Protein 3FEW (pdb70)

Foldseek 3Di:
DPDCADPVLAWEWEADPNFIATQLQDPCDPPVRTDPRHHGQDPDCPDPSNVCQALVNDDQWDWDADPQWIKTFGADSLLATPDMDGDDAHDCDPVLPVVLVCCCPPVVDPPVSSCVVVCSCVCVVVRVVVVRVVSSVVVCSRQLNGQWYWYADVNWTWTWGADLQLFTPDIGTDGFHDQDDCLVVVVVCCCPVVVDDVVVSCVVVCRCVCVVVSSVSVSVSSSVSNLSHPVSLVVLLQQFQLLLLVLLQVLLVLLCVLFPCLLNVLSNVLSVCSNVVRQPAWDDLVQLVVLLVLQLVAPLDDDDLVLLLVLLVLLVPDDLVVLLVVLVVRHPLSPPPPHSVLLVQLSVLSNVCSNPVDNSSNSVSLVVSVVSRGGRRSSLRSLSSSLSVSLVVDDDSPVSNNVSSLNSLSNSCSRRDSVSSVSSNPGGSDGDD

Sequence (433 aa):
VPPYVDDNGQVRRITITNGLVKTPVYGVPGAGGNSDVQGGYIPEENPNDEVARKWDKNNLPREIDVSIDGFKYRVTLNDNGRAIGILRTGVRPYYVGSEKAKAGIMEKINHKTPEEIYEALGFNKDESQRQEKAKQQAEDAWDRRLPPNVRKKFDVDVEQFHYLVVLDDYGNVLSVTRTGVRPYVGSEKAKAGIMDKVDHKTPEEIYEALGFNNEEPQQRQNQAKKAAYDVFYSFSMNRDRIQSDVLNKAAEVISDIGNKVGDYLGDAYKSLAREIADDVKNFQGKTIRSYDDAMASLNKVLSNPGFKFNRADSDALANVWRSIDAQDMANKLGNISKAFKFADVVMKVEKVREKSIEGYETGNWGPLMLEVESWVLSGIASAVALGVFSATLGAYALSLGAPAIAVGIVGILLAAVVGALLDDKFADALNKEIIKPAH

Nearest PDB structures (foldseek):
  3few-assembly1_X  TM=1.002E+00  e=2.212E-65  Escherichia coli
  1col-assembly2_B  TM=9.697E-01  e=2.775E-18  Escherichia coli
  1rh1-assembly1_A  TM=8.869E-01  e=6.629E-15  Escherichia coli
  1a87-assembly1_A  TM=7.879E-01  e=3.057E-14  Escherichia coli K-12
  9k2h-assembly1_A  TM=7.092E-01  e=1.294E-04  Shigella flexneri 2b

Radius of gyration: 29.31 Å; Cα contacts (8 Å, |Δi|>4): 641; chains: 1; bounding box: 74×49×90 Å

Secondary structure (P-SEA, 3-state):
cccccccccbbbbbbcccbbbbccccccccccccccccccccccccccccccccccccccbbbbbcccbbbbbbbccccccccccccccccccccaaaaaaaacccccccaaaaaaaaccccaaaaaaaaaaaaaaaaaaaccccccccccccccbbbbbbbcccccccccccccccccccaaaaaaaaaaccccccaaaaaaaaccccaaaaaaaaaaaaaaaaaaccaaaaaaaaaccaaaaaaaaaaaaaaaaaaccaaaaaaaaaaaaaaaaccccccccaaaaaaaaaaaaacccccccaaaaaaaaaaaaaccaaaaaaaaaaacccccccccaaaaaaaaaaaaaaaacccaaaaaaaaaaaaaacccaaaaaaaaaaaaaaaaaacccccaaaaaaaaaaaaaaaaaccaaaaaaaacccccccc

B-factor: mean 49.97, std 13.33, range [14.1, 87.61]

Structure (mmCIF, N/CA/C/O backbone):
data_3FEW
#
_entry.id   3FEW
#
_cell.length_a   240.340
_cell.length_b   240.340
_cell.length_c   80.030
_cell.angle_alpha   90.00
_cell.angle_beta   90.00
_cell.angle_gamma   120.00
#
_symmetry.space_group_name_H-M   'H 3 2'
#
loop_
_entity.id
_entity.type
_entity.pdbx_description
1 polymer 'Colicin S4'
2 non-polymer 'SODIUM ION'
3 water water
#
loop_
_atom_site.group_PDB
_atom_site.id
_atom_site.type_symbol
_atom_site.label_atom_id
_atom_site.label_alt_id
_atom_site.label_comp_id
_atom_site.label_asym_id
_atom_site.label_entity_id
_atom_site.label_seq_id
_atom_site.pdbx_PDB_ins_code
_atom_site.Cartn_x
_atom_site.Cartn_y
_atom_site.Cartn_z
_atom_site.occupancy
_atom_site.B_iso_or_equiv
_atom_site.auth_seq_id
_atom_site.auth_comp_id
_atom_site.auth_asym_id
_atom_site.auth_atom_id
_atom_site.pdbx_PDB_model_num
ATOM 1 N N . VAL A 1 67 ? 87.496 97.582 -9.526 1.00 77.18 67 VAL X N 1
ATOM 2 C CA . VAL A 1 67 ? 87.791 98.986 -9.082 1.00 77.00 67 VAL X CA 1
ATOM 3 C C . VAL A 1 67 ? 89.011 99.132 -8.130 1.00 76.13 67 VAL X C 1
ATOM 4 O O . VAL A 1 67 ? 89.610 100.226 -8.083 1.00 77.00 67 VAL X O 1
ATOM 8 N N . PRO A 1 68 ? 89.384 98.066 -7.361 1.00 74.65 68 PRO X N 1
ATOM 9 C CA . PRO A 1 68 ? 88.759 96.745 -7.119 1.00 73.12 68 PRO X CA 1
ATOM 10 C C . PRO A 1 68 ? 87.413 96.856 -6.382 1.00 71.20 68 PRO X C 1
ATOM 11 O O . PRO A 1 68 ? 87.062 97.948 -5.928 1.00 71.47 68 PRO X O 1
ATOM 15 N N . PRO A 1 69 ? 86.655 95.742 -6.268 1.00 69.24 69 PRO X N 1
ATOM 16 C CA . PRO A 1 69 ? 85.382 95.871 -5.555 1.00 67.42 69 PRO X CA 1
ATOM 17 C C . PRO A 1 69 ? 85.592 95.754 -4.041 1.00 65.31 69 PRO X C 1
ATOM 18 O O . PRO A 1 69 ? 86.534 95.106 -3.597 1.00 65.35 69 PRO X O 1
ATOM 22 N N . TYR A 1 70 ? 84.725 96.396 -3.266 1.00 63.21 70 TYR X N 1
ATOM 23 C CA . TYR A 1 70 ? 84.828 96.404 -1.804 1.00 60.64 70 TYR X CA 1
ATOM 24 C C . TYR A 1 70 ? 84.827 95.017 -1.212 1.00 59.77 70 TYR X C 1
ATOM 25 O O . TYR A 1 70 ? 85.651 94.715 -0.372 1.00 59.01 70 TYR X O 1
ATOM 34 N N . VAL A 1 71 ? 83.869 94.198 -1.632 1.00 59.27 71 VAL X N 1
ATOM 35 C CA . VAL A 1 71 ? 83.842 92.795 -1.271 1.00 59.36 71 VAL X CA 1
ATOM 36 C C . VAL A 1 71 ? 83.718 91.969 -2.560 1.00 59.72 71 VAL X C 1
ATOM 37 O O . VAL A 1 71 ? 83.097 92.402 -3.531 1.00 59.61 71 VAL X O 1
ATOM 41 N N . ASP A 1 72 ? 84.356 90.801 -2.577 1.00 60.05 72 ASP X N 1
ATOM 42 C CA . ASP A 1 72 ? 84.388 89.953 -3.772 1.00 60.48 72 ASP X CA 1
ATOM 43 C C . ASP A 1 72 ? 83.035 89.296 -4.056 1.00 60.51 72 ASP X C 1
ATOM 44 O O . ASP A 1 72 ? 82.081 89.454 -3.280 1.00 60.64 72 ASP X O 1
ATOM 49 N N . ASP A 1 73 ? 82.967 88.580 -5.181 1.00 60.47 73 ASP X N 1
ATOM 50 C CA . ASP A 1 73 ? 81.778 87.821 -5.604 1.00 60.43 73 ASP X CA 1
ATOM 51 C C . ASP A 1 73 ? 81.283 86.884 -4.494 1.00 59.46 73 ASP X C 1
ATOM 52 O O . ASP A 1 73 ? 80.079 86.845 -4.173 1.00 59.51 73 ASP X O 1
ATOM 57 N N . ASN A 1 74 ? 82.235 86.157 -3.907 1.00 57.58 74 ASN X N 1
ATOM 58 C CA . ASN A 1 74 ? 81.974 85.172 -2.855 1.00 55.99 74 ASN X CA 1
ATOM 59 C C . ASN A 1 74 ? 81.625 85.765 -1.475 1.00 54.65 74 ASN X C 1
ATOM 60 O O . ASN A 1 74 ? 81.509 85.027 -0.490 1.00 55.02 74 ASN X O 1
ATOM 65 N N . GLY A 1 75 ? 81.443 87.083 -1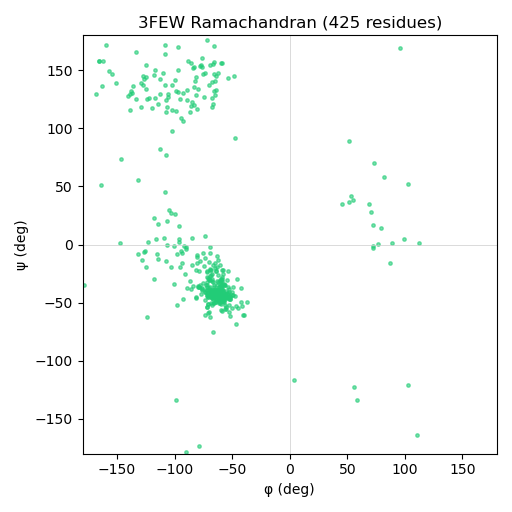.410 1.00 52.40 75 GLY X N 1
ATOM 66 C CA . GLY A 1 75 ? 81.143 87.758 -0.146 1.00 49.86 75 GLY X CA 1
ATOM 67 C C . GLY A 1 75 ? 82.305 87.872 0.842 1.00 47.94 75 GLY X C 1
ATOM 68 O O . GLY A 1 75 ? 82.087 88.149 2.016 1.00 47.90 75 GLY X O 1
ATOM 69 N N . GLN A 1 76 ? 83.535 87.672 0.366 1.00 45.70 76 GLN X N 1
ATOM 70 C CA . GLN A 1 76 ? 84.721 87.837 1.199 1.00 43.84 76 GLN X CA 1
ATOM 71 C C . GLN A 1 76 ? 85.346 89.207 1.004 1.00 42.45 76 GLN X C 1
ATOM 72 O O . GLN A 1 76 ? 85.200 89.817 -0.050 1.00 42.55 76 GLN X O 1
ATOM 78 N N . VAL A 1 77 ? 85.993 89.707 2.052 1.00 40.95 77 VAL X N 1
ATOM 79 C CA . VAL A 1 77 ? 86.761 90.939 1.992 1.00 39.32 77 VAL X CA 1
ATOM 80 C C . VAL A 1 77 ? 88.205 90.526 1.822 1.00 38.75 77 VAL X C 1
ATOM 81 O O . VAL A 1 77 ? 88.681 89.606 2.504 1.00 39.29 77 VAL X O 1
ATOM 85 N N . ARG A 1 78 ? 88.881 91.163 0.867 1.00 37.84 78 ARG X N 1
ATOM 86 C CA A ARG A 1 78 ? 90.281 90.919 0.556 0.50 37.10 78 ARG X CA 1
ATOM 87 C CA B ARG A 1 78 ? 90.275 90.850 0.632 0.50 36.96 78 ARG X CA 1
ATOM 88 C C . ARG A 1 78 ? 91.183 91.755 1.457 1.00 36.48 78 ARG X C 1
ATOM 89 O O . ARG A 1 78 ? 90.896 92.934 1.678 1.00 35.55 78 ARG X O 1
ATOM 104 N N . ILE A 1 79 ? 92.280 91.160 1.933 1.00 35.68 79 ILE X N 1
ATOM 105 C CA . ILE A 1 79 ? 93.306 91.877 2.672 1.00 34.88 79 ILE X CA 1
ATOM 106 C C . ILE A 1 79 ? 94.691 91.456 2.188 1.00 35.39 79 ILE X C 1
ATOM 107 O O . ILE A 1 79 ? 94.970 90.259 2.020 1.00 35.15 79 ILE X O 1
ATOM 112 N N . THR A 1 80 ? 95.582 92.423 2.010 1.00 35.71 80 THR X N 1
ATOM 113 C CA . THR A 1 80 ? 96.962 92.084 1.707 1.00 36.41 80 THR X CA 1
ATOM 114 C C . THR A 1 80 ? 97.897 92.735 2.695 1.00 37.40 80 THR X C 1
ATOM 115 O O . THR A 1 80 ? 97.757 93.916 2.974 1.00 38.86 80 THR X O 1
ATOM 119 N N . ILE A 1 81 ? 98.848 91.965 3.210 1.00 38.33 81 ILE X N 1
ATOM 120 C CA . ILE A 1 81 ? 99.850 92.479 4.123 1.00 39.26 81 ILE X CA 1
ATOM 121 C C . ILE A 1 81 ? 101.167 92.698 3.377 1.00 40.17 81 ILE X C 1
ATOM 122 O O . ILE A 1 81 ? 101.758 91.757 2.890 1.00 39.64 81 ILE X O 1
ATOM 127 N N . THR A 1 82 ? 101.600 93.952 3.278 1.00 41.58 82 THR X N 1
ATOM 128 C CA . THR A 1 82 ? 102.873 94.278 2.648 1.00 43.28 82 THR X CA 1
ATOM 129 C C . THR A 1 82 ? 103.689 95.070 3.664 1.00 43.83 82 THR X C 1
ATOM 130 O O . THR A 1 82 ? 103.227 96.068 4.211 1.00 44.17 82 THR X O 1
ATOM 134 N N . ASN A 1 83 ? 104.892 94.594 3.942 1.00 45.17 83 ASN X N 1
ATOM 135 C CA . ASN A 1 83 ? 105.763 95.219 4.930 1.00 46.06 83 ASN X CA 1
ATOM 136 C C . ASN A 1 83 ? 105.094 95.410 6.299 1.00 45.97 83 ASN X C 1
ATOM 137 O O . ASN A 1 83 ? 105.241 96.465 6.922 1.00 46.96 83 ASN X O 1
ATOM 142 N N . GLY A 1 84 ? 104.341 94.401 6.746 1.00 45.43 84 GLY X N 1
ATOM 143 C CA . GLY A 1 84 ? 103.630 94.460 8.023 1.00 45.03 84 GLY X CA 1
ATOM 144 C C . GLY A 1 84 ? 102.421 95.372 8.045 1.00 45.50 84 GLY X C 1
ATOM 145 O O . GLY A 1 84 ? 101.720 95.451 9.054 1.00 45.65 84 GLY X O 1
ATOM 146 N N . LEU A 1 85 ? 102.152 96.036 6.922 1.00 45.33 85 LEU X N 1
ATOM 147 C CA . LEU A 1 85 ? 101.037 96.957 6.800 1.00 45.29 85 LEU X CA 1
ATOM 148 C C . LEU A 1 85 ? 99.848 96.299 6.098 1.00 45.09 85 LEU X C 1
ATOM 149 O O . LEU A 1 85 ? 100.036 95.545 5.135 1.00 46.18 85 LEU X O 1
ATOM 154 N N . VAL A 1 86 ? 98.638 96.602 6.555 1.00 43.65 86 VAL X N 1
ATOM 155 C CA . VAL A 1 86 ? 97.436 95.983 6.029 1.00 43.15 86 VAL X CA 1
ATOM 156 C C . VAL A 1 86 ? 96.773 96.865 4.972 1.00 43.17 86 VAL X C 1
ATOM 157 O O . VAL A 1 86 ? 96.570 98.066 5.196 1.00 42.56 86 VAL X O 1
ATOM 161 N N . LYS A 1 87 ? 96.438 96.266 3.827 1.00 42.71 87 LYS X N 1
ATOM 162 C CA . LYS A 1 87 ? 95.672 96.963 2.773 1.00 42.21 87 LYS X CA 1
ATOM 163 C C . LYS A 1 87 ? 94.412 96.189 2.407 1.00 40.87 87 LYS X C 1
ATOM 164 O O . LYS A 1 87 ? 94.419 94.963 2.393 1.00 41.21 87 LYS X O 1
ATOM 170 N N . THR A 1 88 ? 93.343 96.900 2.103 1.00 39.86 88 THR X N 1
ATOM 171 C CA . THR A 1 88 ? 92.080 96.277 1.726 1.00 39.54 88 THR X CA 1
ATOM 172 C C . THR A 1 88 ? 91.293 97.207 0.782 1.00 40.15 88 THR X C 1
ATOM 173 O O . THR A 1 88 ? 91.298 98.426 0.963 1.00 39.45 88 THR X O 1
ATOM 177 N N . PRO A 1 89 ? 90.662 96.635 -0.264 1.00 40.82 89 PRO X N 1
ATOM 178 C CA . PRO A 1 89 ? 89.770 97.412 -1.148 1.00 41.17 89 PRO X CA 1
ATOM 179 C C . PRO A 1 89 ? 88.660 98.173 -0.422 1.00 42.01 89 PRO X C 1
ATOM 180 O O . PRO A 1 89 ? 88.154 99.172 -0.942 1.00 41.74 89 PRO X O 1
ATOM 184 N N . VAL A 1 90 ? 88.300 97.731 0.783 1.00 43.46 90 VAL X N 1
ATOM 185 C CA . VAL A 1 90 ? 87.326 98.469 1.610 1.00 44.10 90 VAL X CA 1
ATOM 186 C C . VAL A 1 90 ? 87.763 99.929 1.779 1.00 45.30 90 VAL X C 1
ATOM 187 O O . VAL A 1 90 ? 86.933 100.829 1.765 1.00 45.44 90 VAL X O 1
ATOM 191 N N . TYR A 1 91 ? 89.068 100.166 1.888 1.00 47.14 91 TYR X N 1
ATOM 192 C CA . TYR A 1 91 ? 89.579 101.515 2.158 1.00 49.07 91 TYR X CA 1
ATOM 193 C C . TYR A 1 91 ? 90.427 102.225 1.056 1.00 51.24 91 TYR X C 1
ATOM 194 O O . TYR A 1 91 ? 91.143 103.191 1.366 1.00 51.04 91 TYR X O 1
ATOM 203 N N . GLY A 1 92 ? 90.355 101.762 -0.202 1.00 53.63 92 GLY X N 1
ATOM 204 C CA . GLY A 1 92 ? 90.880 102.535 -1.357 1.00 57.23 92 GLY X CA 1
ATOM 205 C C . GLY A 1 92 ? 89.761 103.431 -1.857 1.00 59.98 92 GLY X C 1
ATOM 206 O O . GLY A 1 92 ? 88.661 102.921 -2.031 1.00 60.52 92 GLY X O 1
ATOM 207 N N . VAL A 1 93 ? 89.936 104.730 -2.136 1.00 62.97 93 VAL X N 1
ATOM 208 C CA . VAL A 1 93 ? 91.130 105.519 -2.548 1.00 65.74 93 VAL X CA 1
ATOM 209 C C . VAL A 1 93 ? 91.469 105.453 -4.055 1.00 67.63 93 VAL X C 1
ATOM 210 O O . VAL A 1 93 ? 92.554 105.023 -4.448 1.00 67.83 93 VAL X O 1
ATOM 214 N N . PRO A 1 94 ? 90.509 105.857 -4.907 1.00 69.53 94 PRO X N 1
ATOM 215 C CA . PRO A 1 94 ? 90.835 106.192 -6.281 1.00 71.02 94 PRO X CA 1
ATOM 216 C C . PRO A 1 94 ? 90.761 107.720 -6.500 1.00 72.26 94 PRO X C 1
ATOM 217 O O . PRO A 1 94 ? 89.768 108.200 -7.054 1.00 72.47 94 PRO X O 1
ATOM 221 N N . GLY A 1 95 ? 91.758 108.494 -6.062 1.00 73.43 95 GLY X N 1
ATOM 222 C CA . GLY A 1 95 ? 92.954 108.024 -5.363 1.00 74.48 95 GLY X CA 1
ATOM 223 C C . GLY A 1 95 ? 94.206 107.964 -6.220 1.00 75.33 95 GLY X C 1
ATOM 224 O O . GLY A 1 95 ? 94.867 106.926 -6.250 1.00 75.66 95 GLY X O 1
ATOM 225 N N . ALA A 1 96 ? 94.570 109.054 -6.907 1.00 76.05 96 ALA X N 1
ATOM 226 C CA . ALA A 1 96 ? 93.868 110.350 -6.878 1.00 76.69 96 ALA X CA 1
ATOM 227 C C . ALA A 1 96 ? 93.412 110.917 -8.250 1.00 76.99 96 ALA X C 1
ATOM 228 O O . ALA A 1 96 ? 92.514 111.766 -8.278 1.00 77.22 96 ALA X O 1
ATOM 230 N N . GLY A 1 97 ? 93.976 110.466 -9.377 1.00 77.19 97 GLY X N 1
ATOM 231 C CA . GLY A 1 97 ? 94.921 109.352 -9.463 1.00 77.50 97 GLY X CA 1
ATOM 232 C C . GLY A 1 97 ? 96.391 109.711 -9.290 1.00 77.71 97 GLY X C 1
ATOM 233 O O . GLY A 1 97 ? 96.787 110.861 -9.501 1.00 77.86 97 GLY X O 1
ATOM 234 N N . GLY A 1 98 ? 97.209 108.725 -8.915 1.00 77.68 98 GLY X N 1
ATOM 235 C CA . GLY A 1 98 ? 96.749 107.345 -8.707 1.00 77.40 98 GLY X CA 1
ATOM 236 C C . GLY A 1 98 ? 97.097 106.404 -9.852 1.00 77.12 98 GLY X C 1
ATOM 237 O O . GLY A 1 98 ? 98.277 106.247 -10.175 1.00 77.34 98 GLY X O 1
ATOM 238 N N . ASN A 1 99 ? 96.093 105.780 -10.484 1.00 76.55 99 ASN X N 1
ATOM 239 C CA . ASN A 1 99 ? 94.657 105.997 -10.197 1.00 75.81 99 ASN X CA 1
ATOM 240 C C . ASN A 1 99 ? 94.035 105.174 -9.050 1.00 74.86 99 ASN X C 1
ATOM 241 O O . ASN A 1 99 ? 93.188 105.693 -8.312 1.00 75.12 99 ASN X O 1
ATOM 246 N N . SER A 1 100 ? 94.442 103.910 -8.913 1.00 73.33 100 SER X N 1
ATOM 247 C CA . SER A 1 100 ? 93.989 103.052 -7.805 1.00 71.88 100 SER X CA 1
ATOM 248 C C . SER A 1 100 ? 94.868 101.809 -7.599 1.00 70.36 100 SER X C 1
ATOM 249 O O . SER A 1 100 ? 95.261 101.136 -8.553 1.00 70.04 100 SER X O 1
ATOM 252 N N . ASP A 1 101 ? 95.165 101.524 -6.336 1.00 68.41 101 ASP X N 1
ATOM 253 C CA . ASP A 1 101 ? 95.972 100.377 -5.935 1.00 66.29 101 ASP X CA 1
ATOM 254 C C . ASP A 1 101 ? 95.105 99.113 -5.888 1.00 64.62 101 ASP X C 1
ATOM 255 O O . ASP A 1 101 ? 94.043 99.093 -5.265 1.00 64.57 101 ASP X O 1
ATOM 260 N N . VAL A 1 102 ? 95.568 98.058 -6.545 1.00 62.43 102 VAL X N 1
ATOM 261 C CA . VAL A 1 102 ? 94.820 96.797 -6.612 1.00 60.29 102 VAL X CA 1
ATOM 262 C C . VAL A 1 102 ? 94.710 96.099 -5.240 1.00 58.41 102 VAL X C 1
ATOM 263 O O . VAL A 1 102 ? 93.706 95.452 -4.946 1.00 58.02 102 VAL X O 1
ATOM 267 N N . GLN A 1 103 ? 95.732 96.264 -4.404 1.00 56.30 103 GLN X N 1
ATOM 268 C CA . GLN A 1 103 ? 95.733 95.720 -3.041 1.00 54.48 103 GLN X CA 1
ATOM 269 C C . GLN A 1 103 ? 94.737 96.425 -2.101 1.00 53.40 103 GLN X C 1
ATOM 270 O O . GLN A 1 103 ? 94.322 95.854 -1.088 1.00 53.14 103 GLN X O 1
ATOM 276 N N . GLY A 1 104 ? 94.358 97.654 -2.445 1.00 51.63 104 GLY X N 1
ATOM 277 C CA . GLY A 1 104 ? 93.411 98.414 -1.649 1.00 50.07 104 GLY X CA 1
ATOM 278 C C . GLY A 1 104 ? 94.038 99.603 -0.946 1.00 48.77 104 GLY X C 1
ATOM 279 O O . GLY A 1 104 ? 95.129 100.041 -1.305 1.00 48.77 104 GLY X O 1
ATOM 280 N N . GLY A 1 105 ? 93.335 100.134 0.046 1.00 47.61 105 GLY X N 1
ATOM 281 C CA . GLY A 1 105 ? 93.864 101.212 0.875 1.00 46.60 105 GLY X CA 1
ATOM 282 C C . GLY A 1 105 ? 94.206 100.758 2.292 1.00 46.03 105 GLY X C 1
ATOM 283 O O . GLY A 1 105 ? 93.787 99.686 2.745 1.00 45.36 105 GLY X O 1
ATOM 284 N N . TYR A 1 106 ? 94.987 101.582 2.982 1.00 45.68 106 TYR X N 1
ATOM 285 C CA . TYR A 1 106 ? 95.331 101.364 4.380 1.00 45.36 106 TYR X CA 1
ATOM 286 C C . TYR A 1 106 ? 94.104 101.575 5.271 1.00 45.13 106 TYR X C 1
ATOM 287 O O . TYR A 1 106 ? 93.184 102.272 4.885 1.00 44.36 106 TYR X O 1
ATOM 296 N N . ILE A 1 107 ? 94.086 100.941 6.444 1.00 45.68 107 ILE X N 1
ATOM 297 C CA . ILE A 1 107 ? 93.043 101.193 7.443 1.00 46.04 107 ILE X CA 1
ATOM 298 C C . ILE A 1 107 ? 93.183 102.644 7.907 1.00 46.93 107 ILE X C 1
ATOM 299 O O . ILE A 1 107 ? 94.279 103.072 8.266 1.00 47.12 107 ILE X O 1
ATOM 304 N N . PRO A 1 108 ? 92.089 103.410 7.877 1.00 47.94 108 PRO X N 1
ATOM 305 C CA . PRO A 1 108 ? 92.188 104.824 8.251 1.00 49.41 108 PRO X CA 1
ATOM 306 C C . PRO A 1 108 ? 92.509 104.966 9.738 1.00 51.04 108 PRO X C 1
ATOM 307 O O . PRO A 1 108 ? 91.970 104.201 10.548 1.00 51.60 108 PRO X O 1
ATOM 311 N N . GLU A 1 109 ? 93.380 105.917 10.088 1.00 52.07 109 GLU X N 1
ATOM 312 C CA A GLU A 1 109 ? 93.752 106.174 11.487 0.50 52.74 109 GLU X CA 1
ATOM 313 C CA B GLU A 1 109 ? 93.734 106.137 11.494 0.50 52.64 109 GLU X CA 1
ATOM 314 C C . GLU A 1 109 ? 92.686 106.978 12.239 1.00 52.98 109 GLU X C 1
ATOM 315 O O . GLU A 1 109 ? 92.597 106.914 13.465 1.00 53.40 109 GLU X O 1
ATOM 326 N N . ASN A 1 110 ? 91.881 107.735 11.494 1.00 53.18 110 ASN X N 1
ATOM 327 C CA . ASN A 1 110 ? 90.864 108.618 12.059 1.00 53.67 110 ASN X CA 1
ATOM 328 C C . ASN A 1 110 ? 89.450 108.160 11.692 1.00 53.69 110 ASN X C 1
ATOM 329 O O . ASN A 1 110 ? 89.124 108.084 10.509 1.00 53.97 110 ASN X O 1
ATOM 334 N N . PRO A 1 111 ? 88.600 107.872 12.701 1.00 53.81 111 PRO X N 1
ATOM 335 C CA . PRO A 1 111 ? 87.244 107.353 12.464 1.00 53.72 111 PRO X CA 1
ATOM 336 C C . PRO A 1 111 ? 86.279 108.292 11.740 1.00 54.10 111 PRO X C 1
ATOM 337 O O . PRO A 1 111 ? 85.233 107.830 11.257 1.00 53.65 111 PRO X O 1
ATOM 341 N N . ASN A 1 112 ? 86.596 109.585 11.667 1.00 54.76 112 ASN X N 1
ATOM 342 C CA . ASN A 1 112 ? 85.784 110.468 10.814 1.00 55.72 112 ASN X CA 1
ATOM 343 C C . ASN A 1 112 ? 86.425 110.931 9.496 1.00 55.53 112 ASN X C 1
ATOM 344 O O . ASN A 1 112 ? 85.982 111.915 8.908 1.00 55.53 112 ASN X O 1
ATOM 349 N N . ASP A 1 113 ? 87.438 110.203 9.024 1.00 55.27 113 ASP X N 1
ATOM 350 C CA . ASP A 1 113 ? 87.875 110.335 7.638 1.00 55.22 113 ASP X CA 1
ATOM 351 C C . ASP A 1 113 ? 86.762 109.840 6.715 1.00 54.92 113 ASP X C 1
ATOM 352 O O . ASP A 1 113 ? 86.024 108.909 7.066 1.00 54.87 113 ASP X O 1
ATOM 357 N N . GLU A 1 114 ? 86.652 110.471 5.546 1.00 54.31 114 GLU X N 1
ATOM 358 C CA . GLU A 1 114 ? 85.710 110.067 4.503 1.00 53.78 114 GLU X CA 1
ATOM 359 C C . GLU A 1 114 ? 85.594 108.544 4.358 1.00 52.87 114 GLU X C 1
ATOM 360 O O . GLU A 1 114 ? 84.508 108.003 4.559 1.00 52.47 114 GLU X O 1
ATOM 366 N N . VAL A 1 115 ? 86.699 107.856 4.036 1.00 51.92 115 VAL X N 1
ATOM 367 C CA . VAL A 1 115 ? 86.647 106.395 3.817 1.00 51.28 115 VAL X CA 1
ATOM 368 C C . VAL A 1 115 ? 86.273 105.565 5.038 1.00 50.50 115 VAL X C 1
ATOM 369 O O . VAL A 1 115 ? 85.795 104.435 4.889 1.00 50.12 115 VAL X O 1
ATOM 373 N N . ALA A 1 116 ? 86.493 106.118 6.233 1.00 49.87 116 ALA X N 1
ATOM 374 C CA . ALA A 1 116 ? 86.033 105.481 7.465 1.00 48.91 116 ALA X CA 1
ATOM 375 C C . ALA A 1 116 ? 84.533 105.634 7.568 1.00 48.52 116 ALA X C 1
ATOM 376 O O . ALA A 1 116 ? 83.814 104.635 7.578 1.00 48.15 116 ALA X O 1
ATOM 378 N N . ARG A 1 117 ? 84.079 106.891 7.604 1.00 48.63 117 ARG X N 1
ATOM 379 C CA . ARG A 1 117 ? 82.668 107.277 7.811 1.00 48.71 117 ARG X CA 1
ATOM 380 C C . ARG A 1 117 ? 81.706 106.575 6.850 1.00 48.45 117 ARG X C 1
ATOM 381 O O . ARG A 1 117 ? 80.588 106.206 7.217 1.00 48.36 117 ARG X O 1
ATOM 389 N N . LYS A 1 118 ? 82.170 106.415 5.612 1.00 47.97 118 LYS X N 1
ATOM 390 C CA . LYS A 1 118 ? 81.486 105.709 4.539 1.00 47.59 118 LYS X CA 1
ATOM 391 C C . LYS A 1 118 ? 80.822 104.406 5.000 1.00 46.73 118 LYS X C 1
ATOM 392 O O . LYS A 1 118 ? 79.749 104.056 4.529 1.00 46.58 118 LYS X O 1
ATOM 398 N N . TRP A 1 119 ? 81.472 103.678 5.907 1.00 46.16 119 TRP X N 1
ATOM 399 C CA . TRP A 1 119 ? 80.943 102.387 6.355 1.00 44.93 119 TRP X CA 1
ATOM 400 C C . TRP A 1 119 ? 80.222 102.390 7.710 1.00 44.00 119 TRP X C 1
ATOM 401 O O . TRP A 1 119 ? 79.692 101.357 8.109 1.00 42.85 119 TRP X O 1
ATOM 412 N N . ASP A 1 120 ? 80.167 103.551 8.375 1.00 43.76 120 ASP X N 1
ATOM 413 C CA . ASP A 1 120 ? 79.343 103.730 9.587 1.00 43.80 120 ASP X CA 1
ATOM 414 C C . ASP A 1 120 ? 77.942 103.196 9.321 1.00 44.47 120 ASP X C 1
ATOM 415 O O . ASP A 1 120 ? 77.430 103.312 8.194 1.00 44.77 120 ASP X O 1
ATOM 420 N N . LYS A 1 121 ? 77.330 102.613 10.347 1.00 45.08 121 LYS X N 1
ATOM 421 C CA . LYS A 1 121 ? 75.970 102.067 10.259 1.00 45.92 121 LYS X CA 1
ATOM 422 C C . LYS A 1 121 ? 74.997 103.042 9.608 1.00 46.39 121 LYS X C 1
ATOM 423 O O . LYS A 1 121 ? 74.214 102.646 8.747 1.00 46.93 121 LYS X O 1
ATOM 429 N N . ASN A 1 122 ? 75.063 104.314 9.996 1.00 46.48 122 ASN X N 1
ATOM 430 C CA . ASN A 1 122 ? 74.088 105.299 9.537 1.00 46.82 122 ASN X CA 1
ATOM 431 C C . ASN A 1 122 ? 74.305 105.742 8.090 1.00 47.16 122 ASN X C 1
ATOM 432 O O . ASN A 1 122 ? 73.487 106.464 7.528 1.00 47.40 122 ASN X O 1
ATOM 437 N N . ASN A 1 123 ? 75.410 105.315 7.496 1.00 47.27 123 ASN X N 1
ATOM 438 C CA . ASN A 1 123 ? 75.671 105.618 6.101 1.00 47.51 123 ASN X CA 1
ATOM 439 C C . ASN A 1 123 ? 75.548 104.406 5.194 1.00 47.18 123 ASN X C 1
ATOM 440 O O . ASN A 1 123 ? 75.838 104.505 4.021 1.00 48.13 123 ASN X O 1
ATOM 445 N N . LEU A 1 124 ? 75.123 103.267 5.736 1.00 46.63 124 LEU X N 1
ATOM 446 C CA . LEU A 1 124 ? 74.888 102.070 4.928 1.00 45.84 124 LEU X CA 1
ATOM 447 C C . LEU A 1 124 ? 73.527 102.166 4.257 1.00 46.05 124 LEU X C 1
ATOM 448 O O . LEU A 1 124 ? 72.585 102.699 4.849 1.00 46.68 124 LEU X O 1
ATOM 453 N N . PRO A 1 125 ? 73.407 101.662 3.017 1.00 46.21 125 PRO X N 1
ATOM 454 C CA . PRO A 1 125 ? 72.111 101.774 2.313 1.00 46.14 125 PRO X CA 1
ATOM 455 C C . PRO A 1 125 ? 70.994 100.990 2.998 1.00 46.59 125 PRO X C 1
ATOM 456 O O . PRO A 1 125 ? 71.189 99.823 3.368 1.00 46.95 125 PRO X O 1
ATOM 460 N N . ARG A 1 126 ? 69.848 101.639 3.169 1.00 47.17 126 ARG X N 1
ATOM 461 C CA . ARG A 1 126 ? 68.622 100.992 3.639 1.00 47.98 126 ARG X CA 1
ATOM 462 C C . ARG A 1 126 ? 67.748 100.582 2.452 1.00 48.48 126 ARG X C 1
ATOM 463 O O . ARG A 1 126 ? 66.852 99.743 2.597 1.00 48.70 126 ARG X O 1
ATOM 471 N N . GLU A 1 127 ? 67.989 101.192 1.292 1.00 48.74 127 GLU X N 1
ATOM 472 C CA . GLU A 1 127 ? 67.227 100.863 0.092 1.00 49.19 127 GLU X CA 1
ATOM 473 C C . GLU A 1 127 ? 68.088 100.071 -0.881 1.00 49.64 127 GLU X C 1
ATOM 474 O O . GLU A 1 127 ? 69.085 100.583 -1.397 1.00 49.99 127 GLU X O 1
ATOM 480 N N . ILE A 1 128 ? 67.719 98.811 -1.108 1.00 49.87 128 ILE X N 1
ATOM 481 C CA . ILE A 1 128 ? 68.481 97.940 -2.002 1.00 50.34 128 ILE X CA 1
ATOM 482 C C . ILE A 1 128 ? 67.679 97.593 -3.264 1.00 51.03 128 ILE X C 1
ATOM 483 O O . ILE A 1 128 ? 66.524 97.164 -3.176 1.00 50.95 128 ILE X O 1
ATOM 488 N N . ASP A 1 129 ? 68.305 97.787 -4.427 1.00 51.86 129 ASP X N 1
ATOM 489 C CA . ASP A 1 129 ? 67.701 97.446 -5.723 1.00 52.45 129 ASP X CA 1
ATOM 490 C C . ASP A 1 129 ? 68.035 96.025 -6.090 1.00 52.34 129 ASP X C 1
ATOM 491 O O . ASP A 1 129 ? 69.198 95.641 -6.124 1.00 51.90 129 ASP X O 1
ATOM 496 N N . VAL A 1 130 ? 67.000 95.241 -6.338 1.00 52.72 130 VAL X N 1
ATOM 497 C CA . VAL A 1 130 ? 67.176 93.868 -6.775 1.00 53.23 130 VAL X CA 1
ATOM 498 C C . VAL A 1 130 ? 66.248 93.630 -7.955 1.00 53.60 130 VAL X C 1
ATOM 499 O O . VAL A 1 130 ? 65.356 94.432 -8.229 1.00 53.66 130 VAL X O 1
ATOM 503 N N . SER A 1 131 ? 66.476 92.534 -8.661 1.00 54.49 131 SER X N 1
ATOM 504 C CA . SER A 1 131 ? 65.682 92.201 -9.828 1.00 55.41 131 SER X CA 1
ATOM 505 C C . SER A 1 131 ? 65.381 90.701 -9.826 1.00 55.57 131 SER X C 1
ATOM 506 O O . SER A 1 131 ? 66.281 89.890 -9.639 1.00 55.23 131 SER X O 1
ATOM 509 N N . ILE A 1 132 ? 64.106 90.351 -9.996 1.00 56.06 132 ILE X N 1
ATOM 510 C CA . ILE A 1 132 ? 63.642 88.957 -9.923 1.00 56.51 132 ILE X CA 1
ATOM 511 C C . ILE A 1 132 ? 62.804 88.644 -11.157 1.00 56.73 132 ILE X C 1
ATOM 512 O O . ILE A 1 132 ? 61.745 89.277 -11.368 1.00 57.02 132 ILE X O 1
ATOM 517 N N . ASP A 1 133 ? 63.259 87.675 -11.959 1.00 56.51 133 ASP X N 1
ATOM 518 C CA . ASP A 1 133 ? 62.572 87.269 -13.202 1.00 56.70 133 ASP X CA 1
ATOM 519 C C . ASP A 1 133 ? 62.256 88.461 -14.121 1.00 56.50 133 ASP X C 1
ATOM 520 O O . ASP A 1 133 ? 61.198 88.500 -14.762 1.00 56.54 133 ASP X O 1
ATOM 525 N N . GLY A 1 134 ? 63.168 89.433 -14.162 1.00 56.41 134 GLY X N 1
ATOM 526 C CA . GLY A 1 134 ? 62.978 90.658 -14.930 1.00 56.39 134 GLY X CA 1
ATOM 527 C C . GLY A 1 134 ? 62.240 91.773 -14.201 1.00 56.64 134 GLY X C 1
ATOM 528 O O . GLY A 1 134 ? 62.264 92.928 -14.642 1.00 57.06 134 GLY X O 1
ATOM 529 N N . PHE A 1 135 ? 61.569 91.446 -13.097 1.00 56.33 135 PHE X N 1
ATOM 530 C CA . PHE A 1 135 ? 60.844 92.460 -12.335 1.00 56.01 135 PHE X CA 1
ATOM 531 C C . PHE A 1 135 ? 61.806 93.182 -11.407 1.00 55.28 135 PHE X C 1
ATOM 532 O O . PHE A 1 135 ? 62.618 92.549 -10.755 1.00 55.75 135 PHE X O 1
ATOM 540 N N . LYS A 1 136 ? 61.709 94.506 -11.352 1.00 54.54 136 LYS X N 1
ATOM 541 C CA . LYS A 1 136 ? 62.644 95.316 -10.577 1.00 53.58 136 LYS X CA 1
ATOM 542 C C . LYS A 1 136 ? 62.015 95.855 -9.277 1.00 52.93 136 LYS X C 1
ATOM 543 O O . LYS A 1 136 ? 60.932 96.459 -9.287 1.00 52.15 136 LYS X O 1
ATOM 549 N N . TYR A 1 137 ? 62.694 95.608 -8.154 1.00 51.85 137 TYR X N 1
ATOM 550 C CA . TYR A 1 137 ? 62.183 96.029 -6.850 1.00 50.98 137 TYR X CA 1
ATOM 551 C C . TYR A 1 137 ? 63.197 96.843 -6.072 1.00 50.68 137 TYR X C 1
ATOM 552 O O . TYR A 1 137 ? 64.396 96.581 -6.131 1.00 51.11 137 TYR X O 1
ATOM 561 N N . ARG A 1 138 ? 62.706 97.849 -5.365 1.00 50.26 138 ARG X N 1
ATOM 562 C CA . ARG A 1 138 ? 63.487 98.526 -4.351 1.00 50.20 138 ARG X CA 1
ATOM 563 C C . ARG A 1 138 ? 62.952 98.087 -2.982 1.00 49.39 138 ARG X C 1
ATOM 564 O O . ARG A 1 138 ? 61.780 98.294 -2.664 1.00 48.62 138 ARG X O 1
ATOM 572 N N . VAL A 1 139 ? 63.824 97.449 -2.203 1.00 48.70 139 VAL X N 1
ATOM 573 C CA . VAL A 1 139 ? 63.484 96.919 -0.886 1.00 47.84 139 VAL X CA 1
ATOM 574 C C . VAL A 1 139 ? 64.085 97.806 0.193 1.00 47.28 139 VAL X C 1
ATOM 575 O O . VAL A 1 139 ? 65.288 98.085 0.162 1.00 47.86 139 VAL X O 1
ATOM 579 N N . THR A 1 140 ? 63.255 98.216 1.151 1.00 46.54 140 THR X N 1
ATOM 580 C CA . THR A 1 140 ? 63.693 98.977 2.320 1.00 46.11 140 THR X CA 1
ATOM 581 C C . THR A 1 140 ? 64.021 98.048 3.504 1.00 45.94 140 THR X C 1
ATOM 582 O O . THR A 1 140 ? 63.241 97.156 3.842 1.00 46.04 140 THR X O 1
ATOM 586 N N . LEU A 1 141 ? 65.191 98.253 4.107 1.00 45.59 141 LEU X N 1
ATOM 587 C CA . LEU A 1 141 ? 65.627 97.476 5.281 1.00 45.26 141 LEU X CA 1
ATOM 588 C C . LEU A 1 141 ? 65.633 98.344 6.536 1.00 45.25 141 LEU X C 1
ATOM 589 O O . LEU A 1 141 ? 65.877 99.550 6.456 1.00 45.61 141 LEU X O 1
ATOM 594 N N . ASN A 1 142 ? 65.353 97.747 7.691 1.00 45.19 142 ASN X N 1
ATOM 595 C CA . ASN A 1 142 ? 65.504 98.476 8.962 1.00 45.20 142 ASN X CA 1
ATOM 596 C C . ASN A 1 142 ? 66.968 98.535 9.414 1.00 45.77 142 ASN X C 1
ATOM 597 O O . ASN A 1 142 ? 67.884 98.096 8.692 1.00 45.34 142 ASN X O 1
ATOM 602 N N . ASP A 1 143 ? 67.180 99.060 10.616 1.00 46.15 143 ASP X N 1
ATOM 603 C CA . ASP A 1 143 ? 68.533 99.253 11.144 1.00 46.33 143 ASP X CA 1
ATOM 604 C C . ASP A 1 143 ? 69.290 97.960 11.352 1.00 45.81 143 ASP X C 1
ATOM 605 O O . ASP A 1 143 ? 70.510 97.962 11.322 1.00 46.17 143 ASP X O 1
ATOM 610 N N . ASN A 1 144 ? 68.586 96.845 11.507 1.00 45.46 144 ASN X N 1
ATOM 611 C CA . ASN A 1 144 ? 69.273 95.552 11.570 1.00 45.14 144 ASN X CA 1
ATOM 612 C C . ASN A 1 144 ? 69.315 94.807 10.226 1.00 45.13 144 ASN X C 1
ATOM 613 O O . ASN A 1 144 ? 69.594 93.606 10.170 1.00 44.58 144 ASN X O 1
ATOM 618 N N . GLY A 1 145 ? 69.044 95.532 9.141 1.00 45.70 145 GLY X N 1
ATOM 619 C CA . GLY A 1 145 ? 69.095 94.962 7.784 1.00 45.90 145 GLY X CA 1
ATOM 620 C C . GLY A 1 145 ? 67.976 93.985 7.472 1.00 46.00 145 GLY X C 1
ATOM 621 O O . GLY A 1 145 ? 68.153 93.084 6.662 1.00 45.47 145 GLY X O 1
ATOM 622 N N . ARG A 1 146 ? 66.828 94.161 8.124 1.00 46.44 146 ARG X N 1
ATOM 623 C CA . ARG A 1 146 ? 65.662 93.314 7.873 1.00 47.29 146 ARG X CA 1
ATOM 624 C C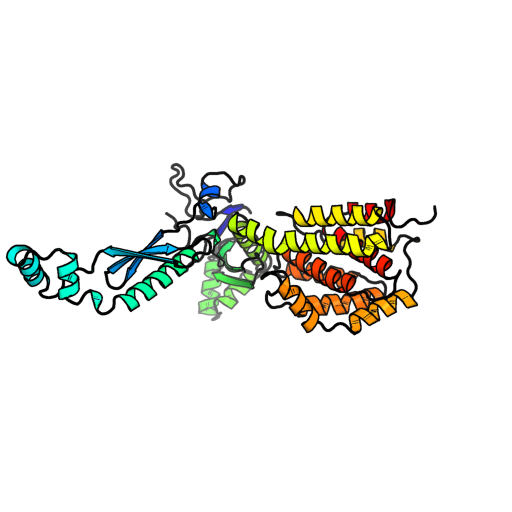 . ARG A 1 146 ? 64.637 94.032 6.988 1.00 46.47 146 ARG X C 1
ATOM 625 O O . ARG A 1 146 ? 64.364 95.217 7.186 1.00 46.16 146 ARG X O 1
ATOM 633 N N . ALA A 1 147 ? 64.078 93.305 6.021 1.00 45.96 147 ALA X N 1
ATOM 634 C CA . ALA A 1 147 ? 63.108 93.869 5.066 1.00 45.53 147 ALA X CA 1
ATOM 635 C C . ALA A 1 147 ? 61.809 94.250 5.744 1.00 45.18 147 ALA X C 1
ATOM 636 O O . ALA A 1 147 ? 61.121 93.399 6.308 1.00 45.36 147 ALA X O 1
ATOM 638 N N . ILE A 1 148 ? 61.485 95.535 5.684 1.00 44.48 148 ILE X N 1
ATOM 639 C CA . ILE A 1 148 ? 60.263 96.049 6.266 1.00 44.05 148 ILE X CA 1
ATOM 640 C C . ILE A 1 148 ? 59.425 96.779 5.202 1.00 44.27 148 ILE X C 1
ATOM 641 O O . ILE A 1 148 ? 58.346 97.323 5.496 1.00 43.91 148 ILE X O 1
ATOM 646 N N . GLY A 1 149 ? 59.918 96.775 3.965 1.00 44.18 149 GLY X N 1
ATOM 647 C CA . GLY A 1 149 ? 59.262 97.509 2.878 1.00 44.80 149 GLY X CA 1
ATOM 648 C C . GLY A 1 149 ? 59.697 97.053 1.493 1.00 44.92 149 GLY X C 1
ATOM 649 O O . GLY A 1 149 ? 60.759 96.460 1.332 1.00 44.30 149 GLY X O 1
ATOM 650 N N . ILE A 1 150 ? 58.855 97.319 0.498 1.00 44.89 150 ILE X N 1
ATOM 651 C CA . ILE A 1 150 ? 59.180 97.009 -0.888 1.00 45.03 150 ILE X CA 1
ATOM 652 C C . ILE A 1 150 ? 58.418 97.939 -1.831 1.00 45.19 150 ILE X C 1
ATOM 653 O O . ILE A 1 150 ? 57.310 98.364 -1.527 1.00 45.98 150 ILE X O 1
ATOM 658 N N . LEU A 1 151 ? 59.050 98.274 -2.950 1.00 45.55 151 LEU X N 1
ATOM 659 C CA . LEU A 1 151 ? 58.479 99.104 -4.002 1.00 45.61 151 LEU X CA 1
ATOM 660 C C . LEU A 1 151 ? 58.765 98.424 -5.340 1.00 46.64 151 LEU X C 1
ATOM 661 O O . LEU A 1 151 ? 59.931 98.106 -5.648 1.00 46.20 151 LEU X O 1
ATOM 666 N N . ARG A 1 152 ? 57.721 98.170 -6.129 1.00 47.62 152 ARG X N 1
ATOM 667 C CA . ARG A 1 152 ? 57.944 97.627 -7.476 1.00 48.76 152 ARG X CA 1
ATOM 668 C C . ARG A 1 152 ? 58.320 98.762 -8.411 1.00 49.89 152 ARG X C 1
ATOM 669 O O . ARG A 1 152 ? 57.546 99.675 -8.644 1.00 50.16 152 ARG X O 1
ATOM 677 N N . THR A 1 153 ? 59.528 98.690 -8.938 1.00 52.05 153 THR X N 1
ATOM 678 C CA . THR A 1 153 ? 60.125 99.827 -9.608 1.00 54.13 153 THR X CA 1
ATOM 679 C C . THR A 1 153 ? 60.093 99.690 -11.142 1.00 54.88 153 THR X C 1
ATOM 680 O O . THR A 1 153 ? 60.174 100.695 -11.858 1.00 55.59 153 THR X O 1
ATOM 684 N N . GLY A 1 154 ? 59.922 98.461 -11.628 1.00 55.49 154 GLY X N 1
ATOM 685 C CA . GLY A 1 154 ? 59.843 98.186 -13.062 1.00 56.65 154 GLY X CA 1
ATOM 686 C C . GLY A 1 154 ? 59.305 96.799 -13.395 1.00 57.59 154 GLY X C 1
ATOM 687 O O . GLY A 1 154 ? 59.389 95.872 -12.588 1.00 57.67 154 GLY X O 1
ATOM 688 N N . VAL A 1 155 ? 58.784 96.657 -14.611 1.00 58.39 155 VAL X N 1
ATOM 689 C CA . VAL A 1 155 ? 58.118 95.434 -15.051 1.00 59.49 155 VAL X CA 1
ATOM 690 C C . VAL A 1 155 ? 59.083 94.503 -15.859 1.00 60.05 155 VAL X C 1
ATOM 691 O O . VAL A 1 155 ? 60.242 94.879 -16.141 1.00 60.08 155 VAL X O 1
ATOM 695 N N . ARG A 1 156 ? 58.664 93.266 -16.142 1.00 60.25 156 ARG X N 1
ATOM 696 C CA . ARG A 1 156 ? 59.415 92.418 -17.078 1.00 60.26 156 ARG X CA 1
ATOM 697 C C . ARG A 1 156 ? 59.113 92.865 -18.518 1.00 60.24 156 ARG X C 1
ATOM 698 O O . ARG A 1 156 ? 58.060 93.455 -18.774 1.00 60.44 156 ARG X O 1
ATOM 706 N N . PRO A 1 157 ? 60.041 92.617 -19.459 1.00 60.28 157 PRO X N 1
ATOM 707 C CA . PRO A 1 157 ? 59.721 93.027 -20.827 1.00 60.22 157 PRO X CA 1
ATOM 708 C C . PRO A 1 157 ? 58.732 92.076 -21.488 1.00 60.46 157 PRO X C 1
ATOM 709 O O . PRO A 1 157 ? 58.613 90.929 -21.072 1.00 60.49 157 PRO X O 1
ATOM 713 N N . TYR A 1 158 ? 57.969 92.598 -22.445 1.00 60.78 158 TYR X N 1
ATOM 714 C CA A TYR A 1 158 ? 57.028 91.715 -23.130 0.50 60.75 158 TYR X CA 1
ATOM 715 C CA B TYR A 1 158 ? 57.293 91.881 -23.531 0.50 61.42 158 TYR X CA 1
ATOM 716 C C . TYR A 1 158 ? 57.727 90.429 -23.672 1.00 61.42 158 TYR X C 1
ATOM 733 N N . VAL A 1 159 ? 56.970 89.621 -24.414 1.00 62.17 159 VAL X N 1
ATOM 734 C CA . VAL A 1 159 ? 57.427 88.344 -25.002 1.00 63.01 159 VAL X CA 1
ATOM 735 C C . VAL A 1 159 ? 56.294 87.707 -25.811 1.00 63.52 159 VAL X C 1
ATOM 739 N N . GLY A 1 160 ? 55.076 87.897 -25.310 1.00 64.45 160 GLY X N 1
ATOM 740 C CA . GLY A 1 160 ? 53.849 87.401 -25.936 1.00 65.16 160 GLY X CA 1
ATOM 741 C C . GLY A 1 160 ? 53.970 86.559 -27.192 1.00 65.59 160 GLY X C 1
ATOM 742 O O . GLY A 1 160 ? 54.588 85.492 -27.147 1.00 65.81 160 GLY X O 1
ATOM 743 N N . SER A 1 161 ? 53.440 87.024 -28.326 1.00 65.73 161 SER X N 1
ATOM 744 C CA . SER A 1 161 ? 53.022 88.414 -28.597 1.00 66.27 161 SER X CA 1
ATOM 745 C C . SER A 1 161 ? 52.156 89.169 -27.561 1.00 66.66 161 SER X C 1
ATOM 746 O O . SER A 1 161 ? 50.916 89.143 -27.604 1.00 66.88 161 SER X O 1
ATOM 749 N N . GLU A 1 162 ? 52.839 89.879 -26.666 1.00 66.82 162 GLU X N 1
ATOM 750 C CA . GLU A 1 162 ? 52.197 90.737 -25.683 1.00 66.75 162 GLU X CA 1
ATOM 751 C C . GLU A 1 162 ? 52.255 92.188 -26.131 1.00 66.74 162 GLU X C 1
ATOM 752 O O . GLU A 1 162 ? 51.328 92.951 -25.867 1.00 66.93 162 GLU X O 1
ATOM 758 N N . LYS A 1 163 ? 53.342 92.561 -26.807 1.00 66.77 163 LYS X N 1
ATOM 759 C CA . LYS A 1 163 ? 53.555 93.935 -27.261 1.00 67.13 163 LYS X CA 1
ATOM 760 C C . LYS A 1 163 ? 52.389 94.424 -28.120 1.00 67.19 163 LYS X C 1
ATOM 761 O O . LYS A 1 163 ? 51.783 95.459 -27.820 1.00 67.33 163 LYS X O 1
ATOM 767 N N . ALA A 1 164 ? 52.059 93.664 -29.164 1.00 67.17 164 ALA X N 1
ATOM 768 C CA . ALA A 1 164 ? 50.921 93.989 -30.031 1.00 67.06 164 ALA X CA 1
ATOM 769 C C . ALA A 1 164 ? 49.596 94.041 -29.265 1.00 66.97 164 ALA X C 1
ATOM 770 O O . ALA A 1 164 ? 48.703 94.812 -29.625 1.00 66.99 164 ALA X O 1
ATOM 772 N N . LYS A 1 165 ? 49.472 93.224 -28.218 1.00 66.79 165 LYS X N 1
ATOM 773 C CA . LYS A 1 165 ? 48.269 93.215 -27.384 1.00 66.84 165 LYS X CA 1
ATOM 774 C C . LYS A 1 165 ? 48.230 94.460 -26.502 1.00 66.59 165 LYS X C 1
ATOM 775 O O . LYS A 1 165 ? 47.207 95.147 -26.428 1.00 66.54 165 LYS X O 1
ATOM 781 N N . ALA A 1 166 ? 49.360 94.738 -25.850 1.00 66.24 166 ALA X N 1
ATOM 782 C CA . ALA A 1 166 ? 49.541 95.917 -25.008 1.00 65.85 166 ALA X CA 1
ATOM 783 C C . ALA A 1 166 ? 49.280 97.194 -25.786 1.00 65.62 166 ALA X C 1
ATOM 784 O O . ALA A 1 166 ? 48.616 98.103 -25.282 1.00 66.07 166 ALA X O 1
ATOM 786 N N . GLY A 1 167 ? 49.789 97.254 -27.015 1.00 65.17 167 GLY X N 1
ATOM 787 C CA . GLY A 1 167 ? 49.490 98.354 -27.935 1.00 64.67 167 GLY X CA 1
ATOM 788 C C . GLY A 1 167 ? 48.002 98.620 -28.099 1.00 64.33 167 GLY X C 1
ATOM 789 O O . GLY A 1 167 ? 47.566 99.776 -28.075 1.00 64.51 167 GLY X O 1
ATOM 790 N N . ILE A 1 168 ? 47.220 97.551 -28.252 1.00 64.01 168 ILE X N 1
ATOM 791 C CA . ILE A 1 168 ? 45.761 97.669 -28.391 1.00 63.79 168 ILE X CA 1
ATOM 792 C C . ILE A 1 168 ? 45.125 98.156 -27.083 1.00 63.63 168 ILE X C 1
ATOM 793 O O . ILE A 1 168 ? 44.248 99.023 -27.098 1.00 63.52 168 ILE X O 1
ATOM 798 N N . MET A 1 169 ? 45.586 97.609 -25.957 1.00 63.39 169 MET X N 1
ATOM 799 C CA . MET A 1 169 ? 45.056 97.980 -24.641 1.00 63.18 169 MET X CA 1
ATOM 800 C C . MET A 1 169 ? 45.310 99.452 -24.322 1.00 62.54 169 MET X C 1
ATOM 801 O O . MET A 1 169 ? 44.443 100.137 -23.771 1.00 62.31 169 MET X O 1
ATOM 806 N N . GLU A 1 170 ? 46.500 99.921 -24.701 1.00 62.12 170 GLU X N 1
ATOM 807 C CA . GLU A 1 170 ? 46.917 101.305 -24.514 1.00 61.60 170 GLU X CA 1
ATOM 808 C C . GLU A 1 170 ? 46.144 102.276 -25.414 1.00 61.44 170 GLU X C 1
ATOM 809 O O . GLU A 1 170 ? 45.419 103.132 -24.909 1.00 61.75 170 GLU X O 1
ATOM 815 N N . LYS A 1 171 ? 46.278 102.132 -26.734 1.00 61.03 171 LYS X N 1
ATOM 816 C CA . LYS A 1 171 ? 45.757 103.131 -27.685 1.00 60.66 171 LYS X CA 1
ATOM 817 C C . LYS A 1 171 ? 44.250 103.068 -27.933 1.00 60.11 171 LYS X C 1
ATOM 818 O O . LYS A 1 171 ? 43.611 104.107 -28.138 1.00 60.08 171 LYS X O 1
ATOM 824 N N . ILE A 1 172 ? 43.689 101.862 -27.919 1.00 59.62 172 ILE X N 1
ATOM 825 C CA . ILE A 1 172 ? 42.267 101.670 -28.230 1.00 59.55 172 ILE X CA 1
ATOM 826 C C . ILE A 1 172 ? 41.376 101.689 -26.980 1.00 59.40 172 ILE X C 1
ATOM 827 O O . ILE A 1 172 ? 40.352 102.356 -26.959 1.00 59.25 172 ILE X O 1
ATOM 832 N N . ASN A 1 173 ? 41.776 100.953 -25.948 1.00 59.53 173 ASN X N 1
ATOM 833 C CA . ASN A 1 173 ? 40.986 100.827 -24.719 1.00 59.53 173 ASN X CA 1
ATOM 834 C C . ASN A 1 173 ? 41.390 101.819 -23.620 1.00 59.19 173 ASN X C 1
ATOM 835 O O . ASN A 1 173 ? 40.746 101.873 -22.565 1.00 58.62 173 ASN X O 1
ATOM 840 N N . HIS A 1 174 ? 42.474 102.573 -23.879 1.00 59.21 174 HIS X N 1
ATOM 841 C CA . HIS A 1 174 ? 42.987 103.611 -22.976 1.00 59.39 174 HIS X CA 1
ATOM 842 C C . HIS A 1 174 ? 43.279 103.099 -21.563 1.00 60.05 174 HIS X C 1
ATOM 843 O O . HIS A 1 174 ? 43.008 103.800 -20.546 1.00 59.95 174 HIS X O 1
ATOM 850 N N . LYS A 1 175 ? 43.812 101.873 -21.507 1.00 60.57 175 LYS X N 1
ATOM 851 C CA . LYS A 1 175 ? 44.169 101.273 -20.235 1.00 61.57 175 LYS X CA 1
ATOM 852 C C . LYS A 1 175 ? 45.500 101.877 -19.830 1.00 62.45 175 LYS X C 1
ATOM 853 O O . LYS A 1 175 ? 46.425 101.907 -20.672 1.00 63.02 175 LYS X O 1
ATOM 859 N N . THR A 1 176 ? 45.584 102.282 -18.555 1.00 63.46 176 THR X N 1
ATOM 860 C CA . THR A 1 176 ? 46.925 102.788 -18.050 1.00 64.44 176 THR X CA 1
ATOM 861 C C . THR A 1 176 ? 47.894 101.574 -18.065 1.00 63.91 176 THR X C 1
ATOM 862 O O . THR A 1 176 ? 47.518 100.398 -18.033 1.00 64.33 176 THR X O 1
ATOM 866 N N . PRO A 1 177 ? 49.237 101.850 -18.129 1.00 63.85 177 PRO X N 1
ATOM 867 C CA . PRO A 1 177 ? 50.270 100.792 -18.179 1.00 63.34 177 PRO X CA 1
ATOM 868 C C . PRO A 1 177 ? 50.144 99.688 -17.132 1.00 63.41 177 PRO X C 1
ATOM 869 O O . PRO A 1 177 ? 50.404 98.498 -17.481 1.00 64.43 177 PRO X O 1
ATOM 873 N N . GLU A 1 178 ? 49.854 100.077 -15.851 1.00 63.58 178 GLU X N 1
ATOM 874 C CA . GLU A 1 178 ? 49.780 99.113 -14.746 1.00 63.74 178 GLU X CA 1
ATOM 875 C C . GLU A 1 178 ? 48.543 98.204 -14.896 1.00 64.07 178 GLU X C 1
ATOM 876 O O . GLU A 1 178 ? 48.545 97.058 -14.441 1.00 63.90 178 GLU X O 1
ATOM 882 N N . GLU A 1 179 ? 47.496 98.709 -15.552 1.00 64.85 179 GLU X N 1
ATOM 883 C CA . GLU A 1 179 ? 46.318 97.884 -15.877 1.00 65.42 179 GLU X CA 1
ATOM 884 C C . GLU A 1 179 ? 46.637 96.871 -16.972 1.00 65.98 179 GLU X C 1
ATOM 885 O O . GLU A 1 179 ? 46.034 95.793 -17.037 1.00 66.02 179 GLU X O 1
ATOM 891 N N . ILE A 1 180 ? 47.599 97.226 -17.821 1.00 66.51 180 ILE X N 1
ATOM 892 C CA . ILE A 1 180 ? 48.024 96.372 -18.914 1.00 66.79 180 ILE X CA 1
ATOM 893 C C . ILE A 1 180 ? 48.721 95.154 -18.324 1.00 67.49 180 ILE X C 1
ATOM 894 O O . ILE A 1 180 ? 48.530 94.023 -18.794 1.00 67.80 180 ILE X O 1
ATOM 899 N N . TYR A 1 181 ? 49.505 95.389 -17.270 1.00 67.87 181 TYR X N 1
ATOM 900 C CA . TYR A 1 181 ? 50.243 94.334 -16.597 1.00 67.90 181 TYR X CA 1
ATOM 901 C C . TYR A 1 181 ? 49.314 93.390 -15.836 1.00 67.75 181 TYR X C 1
ATOM 902 O O . TYR A 1 181 ? 49.491 92.173 -15.887 1.00 68.13 181 TYR X O 1
ATOM 911 N N . GLU A 1 182 ? 48.335 93.947 -15.124 1.00 67.69 182 GLU X N 1
ATOM 912 C CA . GLU A 1 182 ? 47.353 93.117 -14.428 1.00 67.78 182 GLU X CA 1
ATOM 913 C C . GLU A 1 182 ? 46.665 92.167 -15.409 1.00 67.86 182 GLU X C 1
ATOM 914 O O . GLU A 1 182 ? 46.692 90.933 -15.225 1.00 67.85 182 GLU X O 1
ATOM 920 N N . ALA A 1 183 ? 46.083 92.758 -16.461 1.00 67.91 183 ALA X N 1
ATOM 921 C CA . ALA A 1 183 ? 45.361 92.009 -17.498 1.00 67.90 183 ALA X CA 1
ATOM 922 C C . ALA A 1 183 ? 46.194 90.948 -18.235 1.00 67.98 183 ALA X C 1
ATOM 923 O O . ALA A 1 183 ? 45.631 90.012 -18.803 1.00 67.99 183 ALA X O 1
ATOM 925 N N . LEU A 1 184 ? 47.519 91.094 -18.227 1.00 68.01 184 LEU X N 1
ATOM 926 C CA . LEU A 1 184 ? 48.399 90.141 -18.910 1.00 68.29 184 LEU X CA 1
ATOM 927 C C . LEU A 1 184 ? 48.964 89.061 -17.993 1.00 68.43 184 LEU X C 1
ATOM 928 O O . LEU A 1 184 ? 49.787 88.253 -18.423 1.00 68.55 184 LEU X O 1
ATOM 933 N N . GLY A 1 185 ? 48.525 89.054 -16.736 1.00 68.74 185 GLY X N 1
ATOM 934 C CA . GLY A 1 185 ? 48.973 88.066 -15.750 1.00 68.80 185 GLY X CA 1
ATOM 935 C C . GLY A 1 185 ? 50.332 88.330 -15.121 1.00 69.00 185 GLY X C 1
ATOM 936 O O . GLY A 1 185 ? 50.902 87.442 -14.487 1.00 69.14 185 GLY X O 1
ATOM 937 N N . PHE A 1 186 ? 50.855 89.544 -15.286 1.00 69.17 186 PHE X N 1
ATOM 938 C CA . PHE A 1 186 ? 52.164 89.915 -14.721 1.00 69.18 186 PHE X CA 1
ATOM 939 C C . PHE A 1 186 ? 52.182 89.836 -13.193 1.00 69.17 186 PHE X C 1
ATOM 940 O O . PHE A 1 186 ? 53.243 89.895 -12.581 1.00 69.24 186 PHE X O 1
ATOM 948 N N . ASN A 1 187 ? 51.005 89.722 -12.585 1.00 69.39 187 ASN X N 1
ATOM 949 C CA . ASN A 1 187 ? 50.880 89.722 -11.128 1.00 69.50 187 ASN X CA 1
ATOM 950 C C . ASN A 1 187 ? 50.568 88.349 -10.530 1.00 69.91 187 ASN X C 1
ATOM 951 O O . ASN A 1 187 ? 50.452 88.217 -9.309 1.00 70.04 187 ASN X O 1
ATOM 956 N N . LYS A 1 188 ? 50.437 87.336 -11.391 1.00 70.33 188 LYS X N 1
ATOM 957 C CA . LYS A 1 188 ? 50.199 85.950 -10.958 1.00 70.80 188 LYS X CA 1
ATOM 958 C C . LYS A 1 188 ? 51.104 85.533 -9.801 1.00 70.25 188 LYS X C 1
ATOM 959 O O . LYS A 1 188 ? 50.614 85.114 -8.753 1.00 70.52 188 LYS X O 1
ATOM 965 N N . ASP A 1 189 ? 52.414 85.677 -9.985 1.00 69.49 189 ASP X N 1
ATOM 966 C CA . ASP A 1 189 ? 53.383 85.281 -8.962 1.00 68.86 189 ASP X CA 1
ATOM 967 C C . ASP A 1 189 ? 54.060 86.475 -8.272 1.00 68.07 189 ASP X C 1
ATOM 968 O O . ASP A 1 189 ? 55.276 86.475 -8.067 1.00 68.35 189 ASP X O 1
ATOM 973 N N . GLU A 1 190 ? 53.269 87.479 -7.903 1.00 67.06 190 GLU X N 1
ATOM 974 C CA . GLU A 1 190 ? 53.793 88.707 -7.302 1.00 66.02 190 GLU X CA 1
ATOM 975 C C . GLU A 1 190 ? 54.303 88.527 -5.860 1.00 65.69 190 GLU X C 1
ATOM 976 O O . GLU A 1 190 ? 55.378 89.034 -5.521 1.00 65.73 190 GLU X O 1
ATOM 982 N N . SER A 1 191 ? 53.539 87.809 -5.031 1.00 64.95 191 SER X N 1
ATOM 983 C CA . SER A 1 191 ? 53.938 87.491 -3.654 1.00 64.26 191 SER X CA 1
ATOM 984 C C . SER A 1 191 ? 55.277 86.769 -3.607 1.00 63.86 191 SER X C 1
ATOM 985 O O . SER A 1 191 ? 56.187 87.182 -2.887 1.00 63.85 191 SER X O 1
ATOM 988 N N . GLN A 1 192 ? 55.383 85.696 -4.389 1.00 63.20 192 GLN X N 1
ATOM 989 C CA . GLN A 1 192 ? 56.583 84.882 -4.445 1.00 62.31 192 GLN X CA 1
ATOM 990 C C . GLN A 1 192 ? 57.793 85.715 -4.846 1.00 61.92 192 GLN X C 1
ATOM 991 O O . GLN A 1 192 ? 58.865 85.557 -4.274 1.00 62.40 192 GLN X O 1
ATOM 993 N N . ARG A 1 193 ? 57.615 86.614 -5.809 1.00 61.32 193 ARG X N 1
ATOM 994 C CA . ARG A 1 193 ? 58.704 87.481 -6.267 1.00 60.58 193 ARG X CA 1
ATOM 995 C C . ARG A 1 193 ? 59.198 88.441 -5.191 1.00 60.03 193 ARG X C 1
ATOM 996 O O . ARG A 1 193 ? 60.403 88.659 -5.059 1.00 60.09 193 ARG X O 1
ATOM 1004 N N . GLN A 1 194 ? 58.257 89.010 -4.439 1.00 59.27 194 GLN X N 1
ATOM 1005 C CA . GLN A 1 194 ? 58.567 89.935 -3.353 1.00 58.70 194 GLN X CA 1
ATOM 1006 C C . GLN A 1 194 ? 59.322 89.238 -2.230 1.00 58.54 194 GLN X C 1
ATOM 1007 O O . GLN A 1 194 ? 60.204 89.829 -1.608 1.00 58.29 194 GLN X O 1
ATOM 1013 N N . GLU A 1 195 ? 58.959 87.984 -1.980 1.00 58.25 195 GLU X N 1
ATOM 1014 C CA . GLU A 1 195 ? 59.576 87.202 -0.933 1.00 58.30 195 GLU X CA 1
ATOM 1015 C C . GLU A 1 195 ? 61.046 86.926 -1.276 1.00 57.61 195 GLU X C 1
ATOM 1016 O O . GLU A 1 195 ? 61.926 87.091 -0.423 1.00 57.45 195 GLU X O 1
ATOM 1022 N N . LYS A 1 196 ? 61.294 86.536 -2.529 1.00 56.80 196 LYS X N 1
ATOM 1023 C CA . LYS A 1 196 ? 62.648 86.404 -3.071 1.00 56.03 196 LYS X CA 1
ATOM 1024 C C . LYS A 1 196 ? 63.418 87.731 -3.021 1.00 55.36 196 LYS X C 1
ATOM 1025 O O . LYS A 1 196 ? 64.576 87.765 -2.600 1.00 54.65 196 LYS X O 1
ATOM 1031 N N . ALA A 1 197 ? 62.764 88.821 -3.428 1.00 54.71 197 ALA X N 1
ATOM 1032 C CA . ALA A 1 197 ? 63.407 90.139 -3.472 1.00 54.34 197 ALA X CA 1
ATOM 1033 C C . ALA A 1 197 ? 63.939 90.584 -2.108 1.00 54.20 197 ALA X C 1
ATOM 1034 O O . ALA A 1 197 ? 65.085 91.032 -1.993 1.00 54.25 197 ALA X O 1
ATOM 1036 N N . LYS A 1 198 ? 63.105 90.427 -1.084 1.00 53.64 198 LYS X N 1
ATOM 1037 C CA . LYS A 1 198 ? 63.451 90.770 0.287 1.00 53.21 198 LYS X CA 1
ATOM 1038 C C . LYS A 1 198 ? 64.621 89.926 0.788 1.00 53.55 198 LYS X C 1
ATOM 1039 O O . LYS A 1 198 ? 65.550 90.444 1.415 1.00 53.46 198 LYS X O 1
ATOM 1045 N N . GLN A 1 199 ? 64.578 88.628 0.510 1.00 53.63 199 GLN X N 1
ATOM 1046 C CA . GLN A 1 199 ? 65.657 87.741 0.918 1.00 53.89 199 GLN X CA 1
ATOM 1047 C C . GLN A 1 199 ? 66.982 88.148 0.259 1.00 53.52 199 GLN X C 1
ATOM 1048 O O . GLN A 1 199 ? 68.032 88.121 0.907 1.00 54.00 199 GLN X O 1
ATOM 1054 N N . GLN A 1 200 ? 66.916 88.548 -1.011 1.00 53.18 200 GLN X N 1
ATOM 1055 C CA . GLN A 1 200 ? 68.100 88.957 -1.769 1.00 52.93 200 GLN X CA 1
ATOM 1056 C C . GLN A 1 200 ? 68.675 90.267 -1.229 1.00 51.88 200 GLN X C 1
ATOM 1057 O O . GLN A 1 200 ? 69.890 90.425 -1.120 1.00 51.71 200 GLN X O 1
ATOM 1063 N N . ALA A 1 201 ? 67.797 91.194 -0.871 1.00 51.22 201 ALA X N 1
ATOM 1064 C CA . ALA A 1 201 ? 68.212 92.462 -0.273 1.00 50.44 201 ALA X CA 1
ATOM 1065 C C . ALA A 1 201 ? 68.850 92.261 1.100 1.00 49.81 201 ALA X C 1
ATOM 1066 O O . ALA A 1 201 ? 69.773 92.987 1.467 1.00 49.12 201 ALA X O 1
ATOM 1068 N N . GLU A 1 202 ? 68.350 91.270 1.839 1.00 49.51 202 GLU X N 1
ATOM 1069 C CA . GLU A 1 202 ? 68.846 90.949 3.174 1.00 49.17 202 GLU X CA 1
ATOM 1070 C C . GLU A 1 202 ? 70.244 90.375 3.067 1.00 49.30 202 GLU X C 1
ATOM 1071 O O . GLU A 1 202 ? 71.103 90.657 3.909 1.00 49.58 202 GLU X O 1
ATOM 1077 N N . ASP A 1 203 ? 70.481 89.598 2.011 1.00 49.03 203 ASP X N 1
ATOM 1078 C CA . ASP A 1 203 ? 71.809 89.056 1.752 1.00 48.88 203 ASP X CA 1
ATOM 1079 C C . ASP A 1 203 ? 72.799 90.133 1.318 1.00 47.69 203 ASP X C 1
ATOM 1080 O O . ASP A 1 203 ? 73.963 90.098 1.717 1.00 48.35 203 ASP X O 1
ATOM 1085 N N . ALA A 1 204 ? 72.344 91.105 0.536 1.00 45.95 204 ALA X N 1
ATOM 1086 C CA . ALA A 1 204 ? 73.197 92.234 0.178 1.00 44.47 204 ALA X CA 1
ATOM 1087 C C . ALA A 1 204 ? 73.700 92.949 1.443 1.00 43.63 204 ALA X C 1
ATOM 1088 O O . ALA A 1 204 ? 74.905 93.192 1.578 1.00 43.59 204 ALA X O 1
ATOM 1090 N N . TRP A 1 205 ? 72.785 93.231 2.372 1.00 42.00 205 TRP X N 1
ATOM 1091 C CA . TRP A 1 205 ? 73.121 93.814 3.671 1.00 41.36 205 TRP X CA 1
ATOM 1092 C C . TRP A 1 205 ? 74.222 93.042 4.414 1.00 41.14 205 TRP X C 1
ATOM 1093 O O . TRP A 1 205 ? 75.142 93.654 4.957 1.00 41.06 205 TRP X O 1
ATOM 1104 N N . ASP A 1 206 ? 74.124 91.712 4.436 1.00 40.71 206 ASP X N 1
ATOM 1105 C CA . ASP A 1 206 ? 75.132 90.867 5.089 1.00 40.64 206 ASP X CA 1
ATOM 1106 C C . ASP A 1 206 ? 76.475 90.877 4.349 1.00 39.22 206 ASP X C 1
ATOM 1107 O O . ASP A 1 206 ? 77.514 90.565 4.948 1.00 40.82 206 ASP X O 1
ATOM 1112 N N . ARG A 1 207 ? 76.474 91.234 3.068 1.00 37.46 207 ARG X N 1
ATOM 1113 C CA A ARG A 1 207 ? 77.708 91.304 2.277 0.50 36.36 207 ARG X CA 1
ATOM 1114 C CA B ARG A 1 207 ? 77.725 91.297 2.317 0.50 36.52 207 ARG X CA 1
ATOM 1115 C C . ARG A 1 207 ? 78.372 92.681 2.390 1.00 35.69 207 ARG X C 1
ATOM 1116 O O . ARG A 1 207 ? 79.435 92.904 1.834 1.00 35.26 207 ARG X O 1
ATOM 1131 N N . LEU A 1 208 ? 77.734 93.609 3.098 1.00 34.93 208 LEU X N 1
ATOM 1132 C CA . LEU A 1 208 ? 78.313 94.946 3.277 1.00 34.12 208 LEU X CA 1
ATOM 1133 C C . LEU A 1 208 ? 79.535 94.848 4.186 1.00 33.45 208 LEU X C 1
ATOM 1134 O O . LEU A 1 208 ? 79.509 94.126 5.174 1.00 33.54 208 LEU X O 1
ATOM 1139 N N . PRO A 1 209 ? 80.623 95.552 3.837 1.00 32.92 209 PR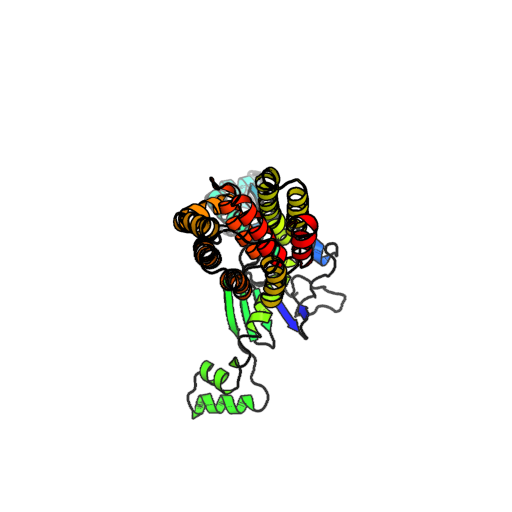O X N 1
ATOM 1140 C CA . PRO A 1 209 ? 81.882 95.376 4.569 1.00 32.31 209 PRO X CA 1
ATOM 1141 C C . PRO A 1 209 ? 81.787 95.255 6.124 1.00 31.81 209 PRO X C 1
ATOM 1142 O O . PRO A 1 209 ? 82.275 94.274 6.675 1.00 31.80 209 PRO X O 1
ATOM 1146 N N . PRO A 1 210 ? 81.133 96.194 6.821 1.00 31.59 210 PRO X N 1
ATOM 1147 C CA . PRO A 1 210 ? 81.141 96.010 8.291 1.00 31.26 210 PRO X CA 1
ATOM 1148 C C . PRO A 1 210 ? 80.431 94.736 8.763 1.00 31.11 210 PRO X C 1
ATOM 1149 O O . PRO A 1 210 ? 80.715 94.252 9.858 1.00 30.16 210 PRO X O 1
ATOM 1153 N N . ASN A 1 211 ? 79.580 94.175 7.897 1.00 31.40 211 ASN X N 1
ATOM 1154 C CA . ASN A 1 211 ? 78.843 92.935 8.164 1.00 31.63 211 ASN X CA 1
ATOM 1155 C C . ASN A 1 211 ? 79.554 91.667 7.692 1.00 32.04 211 ASN X C 1
ATOM 1156 O O . ASN A 1 211 ? 79.038 90.561 7.867 1.00 32.69 211 ASN X O 1
ATOM 1161 N N . VAL A 1 212 ? 80.728 91.824 7.087 1.00 31.85 212 VAL X N 1
ATOM 1162 C CA . VAL A 1 212 ? 81.469 90.685 6.559 1.00 31.72 212 VAL X CA 1
ATOM 1163 C C . VAL A 1 212 ? 82.259 90.018 7.671 1.00 32.05 212 VAL X C 1
ATOM 1164 O O . VAL A 1 212 ? 82.835 90.696 8.530 1.00 31.95 212 VAL X O 1
ATOM 1168 N N . ARG A 1 213 ? 82.278 88.684 7.621 1.00 32.15 213 ARG X N 1
ATOM 1169 C CA . ARG A 1 213 ? 82.876 87.818 8.635 1.00 31.87 213 ARG X CA 1
ATOM 1170 C C . ARG A 1 213 ? 83.895 86.855 8.027 1.00 32.15 213 ARG X C 1
ATOM 1171 O O . ARG A 1 213 ? 84.572 86.124 8.755 1.00 32.10 213 ARG X O 1
ATOM 1179 N N . LYS A 1 214 ? 83.985 86.865 6.695 1.00 31.92 214 LYS X N 1
ATOM 1180 C CA A LYS A 1 214 ? 84.873 85.995 5.948 0.50 32.24 214 LYS X CA 1
ATOM 1181 C CA B LYS A 1 214 ? 84.892 85.996 5.954 0.50 32.13 214 LYS X CA 1
ATOM 1182 C C . LYS A 1 214 ? 85.982 86.843 5.315 1.00 32.09 214 LYS X C 1
ATOM 1183 O O . LYS A 1 214 ? 85.698 87.730 4.514 1.00 32.85 214 LYS X O 1
ATOM 1194 N N . PHE A 1 215 ? 87.233 86.574 5.648 1.00 31.13 215 PHE X N 1
ATOM 1195 C CA . PHE A 1 215 ? 88.327 87.363 5.096 1.00 30.58 215 PHE X CA 1
ATOM 1196 C C . PHE A 1 215 ? 89.360 86.519 4.333 1.00 30.40 215 PHE X C 1
ATOM 1197 O O . PHE A 1 215 ? 89.880 85.543 4.867 1.00 29.44 215 PHE X O 1
ATOM 1205 N N . ASP A 1 216 ? 89.632 86.909 3.083 1.00 30.27 216 ASP X N 1
ATOM 1206 C CA . ASP A 1 216 ? 90.697 86.304 2.255 1.00 30.27 216 ASP X CA 1
ATOM 1207 C C . ASP A 1 216 ? 92.002 87.122 2.375 1.00 30.05 216 ASP X C 1
ATOM 1208 O O . ASP A 1 216 ? 92.093 88.236 1.846 1.00 30.67 216 ASP X O 1
ATOM 1213 N N . VAL A 1 217 ? 93.002 86.577 3.056 1.00 29.84 217 VAL X N 1
ATOM 1214 C CA . VAL A 1 217 ? 94.173 87.360 3.438 1.00 30.10 217 VAL X CA 1
ATOM 1215 C C . VAL A 1 217 ? 95.452 86.859 2.812 1.00 30.77 217 VAL X C 1
ATOM 1216 O O . VAL A 1 217 ? 95.813 85.699 2.983 1.00 31.85 217 VAL X O 1
ATOM 1220 N N . ASP A 1 218 ? 96.163 87.752 2.132 1.00 31.35 218 ASP X N 1
ATOM 1221 C CA . ASP A 1 218 ? 97.398 87.404 1.424 1.00 31.80 218 ASP X CA 1
ATOM 1222 C C . ASP A 1 218 ? 98.554 87.792 2.321 1.00 31.32 218 ASP X C 1
ATOM 1223 O O . ASP A 1 218 ? 98.745 88.969 2.588 1.00 31.53 218 ASP X O 1
ATOM 1228 N N . VAL A 1 219 ? 99.309 86.799 2.777 1.00 31.40 219 VAL X N 1
ATOM 1229 C CA . VAL A 1 219 ? 100.515 87.006 3.570 1.00 31.40 219 VAL X CA 1
ATOM 1230 C C . VAL A 1 219 ? 101.660 86.384 2.775 1.00 32.03 219 VAL X C 1
ATOM 1231 O O . VAL A 1 219 ? 101.659 85.186 2.513 1.00 32.15 219 VAL X O 1
ATOM 1235 N N . GLU A 1 220 ? 102.625 87.201 2.375 1.00 32.84 220 GLU X N 1
ATOM 1236 C CA . GLU A 1 220 ? 103.716 86.759 1.532 1.00 33.94 220 GLU X CA 1
ATOM 1237 C C . GLU A 1 220 ? 103.230 85.896 0.358 1.00 33.50 220 GLU X C 1
ATOM 1238 O O . GLU A 1 220 ? 103.897 84.946 -0.036 1.00 32.91 220 GLU X O 1
ATOM 1244 N N . GLN A 1 221 ? 102.054 86.217 -0.173 1.00 33.15 221 GLN X N 1
ATOM 1245 C CA . GLN A 1 221 ? 101.481 85.503 -1.331 1.00 33.29 221 GLN X CA 1
ATOM 1246 C C . GLN A 1 221 ? 100.873 84.137 -1.019 1.00 32.35 221 GLN X C 1
ATOM 1247 O O . GLN A 1 221 ? 100.376 83.469 -1.925 1.00 32.03 221 GLN X O 1
ATOM 1253 N N . PHE A 1 222 ? 100.899 83.723 0.246 1.00 31.25 222 PHE X N 1
ATOM 1254 C CA . PHE A 1 222 ? 100.046 82.620 0.677 1.00 30.43 222 PHE X CA 1
ATOM 1255 C C . PHE A 1 222 ? 98.677 83.220 0.964 1.00 31.14 222 PHE X C 1
ATOM 1256 O O . PHE A 1 222 ? 98.601 84.401 1.326 1.00 32.00 222 PHE X O 1
ATOM 1264 N N . HIS A 1 223 ? 97.600 82.442 0.830 1.00 30.62 223 HIS X N 1
ATOM 1265 C CA . HIS A 1 223 ? 96.268 82.970 1.137 1.00 30.37 223 HIS X CA 1
ATOM 1266 C C . HIS A 1 223 ? 95.636 82.201 2.283 1.00 30.66 223 HIS X C 1
ATOM 1267 O O . HIS A 1 223 ? 95.804 80.987 2.383 1.00 31.09 223 HIS X O 1
ATOM 1274 N N . TYR A 1 224 ? 94.860 82.902 3.110 1.00 30.59 224 TYR X N 1
ATOM 1275 C CA . TYR A 1 224 ? 94.175 82.290 4.246 1.00 30.58 224 TYR X CA 1
ATOM 1276 C C . TYR A 1 224 ? 92.768 82.833 4.313 1.00 31.46 224 TYR X C 1
ATOM 1277 O O . TYR A 1 224 ? 92.563 84.045 4.237 1.00 32.00 224 TYR X O 1
ATOM 1286 N N . LEU A 1 225 ? 91.803 81.927 4.421 1.00 31.57 225 LEU X N 1
ATOM 1287 C CA . LEU A 1 225 ? 90.449 82.281 4.719 1.00 31.82 225 LEU X CA 1
ATOM 1288 C C . LEU A 1 225 ? 90.307 82.356 6.253 1.00 32.19 225 LEU X C 1
ATOM 1289 O O . LEU A 1 225 ? 90.445 81.342 6.953 1.00 32.98 225 LEU X O 1
ATOM 1294 N N . VAL A 1 226 ? 90.058 83.553 6.776 1.00 31.74 226 VAL X N 1
ATOM 1295 C CA . VAL A 1 226 ? 89.807 83.721 8.204 1.00 30.65 226 VAL X CA 1
ATOM 1296 C C . VAL A 1 226 ? 88.340 84.020 8.401 1.00 31.03 226 VAL X C 1
ATOM 1297 O O . VAL A 1 226 ? 87.803 84.940 7.793 1.00 31.32 226 VAL X O 1
ATOM 1301 N N . VAL A 1 227 ? 87.678 83.214 9.224 1.00 31.20 227 VAL X N 1
ATOM 1302 C CA . VAL A 1 227 ? 86.290 83.463 9.590 1.00 30.74 227 VAL X CA 1
ATOM 1303 C C . VAL A 1 227 ? 86.199 83.929 11.050 1.00 31.59 227 VAL X C 1
ATOM 1304 O O . VAL A 1 227 ? 86.868 83.388 11.933 1.00 31.69 227 VAL X O 1
ATOM 1308 N N . LEU A 1 228 ? 85.364 84.937 11.274 1.00 31.99 228 LEU X N 1
ATOM 1309 C CA . LEU A 1 228 ? 85.152 85.580 12.560 1.00 32.47 228 LEU X CA 1
ATOM 1310 C C . LEU A 1 228 ? 83.665 85.540 12.923 1.00 33.18 228 LEU X C 1
ATOM 1311 O O . LEU A 1 228 ? 82.805 85.493 12.017 1.00 32.88 228 LEU X O 1
ATOM 1316 N N . ASP A 1 229 ? 83.354 85.594 14.227 1.00 33.28 229 ASP X N 1
ATOM 1317 C CA . ASP A 1 229 ? 81.978 85.879 14.677 1.00 33.33 229 ASP X CA 1
ATOM 1318 C C . ASP A 1 229 ? 81.743 87.381 14.859 1.00 33.69 229 ASP X C 1
ATOM 1319 O O . ASP A 1 229 ? 82.650 88.176 14.631 1.00 34.06 229 ASP X O 1
ATOM 1324 N N . ASP A 1 230 ? 80.536 87.767 15.294 1.00 33.77 230 ASP X N 1
ATOM 1325 C CA . ASP A 1 230 ? 80.153 89.176 15.408 1.00 33.45 230 ASP X CA 1
ATOM 1326 C C . ASP A 1 230 ? 80.884 89.952 16.519 1.00 33.32 230 ASP X C 1
ATOM 1327 O O . ASP A 1 230 ? 80.673 91.166 16.677 1.00 33.84 230 ASP X O 1
ATOM 1332 N N . TYR A 1 231 ? 81.729 89.267 17.276 1.00 32.64 231 TYR X N 1
ATOM 1333 C CA . TYR A 1 231 ? 82.510 89.908 18.332 1.00 32.88 231 TYR X CA 1
ATOM 1334 C C . TYR A 1 231 ? 84.012 89.850 18.052 1.00 33.59 231 TYR X C 1
ATOM 1335 O O . TYR A 1 231 ? 84.824 90.266 18.885 1.00 34.00 231 TYR X O 1
ATOM 1344 N N . GLY A 1 232 ? 84.366 89.336 16.874 1.00 33.71 232 GLY X N 1
ATOM 1345 C CA . GLY A 1 232 ? 85.756 89.307 16.424 1.00 33.97 232 GLY X CA 1
ATOM 1346 C C . GLY A 1 232 ? 86.528 88.081 16.839 1.00 34.17 232 GLY X C 1
ATOM 1347 O O . GLY A 1 232 ? 87.715 87.973 16.539 1.00 34.97 232 GLY X O 1
ATOM 1348 N N . ASN A 1 233 ? 85.882 87.151 17.537 1.00 34.06 233 ASN X N 1
ATOM 1349 C CA . ASN A 1 233 ? 86.544 85.880 17.869 1.00 33.72 233 ASN X CA 1
ATOM 1350 C C . ASN A 1 233 ? 86.844 85.119 16.572 1.00 33.45 233 ASN X C 1
ATOM 1351 O O . ASN A 1 233 ? 86.082 85.236 15.620 1.00 34.05 233 ASN X O 1
ATOM 1356 N N . VAL A 1 234 ? 87.964 84.400 16.508 1.00 33.15 234 VAL X N 1
ATOM 1357 C CA . VAL A 1 234 ? 88.309 83.639 15.306 1.00 33.06 234 VAL X CA 1
ATOM 1358 C C . VAL A 1 234 ? 87.641 82.258 15.333 1.00 33.55 234 VAL X C 1
ATOM 1359 O O . VAL A 1 234 ? 87.869 81.446 16.244 1.00 33.52 234 VAL X O 1
ATOM 1363 N N . LEU A 1 235 ? 86.790 81.995 14.349 1.00 33.74 235 LEU X N 1
ATOM 1364 C CA . LEU A 1 235 ? 86.173 80.669 14.258 1.00 33.58 235 LEU X CA 1
ATOM 1365 C C . LEU A 1 235 ? 87.088 79.686 13.533 1.00 33.49 235 LEU X C 1
ATOM 1366 O O . LEU A 1 235 ? 87.134 78.517 13.885 1.00 33.87 235 LEU X O 1
ATOM 1371 N N . SER A 1 236 ? 87.813 80.165 12.525 1.00 33.50 236 SER X N 1
ATOM 1372 C CA . SER A 1 236 ? 88.745 79.321 11.781 1.00 33.74 236 SER X CA 1
ATOM 1373 C C . SER A 1 236 ? 89.683 80.148 10.939 1.00 33.69 236 SER X C 1
ATOM 1374 O O . SER A 1 236 ? 89.399 81.295 10.595 1.00 33.41 236 SER X O 1
ATOM 1377 N N . VAL A 1 237 ? 90.803 79.531 10.611 1.00 33.93 237 VAL X N 1
ATOM 1378 C CA . VAL A 1 237 ? 91.722 80.054 9.637 1.00 34.86 237 VAL X CA 1
ATOM 1379 C C . VAL A 1 237 ? 92.154 78.854 8.801 1.00 35.15 237 VAL X C 1
ATOM 1380 O O . VAL A 1 237 ? 92.476 77.801 9.344 1.00 35.44 237 VAL X O 1
ATOM 1384 N N . THR A 1 238 ? 92.127 79.004 7.480 1.00 35.22 238 THR X N 1
ATOM 1385 C CA . THR A 1 238 ? 92.434 77.904 6.577 1.00 35.29 238 THR X CA 1
ATOM 1386 C C . THR A 1 238 ? 93.249 78.428 5.394 1.00 34.56 238 THR X C 1
ATOM 1387 O O . THR A 1 238 ? 92.848 79.402 4.736 1.00 34.12 238 THR X O 1
ATOM 1391 N N . ARG A 1 239 ? 94.385 77.783 5.138 1.00 33.50 239 ARG X N 1
ATOM 1392 C CA . ARG A 1 239 ? 95.196 78.097 3.967 1.00 33.21 239 ARG X CA 1
ATOM 1393 C C . ARG A 1 239 ? 94.472 77.689 2.674 1.00 33.43 239 ARG X C 1
ATOM 1394 O O . ARG A 1 239 ? 94.051 76.538 2.543 1.00 33.98 239 ARG X O 1
ATOM 1402 N N . THR A 1 240 ? 94.327 78.627 1.735 1.00 32.96 240 THR X N 1
ATOM 1403 C CA . THR A 1 240 ? 93.612 78.354 0.491 1.00 33.13 240 THR X CA 1
ATOM 1404 C C . THR A 1 240 ? 94.507 78.406 -0.754 1.00 33.70 240 THR X C 1
ATOM 1405 O O . THR A 1 240 ? 94.099 77.983 -1.818 1.00 34.36 240 THR X O 1
ATOM 1409 N N . GLY A 1 241 ? 95.721 78.925 -0.609 1.00 33.73 241 GLY X N 1
ATOM 1410 C CA . GLY A 1 241 ? 96.659 79.069 -1.714 1.00 33.57 241 GLY X CA 1
ATOM 1411 C C . GLY A 1 241 ? 98.060 79.134 -1.086 1.00 33.93 241 GLY X C 1
ATOM 1412 O O . GLY A 1 241 ? 98.219 79.604 0.044 1.00 33.97 241 GLY X O 1
ATOM 1413 N N . VAL A 1 242 ? 99.065 78.651 -1.804 1.00 33.18 242 VAL X N 1
ATOM 1414 C CA . VAL A 1 242 ? 100.453 78.875 -1.422 1.00 33.38 242 VAL X CA 1
ATOM 1415 C C . VAL A 1 242 ? 101.091 79.872 -2.401 1.00 33.47 242 VAL X C 1
ATOM 1416 O O . VAL A 1 242 ? 100.460 80.263 -3.393 1.00 34.41 242 VAL X O 1
ATOM 1420 N N . ARG A 1 243 ? 102.302 80.315 -2.098 1.00 31.98 243 ARG X N 1
ATOM 1421 C CA . ARG A 1 243 ? 103.009 81.255 -2.947 1.00 31.70 243 ARG X CA 1
ATOM 1422 C C . ARG A 1 243 ? 103.621 80.543 -4.176 1.00 31.20 243 ARG X C 1
ATOM 1423 O O . ARG A 1 243 ? 103.948 79.363 -4.105 1.00 31.77 243 ARG X O 1
ATOM 1431 N N . PRO A 1 244 ? 103.824 81.276 -5.285 1.00 30.24 244 PRO X N 1
ATOM 1432 C CA . PRO A 1 244 ? 104.539 80.705 -6.442 1.00 29.26 244 PRO X CA 1
ATOM 1433 C C . PRO A 1 244 ? 105.957 80.241 -6.096 1.00 28.58 244 PRO X C 1
ATOM 1434 O O . PRO A 1 244 ? 106.544 80.711 -5.133 1.00 29.06 244 PRO X O 1
ATOM 1438 N N . TYR A 1 245 ? 106.488 79.313 -6.877 1.00 27.52 245 TYR X N 1
ATOM 1439 C CA . TYR A 1 245 ? 107.847 78.857 -6.733 1.00 26.48 245 TYR X CA 1
ATOM 1440 C C . TYR A 1 245 ? 108.749 79.963 -7.272 1.00 26.95 245 TYR X C 1
ATOM 1441 O O . TYR A 1 245 ? 108.346 80.647 -8.226 1.00 28.38 245 TYR X O 1
ATOM 1450 N N . VAL A 1 246 ? 109.951 80.124 -6.708 1.00 25.19 246 VAL X N 1
ATOM 1451 C CA . VAL A 1 246 ? 110.850 81.208 -7.075 1.00 24.98 246 VAL X CA 1
ATOM 1452 C C . VAL A 1 246 ? 112.197 80.598 -7.418 1.00 24.96 246 VAL X C 1
ATOM 1453 O O . VAL A 1 246 ? 112.664 79.681 -6.721 1.00 25.42 246 VAL X O 1
ATOM 1457 N N . GLY A 1 247 ? 112.822 81.068 -8.493 1.00 23.67 247 GLY X N 1
ATOM 1458 C CA . GLY A 1 247 ? 114.180 80.652 -8.781 1.00 23.47 247 GLY X CA 1
ATOM 1459 C C . GLY A 1 247 ? 114.258 79.146 -8.921 1.00 24.21 247 GLY X C 1
ATOM 1460 O O . GLY A 1 247 ? 113.404 78.531 -9.602 1.00 23.87 247 GLY X O 1
ATOM 1461 N N . SER A 1 248 ? 115.263 78.545 -8.274 1.00 23.64 248 SER X N 1
ATOM 1462 C CA . SER A 1 248 ? 115.522 77.111 -8.412 1.00 23.46 248 SER X CA 1
ATOM 1463 C C . SER A 1 248 ? 114.459 76.218 -7.766 1.00 23.16 248 SER X C 1
ATOM 1464 O O . SER A 1 248 ? 114.444 75.023 -7.986 1.00 24.29 248 SER X O 1
ATOM 1467 N N . GLU A 1 249 ? 113.520 76.788 -7.031 1.00 23.23 249 GLU X N 1
ATOM 1468 C CA . GLU A 1 249 ? 112.379 76.012 -6.595 1.00 23.71 249 GLU X CA 1
ATOM 1469 C C . GLU A 1 249 ? 111.564 75.452 -7.769 1.00 24.36 249 GLU X C 1
ATOM 1470 O O . GLU A 1 249 ? 110.940 74.383 -7.636 1.00 24.91 249 GLU X O 1
ATOM 1476 N N . LYS A 1 250 ? 111.536 76.158 -8.908 1.00 23.74 250 LYS X N 1
ATOM 1477 C CA . LYS A 1 250 ? 110.702 75.701 -10.029 1.00 22.41 250 LYS X CA 1
ATOM 1478 C C . LYS A 1 250 ? 111.192 74.355 -10.550 1.00 21.30 250 LYS X C 1
ATOM 1479 O O . LYS A 1 250 ? 110.407 73.410 -10.719 1.00 20.55 250 LYS X O 1
ATOM 1485 N N . ALA A 1 251 ? 112.489 74.273 -10.802 1.00 19.73 251 ALA X N 1
ATOM 1486 C CA . ALA A 1 251 ? 113.075 73.036 -11.261 1.00 19.88 251 ALA X CA 1
ATOM 1487 C C . ALA A 1 251 ? 112.896 71.939 -10.219 1.00 20.35 251 ALA X C 1
ATOM 1488 O O . ALA A 1 251 ? 112.549 70.803 -10.563 1.00 21.00 251 ALA X O 1
ATOM 1490 N N . LYS A 1 252 ? 113.115 72.276 -8.944 1.00 20.79 252 LYS X N 1
ATOM 1491 C CA . LYS A 1 252 ? 113.042 71.289 -7.876 1.00 21.35 252 LYS X CA 1
ATOM 1492 C C . LYS A 1 252 ? 111.672 70.700 -7.865 1.00 21.65 252 LYS X C 1
ATOM 1493 O O . LYS A 1 252 ? 111.528 69.472 -7.769 1.00 22.18 252 LYS X O 1
ATOM 1499 N N . ALA A 1 253 ? 110.676 71.581 -7.961 1.00 20.97 253 ALA X N 1
ATOM 1500 C CA . ALA A 1 253 ? 109.292 71.182 -7.984 1.00 21.64 253 ALA X CA 1
ATOM 1501 C C . ALA A 1 253 ? 108.924 70.333 -9.197 1.00 22.34 253 ALA X C 1
ATOM 1502 O O . ALA A 1 253 ? 108.141 69.377 -9.063 1.00 22.08 253 ALA X O 1
ATOM 1504 N N . GLY A 1 254 ? 109.456 70.675 -10.383 1.00 22.62 254 GLY X N 1
ATOM 1505 C CA . GLY A 1 254 ? 109.085 69.945 -11.594 1.00 21.53 254 GLY X CA 1
ATOM 1506 C C . GLY A 1 254 ? 109.617 68.518 -11.468 1.00 22.76 254 GLY X C 1
ATOM 1507 O O . GLY A 1 254 ? 108.942 67.554 -11.854 1.00 23.12 254 GLY X O 1
ATOM 1508 N N . ILE A 1 255 ? 110.829 68.391 -10.917 1.00 22.02 255 ILE X N 1
ATOM 1509 C CA . ILE A 1 255 ? 111.467 67.121 -10.707 1.00 21.51 255 ILE X CA 1
ATOM 1510 C C . ILE A 1 255 ? 110.703 66.312 -9.633 1.00 22.81 255 ILE X C 1
ATOM 1511 O O . ILE A 1 255 ? 110.363 65.144 -9.859 1.00 24.80 255 ILE X O 1
ATOM 1516 N N . MET A 1 256 ? 110.350 66.934 -8.517 1.00 21.79 256 MET X N 1
ATOM 1517 C CA . MET A 1 256 ? 109.654 66.215 -7.475 1.00 22.77 256 MET X CA 1
ATOM 1518 C C . MET A 1 256 ? 108.343 65.667 -7.996 1.00 22.96 256 MET X C 1
ATOM 1519 O O . MET A 1 256 ? 107.933 64.577 -7.601 1.00 23.44 256 MET X O 1
ATOM 1524 N N . ASP A 1 257 ? 107.669 66.441 -8.845 1.00 23.05 257 ASP X N 1
ATOM 1525 C CA . ASP A 1 257 ? 106.406 66.023 -9.409 1.00 23.25 257 ASP X CA 1
ATOM 1526 C C . ASP A 1 257 ? 106.621 64.873 -10.403 1.00 23.00 257 ASP X C 1
ATOM 1527 O O . ASP A 1 257 ? 106.119 63.788 -10.168 1.00 23.58 257 ASP X O 1
ATOM 1532 N N . LYS A 1 258 ? 107.435 65.069 -11.437 1.00 22.22 258 LYS X N 1
ATOM 1533 C CA . LYS A 1 258 ? 107.514 64.107 -12.568 1.00 21.79 258 LYS X CA 1
ATOM 1534 C C . LYS A 1 258 ? 108.491 62.953 -12.383 1.00 21.39 258 LYS X C 1
ATOM 1535 O O . LYS A 1 258 ? 108.277 61.879 -12.929 1.00 21.44 258 LYS X O 1
ATOM 1541 N N . VAL A 1 259 ? 109.586 63.178 -11.656 1.00 20.75 259 VAL X N 1
ATOM 1542 C CA . VAL A 1 259 ? 110.499 62.092 -11.351 1.00 19.50 259 VAL X CA 1
ATOM 1543 C C . VAL A 1 259 ? 110.107 61.367 -10.053 1.00 20.99 259 VAL X C 1
ATOM 1544 O O . VAL A 1 259 ? 110.238 60.168 -9.953 1.00 20.79 259 VAL X O 1
ATOM 1548 N N . ASP A 1 260 ? 109.627 62.085 -9.046 1.00 22.13 260 ASP X N 1
ATOM 1549 C CA . ASP A 1 260 ? 109.456 61.453 -7.753 1.00 23.42 260 ASP X CA 1
ATOM 1550 C C . ASP A 1 260 ? 107.990 61.200 -7.419 1.00 24.70 260 ASP X C 1
ATOM 1551 O O . ASP A 1 260 ? 107.721 60.432 -6.527 1.00 25.43 260 ASP X O 1
ATOM 1556 N N . HIS A 1 261 ? 107.061 61.821 -8.150 1.00 25.56 261 HIS X N 1
ATOM 1557 C CA . HIS A 1 261 ? 105.604 61.602 -8.002 1.00 26.66 261 HIS X CA 1
ATOM 1558 C C . HIS A 1 261 ? 105.070 62.137 -6.703 1.00 27.46 261 HIS X C 1
ATOM 1559 O O . HIS A 1 261 ? 104.122 61.580 -6.143 1.00 28.55 261 HIS X O 1
ATOM 1566 N N . LYS A 1 262 ? 105.652 63.247 -6.253 1.00 27.52 262 LYS X N 1
ATOM 1567 C CA . LYS A 1 262 ? 105.203 63.915 -5.069 1.00 27.68 262 LYS X CA 1
ATOM 1568 C C . LYS A 1 262 ? 103.915 64.678 -5.374 1.00 28.75 262 LYS X C 1
ATOM 1569 O O . LYS A 1 262 ? 103.727 65.205 -6.479 1.00 29.04 262 LYS X O 1
ATOM 1575 N N . THR A 1 263 ? 103.045 64.755 -4.373 1.00 28.57 263 THR X N 1
ATOM 1576 C CA . THR A 1 263 ? 101.842 65.526 -4.454 1.00 29.44 263 THR X CA 1
ATOM 1577 C C . THR A 1 263 ? 102.260 66.980 -4.278 1.00 29.96 263 THR X C 1
ATOM 1578 O O . THR A 1 263 ? 103.344 67.245 -3.786 1.00 31.17 263 THR X O 1
ATOM 1582 N N . PRO A 1 264 ? 101.419 67.931 -4.693 1.00 30.46 264 PRO X N 1
ATOM 1583 C CA . PRO A 1 264 ? 101.751 69.329 -4.397 1.00 30.74 264 PRO X CA 1
ATOM 1584 C C . PRO A 1 264 ? 102.010 69.583 -2.902 1.00 31.95 264 PRO X C 1
ATOM 1585 O O . PRO A 1 264 ? 102.951 70.307 -2.559 1.00 32.68 264 PRO X O 1
ATOM 1589 N N . GLU A 1 265 ? 101.199 69.003 -2.016 1.00 32.37 265 GLU X N 1
ATOM 1590 C CA . GLU A 1 265 ? 101.389 69.224 -0.572 1.00 32.63 265 GLU X CA 1
ATOM 1591 C C . GLU A 1 265 ? 102.761 68.758 -0.123 1.00 32.09 265 GLU X C 1
ATOM 1592 O O . GLU A 1 265 ? 103.413 69.420 0.672 1.00 32.16 265 GLU X O 1
ATOM 1598 N N . GLU A 1 266 ? 103.205 67.615 -0.628 1.00 30.98 266 GLU X N 1
ATOM 1599 C CA . GLU A 1 266 ? 104.501 67.122 -0.236 1.00 31.01 266 GLU X CA 1
ATOM 1600 C C . GLU A 1 266 ? 105.617 67.997 -0.819 1.00 30.42 266 GLU X C 1
ATOM 1601 O O . GLU A 1 266 ? 106.690 68.122 -0.216 1.00 30.27 266 GLU X O 1
ATOM 1607 N N . ILE A 1 267 ? 105.366 68.594 -1.987 1.00 28.93 267 ILE X N 1
ATOM 1608 C CA . ILE A 1 267 ? 106.343 69.516 -2.578 1.00 27.35 267 ILE X CA 1
ATOM 1609 C C . ILE A 1 267 ? 106.463 70.765 -1.728 1.00 27.52 267 ILE X C 1
ATOM 1610 O O . ILE A 1 267 ? 107.566 71.205 -1.445 1.00 27.37 267 ILE X O 1
ATOM 1615 N N . TYR A 1 268 ? 105.333 71.333 -1.308 1.00 28.01 268 TYR X N 1
ATOM 1616 C CA . TYR A 1 268 ? 105.372 72.516 -0.449 1.00 28.79 268 TYR X CA 1
ATOM 1617 C C . TYR A 1 268 ? 106.160 72.230 0.850 1.00 28.74 268 TYR X C 1
ATOM 1618 O O . TYR A 1 268 ? 106.983 73.037 1.285 1.00 28.99 268 TYR X O 1
ATOM 1627 N N . GLU A 1 269 ? 105.917 71.078 1.467 1.00 28.65 269 GLU X N 1
ATOM 1628 C CA . GLU A 1 269 ? 106.627 70.716 2.694 1.00 28.71 269 GLU X CA 1
ATOM 1629 C C . GLU A 1 269 ? 108.148 70.700 2.433 1.00 28.98 269 GLU X C 1
ATOM 1630 O O . GLU A 1 269 ? 108.945 71.307 3.206 1.00 28.91 269 GLU X O 1
ATOM 1636 N N . ALA A 1 270 ? 108.544 70.034 1.342 1.00 27.08 270 ALA X N 1
ATOM 1637 C CA . ALA A 1 270 ? 109.967 69.829 1.057 1.00 26.81 270 ALA X CA 1
ATOM 1638 C C . ALA A 1 270 ? 110.722 71.122 0.715 1.00 26.96 270 ALA X C 1
ATOM 1639 O O . ALA A 1 270 ? 111.946 71.215 0.924 1.00 27.30 270 ALA X O 1
ATOM 1641 N N . LEU A 1 271 ? 109.997 72.118 0.211 1.00 27.05 271 LEU X N 1
ATOM 1642 C CA . LEU A 1 271 ? 110.582 73.405 -0.130 1.00 27.83 271 LEU X CA 1
ATOM 1643 C C . LEU A 1 271 ? 110.560 74.416 1.020 1.00 29.26 271 LEU X C 1
ATOM 1644 O O . LEU A 1 271 ? 111.068 75.550 0.878 1.00 29.84 271 LEU X O 1
ATOM 1649 N N . GLY A 1 272 ? 109.956 74.029 2.148 1.00 29.85 272 GLY X N 1
ATOM 1650 C CA . GLY A 1 272 ? 110.003 74.856 3.363 1.00 30.37 272 GLY X CA 1
ATOM 1651 C C . GLY A 1 272 ? 108.742 75.674 3.535 1.00 31.26 272 GLY X C 1
ATOM 1652 O O . GLY A 1 272 ? 108.644 76.465 4.464 1.00 31.90 272 GLY X O 1
ATOM 1653 N N . PHE A 1 273 ? 107.760 75.474 2.654 1.00 31.15 273 PHE X N 1
ATOM 1654 C CA . PHE A 1 273 ? 106.572 76.328 2.642 1.00 31.39 273 PHE X CA 1
ATOM 1655 C C . PHE A 1 273 ? 105.854 76.310 3.986 1.00 32.35 273 PHE X C 1
ATOM 1656 O O . PHE A 1 273 ? 105.103 77.231 4.304 1.00 32.64 273 PHE X O 1
ATOM 1664 N N . ASN A 1 274 ? 106.077 75.267 4.780 1.00 33.15 274 ASN X N 1
ATOM 1665 C CA . ASN A 1 274 ? 105.340 75.113 6.035 1.00 33.96 274 ASN X CA 1
ATOM 1666 C C . ASN A 1 274 ? 106.101 75.608 7.261 1.00 34.38 274 ASN X C 1
ATOM 1667 O O . ASN A 1 274 ? 105.539 75.724 8.354 1.00 34.47 274 ASN X O 1
ATOM 1672 N N . ASN A 1 275 ? 107.368 75.955 7.057 1.00 35.14 275 ASN X N 1
ATOM 1673 C CA . ASN A 1 275 ? 108.239 76.379 8.149 1.00 35.18 275 ASN X CA 1
ATOM 1674 C C . ASN A 1 275 ? 107.623 77.511 8.972 1.00 35.54 275 ASN X C 1
ATOM 1675 O O . ASN A 1 275 ? 107.688 77.496 10.199 1.00 35.61 275 ASN X O 1
ATOM 1680 N N . GLU A 1 276 ? 106.990 78.460 8.291 1.00 35.40 276 GLU X N 1
ATOM 1681 C CA . GLU A 1 276 ? 106.450 79.629 8.955 1.00 35.73 276 GLU X CA 1
ATOM 1682 C C . GLU A 1 276 ? 104.953 79.709 8.796 1.00 35.27 276 GLU X C 1
ATOM 1683 O O . GLU A 1 276 ? 104.356 80.787 8.923 1.00 35.72 276 GLU X O 1
ATOM 1689 N N . GLU A 1 277 ? 104.332 78.566 8.532 1.00 34.72 277 GLU X N 1
ATOM 1690 C CA . GLU A 1 277 ? 102.868 78.513 8.482 1.00 34.27 277 GLU X CA 1
ATOM 1691 C C . GLU A 1 277 ? 102.160 79.004 9.777 1.00 33.46 277 GLU X C 1
ATOM 1692 O O . GLU A 1 277 ? 101.185 79.720 9.679 1.00 34.13 277 GLU X O 1
ATOM 1698 N N . PRO A 1 278 ? 102.648 78.632 10.987 1.00 33.23 278 PRO X N 1
ATOM 1699 C CA . PRO A 1 278 ? 101.971 79.148 12.202 1.00 32.99 278 PRO X CA 1
ATOM 1700 C C . PRO A 1 278 ? 101.993 80.681 12.318 1.00 33.14 278 PRO X C 1
ATOM 1701 O O . PRO A 1 278 ? 100.978 81.305 12.654 1.00 33.45 278 PRO X O 1
ATOM 1705 N N . GLN A 1 279 ? 103.153 81.267 12.043 1.00 33.51 279 GLN X N 1
ATOM 1706 C CA A GLN A 1 279 ? 103.341 82.713 12.123 0.50 33.32 279 GLN X CA 1
ATOM 1707 C CA B GLN A 1 279 ? 103.355 82.719 12.109 0.50 33.94 279 GLN X CA 1
ATOM 1708 C C . GLN A 1 279 ? 102.467 83.451 11.115 1.00 33.85 279 GLN X C 1
ATOM 1709 O O . GLN A 1 279 ? 101.791 84.429 11.474 1.00 34.89 279 GLN X O 1
ATOM 1720 N N . ARG A 1 280 ? 102.457 82.980 9.862 1.00 33.49 280 ARG X N 1
ATOM 1721 C CA . ARG A 1 280 ? 101.647 83.617 8.827 1.00 32.92 280 ARG X CA 1
ATOM 1722 C C . ARG A 1 280 ? 100.174 83.536 9.194 1.00 33.03 280 ARG X C 1
ATOM 1723 O O . ARG A 1 280 ? 99.407 84.484 8.968 1.00 33.39 280 ARG X O 1
ATOM 1731 N N . GLN A 1 281 ? 99.757 82.410 9.754 1.00 33.12 281 GLN X N 1
ATOM 1732 C CA . GLN A 1 281 ? 98.352 82.274 10.157 1.00 33.68 281 GLN X CA 1
ATOM 1733 C C . GLN A 1 281 ? 98.016 83.272 11.273 1.00 33.15 281 GLN X C 1
ATOM 1734 O O . GLN A 1 281 ? 96.942 83.862 11.277 1.00 33.23 281 GLN X O 1
ATOM 1740 N N . ASN A 1 282 ? 98.946 83.490 12.199 1.00 32.74 282 ASN X N 1
ATOM 1741 C CA . ASN A 1 282 ? 98.713 84.500 13.247 1.00 32.91 282 ASN X CA 1
ATOM 1742 C C . ASN A 1 282 ? 98.544 85.886 12.629 1.00 32.32 282 ASN X C 1
ATOM 1743 O O . ASN A 1 282 ? 97.631 86.622 12.990 1.00 32.37 282 ASN X O 1
ATOM 1748 N N . GLN A 1 283 ? 99.409 86.219 11.673 1.00 32.73 283 GLN X N 1
ATOM 1749 C CA . GLN A 1 283 ? 99.313 87.491 10.942 1.00 32.51 283 GLN X CA 1
ATOM 1750 C C . GLN A 1 283 ? 97.939 87.650 10.283 1.00 32.22 283 GLN X C 1
ATOM 1751 O O . GLN A 1 283 ? 97.285 88.696 10.425 1.00 32.37 283 GLN X O 1
ATOM 1757 N N . ALA A 1 284 ? 97.469 86.603 9.611 1.00 31.30 284 ALA X N 1
ATOM 1758 C CA . ALA A 1 284 ? 96.155 86.674 8.956 1.00 31.18 284 ALA X CA 1
ATOM 1759 C C . ALA A 1 284 ? 94.999 86.828 9.958 1.00 31.23 284 ALA X C 1
ATOM 1760 O O . ALA A 1 284 ? 94.017 87.550 9.692 1.00 31.96 284 ALA X O 1
ATOM 1762 N N . LYS A 1 285 ? 95.091 86.131 11.088 1.00 31.31 285 LYS X N 1
ATOM 1763 C CA . LYS A 1 285 ? 94.077 86.239 12.166 1.00 31.42 285 LYS X CA 1
ATOM 1764 C C . LYS A 1 285 ? 94.004 87.685 12.613 1.00 30.70 285 LYS X C 1
ATOM 1765 O O . LYS A 1 285 ? 92.940 88.262 12.726 1.00 30.88 285 LYS X O 1
ATOM 1771 N N . LYS A 1 286 ? 95.175 88.274 12.800 1.00 31.01 286 LYS X N 1
ATOM 1772 C CA . LYS A 1 286 ? 95.322 89.639 13.280 1.00 31.45 286 LYS X CA 1
ATOM 1773 C C . LYS A 1 286 ? 94.796 90.660 12.274 1.00 30.64 286 LYS X C 1
ATOM 1774 O O . LYS A 1 286 ? 93.979 91.543 12.604 1.00 31.99 286 LYS X O 1
ATOM 1780 N N . ALA A 1 287 ? 95.243 90.532 11.035 1.00 29.75 287 ALA X N 1
ATOM 1781 C CA . ALA A 1 287 ? 94.801 91.420 9.980 1.00 28.75 287 ALA X CA 1
ATOM 1782 C C . ALA A 1 287 ? 93.291 91.367 9.807 1.00 27.75 287 ALA X C 1
ATOM 1783 O O . ALA A 1 287 ? 92.641 92.394 9.686 1.00 27.04 287 ALA X O 1
ATOM 1785 N N . ALA A 1 288 ? 92.724 90.169 9.792 1.00 27.76 288 ALA X N 1
ATOM 1786 C CA . ALA A 1 288 ? 91.279 90.049 9.625 1.00 28.17 288 ALA X CA 1
ATOM 1787 C C . ALA A 1 288 ? 90.573 90.754 10.779 1.00 29.29 288 ALA X C 1
ATOM 1788 O O . ALA A 1 288 ? 89.619 91.516 10.568 1.00 29.72 288 ALA X O 1
ATOM 1790 N N . TYR A 1 289 ? 91.072 90.532 12.002 1.00 29.79 289 TYR X N 1
ATOM 1791 C CA . TYR A 1 289 ? 90.492 91.178 13.169 1.00 30.54 289 TYR X CA 1
ATOM 1792 C C . TYR A 1 289 ? 90.606 92.678 13.040 1.00 29.63 289 TYR X C 1
ATOM 1793 O O . TYR A 1 289 ? 89.638 93.368 13.272 1.00 29.46 289 TYR X O 1
ATOM 1802 N N . ASP A 1 290 ? 91.793 93.176 12.693 1.00 29.15 290 ASP X N 1
ATOM 1803 C CA . ASP A 1 290 ? 91.981 94.624 12.561 1.00 29.49 290 ASP X CA 1
ATOM 1804 C C . ASP A 1 290 ? 91.055 95.294 11.548 1.00 30.16 290 ASP X C 1
ATOM 1805 O O . ASP A 1 290 ? 90.544 96.398 11.829 1.00 31.08 290 ASP X O 1
ATOM 1810 N N . VAL A 1 291 ? 90.796 94.641 10.410 1.00 29.56 291 VAL X N 1
ATOM 1811 C CA . VAL A 1 291 ? 89.780 95.168 9.474 1.00 29.67 291 VAL X CA 1
ATOM 1812 C C . VAL A 1 291 ? 88.364 95.113 10.056 1.00 30.56 291 VAL X C 1
ATOM 1813 O O . VAL A 1 291 ? 87.596 96.088 9.958 1.00 30.59 291 VAL X O 1
ATOM 1817 N N . PHE A 1 292 ? 88.006 93.971 10.639 1.00 31.46 292 PHE X N 1
ATOM 1818 C CA . PHE A 1 292 ? 86.739 93.829 11.376 1.00 32.10 292 PHE X CA 1
ATOM 1819 C C . PHE A 1 292 ? 86.587 94.921 12.462 1.00 32.72 292 PHE X C 1
ATOM 1820 O O . PHE A 1 292 ? 85.526 95.533 12.598 1.00 31.43 292 PHE X O 1
ATOM 1828 N N . TYR A 1 293 ? 87.659 95.160 13.214 1.00 33.42 293 TYR X N 1
ATOM 1829 C CA . TYR A 1 293 ? 87.631 96.159 14.297 1.00 34.59 293 TYR X CA 1
ATOM 1830 C C . TYR A 1 293 ? 87.558 97.604 13.813 1.00 34.21 293 TYR X C 1
ATOM 1831 O O . TYR A 1 293 ? 87.263 98.510 14.589 1.00 34.77 293 TYR X O 1
ATOM 1840 N N . SER A 1 294 ? 87.830 97.821 12.533 1.00 33.63 294 SER X N 1
ATOM 1841 C CA . SER A 1 294 ? 87.956 99.161 11.998 1.00 32.72 294 SER X CA 1
ATOM 1842 C C . SER A 1 294 ? 86.584 99.748 11.726 1.00 33.01 294 SER X C 1
ATOM 1843 O O . SER A 1 294 ? 86.481 100.927 11.420 1.00 33.29 294 SER X O 1
ATOM 1846 N N . PHE A 1 295 ? 85.533 98.932 11.828 1.00 33.11 295 PHE X N 1
ATOM 1847 C CA . PHE A 1 295 ? 84.167 99.394 11.580 1.00 33.42 295 PHE X CA 1
ATOM 1848 C C . PHE A 1 295 ? 83.491 99.786 12.889 1.00 35.08 295 PHE X C 1
ATOM 1849 O O . PHE A 1 295 ? 83.450 98.993 13.834 1.00 35.82 295 PHE X O 1
ATOM 1857 N N . SER A 1 296 ? 82.983 101.009 12.955 1.00 36.20 296 SER X N 1
ATOM 1858 C CA . SER A 1 296 ? 82.335 101.494 14.163 1.00 37.77 296 SER X CA 1
ATOM 1859 C C . SER A 1 296 ? 81.125 100.643 14.557 1.00 39.05 296 SER X C 1
ATOM 1860 O O . SER A 1 296 ? 80.870 100.446 15.740 1.00 40.19 296 SER X O 1
ATOM 1863 N N . MET A 1 297 ? 80.392 100.143 13.564 1.00 39.85 297 MET X N 1
ATOM 1864 C CA . MET A 1 297 ? 79.272 99.226 13.769 1.00 39.96 297 MET X CA 1
ATOM 1865 C C . MET A 1 297 ? 79.702 98.073 14.674 1.00 39.89 297 MET X C 1
ATOM 1866 O O . MET A 1 297 ? 78.956 97.652 15.564 1.00 40.60 297 MET X O 1
ATOM 1871 N N . ASN A 1 298 ? 80.912 97.591 14.435 1.00 39.05 298 ASN X N 1
ATOM 1872 C CA . ASN A 1 298 ? 81.476 96.435 15.130 1.00 38.98 298 ASN X CA 1
ATOM 1873 C C . ASN A 1 298 ? 82.039 96.758 16.527 1.00 38.96 298 ASN X C 1
ATOM 1874 O O . ASN A 1 298 ? 81.951 95.936 17.430 1.00 38.88 298 ASN X O 1
ATOM 1879 N N . ARG A 1 299 ? 82.648 97.936 16.666 1.00 38.86 299 ARG X N 1
ATOM 1880 C CA . ARG A 1 299 ? 83.215 98.383 17.915 1.00 38.48 299 ARG X CA 1
ATOM 1881 C C . ARG A 1 299 ? 82.051 98.642 18.873 1.00 39.66 299 ARG X C 1
ATOM 1882 O O . ARG A 1 299 ? 82.113 98.251 20.040 1.00 40.21 299 ARG X O 1
ATOM 1890 N N . ASP A 1 300 ? 80.987 99.259 18.359 1.00 39.85 300 ASP X N 1
ATOM 1891 C CA . ASP A 1 300 ? 79.800 99.558 19.138 1.00 40.59 300 ASP X CA 1
ATOM 1892 C C . ASP A 1 300 ? 79.076 98.311 19.636 1.00 41.05 300 ASP X C 1
ATOM 1893 O O . ASP A 1 300 ? 78.583 98.297 20.766 1.00 42.16 300 ASP X O 1
ATOM 1898 N N . ARG A 1 301 ? 78.983 97.277 18.813 1.00 40.72 301 ARG X N 1
ATOM 1899 C CA . ARG A 1 301 ? 78.330 96.058 19.262 1.00 40.78 301 ARG X CA 1
ATOM 1900 C C . ARG A 1 301 ? 79.138 95.451 20.428 1.00 40.98 301 ARG X C 1
ATOM 1901 O O . ARG A 1 301 ? 78.571 95.046 21.429 1.00 41.54 301 ARG X O 1
ATOM 1909 N N . ILE A 1 302 ? 80.456 95.409 20.285 1.00 40.38 302 ILE X N 1
ATOM 1910 C CA . ILE A 1 302 ? 81.336 94.943 21.344 1.00 40.21 302 ILE X CA 1
ATOM 1911 C C . ILE A 1 302 ? 81.223 95.804 22.614 1.00 40.54 302 ILE X C 1
ATOM 1912 O O . ILE A 1 302 ? 81.371 95.290 23.714 1.00 40.27 302 ILE X O 1
ATOM 1917 N N . GLN A 1 303 ? 80.950 97.101 22.449 1.00 40.83 303 GLN X N 1
ATOM 1918 C CA . GLN A 1 303 ? 80.875 98.012 23.568 1.00 41.14 303 GLN X CA 1
ATOM 1919 C C . GLN A 1 303 ? 79.592 97.713 24.366 1.00 41.56 303 GLN X C 1
ATOM 1920 O O . GLN A 1 303 ? 79.655 97.462 25.571 1.00 41.85 303 GLN X O 1
ATOM 1926 N N . SER A 1 304 ? 78.451 97.700 23.682 1.00 40.88 304 SER X N 1
ATOM 1927 C CA . SER A 1 304 ? 77.176 97.382 24.314 1.00 40.71 304 SER X CA 1
ATOM 1928 C C . SER A 1 304 ? 77.123 95.980 24.914 1.00 40.73 304 SER X C 1
ATOM 1929 O O . SER A 1 304 ? 76.657 95.808 26.044 1.00 40.95 304 SER X O 1
ATOM 1932 N N . ASP A 1 305 ? 77.583 94.985 24.161 1.00 39.92 305 ASP X N 1
ATOM 1933 C CA . ASP A 1 305 ? 77.288 93.603 24.495 1.00 40.15 305 ASP X CA 1
ATOM 1934 C C . ASP A 1 305 ? 78.365 92.939 25.351 1.00 40.18 305 ASP X C 1
ATOM 1935 O O . ASP A 1 305 ? 78.135 91.875 25.923 1.00 39.48 305 ASP X O 1
ATOM 1940 N N . VAL A 1 306 ? 79.545 93.547 25.414 1.00 40.53 306 VAL X N 1
ATOM 1941 C CA . VAL A 1 306 ? 80.655 92.926 26.109 1.00 41.31 306 VAL X CA 1
ATOM 1942 C C . VAL A 1 306 ? 81.243 93.809 27.203 1.00 42.24 306 VAL X C 1
ATOM 1943 O O . VAL A 1 306 ? 81.228 93.426 28.364 1.00 42.76 306 VAL X O 1
ATOM 1947 N N . LEU A 1 307 ? 81.772 94.972 26.829 1.00 43.01 307 LEU X N 1
ATOM 1948 C CA . LEU A 1 307 ? 82.553 95.795 27.754 1.00 43.14 307 LEU X CA 1
ATOM 1949 C C . LEU A 1 307 ? 81.656 96.450 28.811 1.00 43.72 307 LEU X C 1
ATOM 1950 O O . LEU A 1 307 ? 82.003 96.465 29.991 1.00 44.12 307 LEU X O 1
ATOM 1955 N N . ASN A 1 308 ? 80.513 96.969 28.375 1.00 43.79 308 ASN X N 1
ATOM 1956 C CA . ASN A 1 308 ? 79.531 97.576 29.247 1.00 44.05 308 ASN X CA 1
ATOM 1957 C C . ASN A 1 308 ? 79.025 96.570 30.259 1.00 44.82 308 ASN X C 1
ATOM 1958 O O . ASN A 1 308 ? 78.851 96.905 31.425 1.00 45.09 308 ASN X O 1
ATOM 1963 N N . LYS A 1 309 ? 78.796 95.343 29.793 1.00 45.52 309 LYS X N 1
ATOM 1964 C CA . LYS A 1 309 ? 78.230 94.274 30.608 1.00 45.82 309 LYS X CA 1
ATOM 1965 C C . LYS A 1 309 ? 79.225 93.861 31.671 1.00 46.14 309 LYS X C 1
ATOM 1966 O O . LYS A 1 309 ? 78.888 93.809 32.850 1.00 46.68 309 LYS X O 1
ATOM 1972 N N . ALA A 1 310 ? 80.452 93.595 31.246 1.00 46.12 310 ALA X N 1
ATOM 1973 C CA . ALA A 1 310 ? 81.531 93.249 32.156 1.00 46.57 310 ALA X CA 1
ATOM 1974 C C . ALA A 1 310 ? 81.716 94.324 33.223 1.00 46.78 310 ALA X C 1
ATOM 1975 O O . ALA A 1 310 ? 81.911 93.997 34.384 1.00 47.03 310 ALA X O 1
ATOM 1977 N N . ALA A 1 311 ? 81.642 95.593 32.818 1.00 46.97 311 ALA X N 1
ATOM 1978 C CA . ALA A 1 311 ? 81.754 96.731 33.729 1.00 47.51 311 ALA X CA 1
ATOM 1979 C C . ALA A 1 311 ? 80.632 96.725 34.781 1.00 48.02 311 ALA X C 1
ATOM 1980 O O . ALA A 1 311 ? 80.890 96.925 35.963 1.00 48.25 311 ALA X O 1
ATOM 1982 N N . GLU A 1 312 ? 79.399 96.488 34.339 1.00 48.42 312 GLU X N 1
ATOM 1983 C CA . GLU A 1 312 ? 78.252 96.394 35.230 1.00 48.80 312 GLU X CA 1
ATOM 1984 C C . GLU A 1 312 ? 78.462 95.289 36.259 1.00 49.20 312 GLU X C 1
ATOM 1985 O O . GLU A 1 312 ? 78.095 95.454 37.426 1.00 49.22 312 GLU X O 1
ATOM 1991 N N . VAL A 1 313 ? 79.055 94.175 35.828 1.00 49.32 313 VAL X N 1
ATOM 1992 C CA . VAL A 1 313 ? 79.258 93.030 36.705 1.00 49.88 313 VAL X CA 1
ATOM 1993 C C . VAL A 1 313 ? 80.324 93.347 37.746 1.00 50.43 313 VAL X C 1
ATOM 1994 O O . VAL A 1 313 ? 80.129 93.079 38.933 1.00 50.74 313 VAL X O 1
ATOM 1998 N N . ILE A 1 314 ? 81.426 93.946 37.308 1.00 50.85 314 ILE X N 1
ATOM 1999 C CA . ILE A 1 314 ? 82.456 94.409 38.226 1.00 51.40 314 ILE X CA 1
ATOM 2000 C C . ILE A 1 314 ? 81.901 95.444 39.231 1.00 52.13 314 ILE X C 1
ATOM 2001 O O . ILE A 1 314 ? 82.386 95.535 40.363 1.00 52.37 314 ILE X O 1
ATOM 2006 N N . SER A 1 315 ? 80.889 96.206 38.822 1.00 52.50 315 SER X N 1
ATOM 2007 C CA . SER A 1 315 ? 80.292 97.211 39.685 1.00 53.57 315 SER X CA 1
ATOM 2008 C C . SER A 1 315 ? 79.487 96.573 40.814 1.00 54.27 315 SER X C 1
ATOM 2009 O O . SER A 1 315 ? 79.680 96.920 41.979 1.00 54.16 315 SER X O 1
ATOM 2012 N N . ASP A 1 316 ? 78.594 95.646 40.450 1.00 55.05 316 ASP X N 1
ATOM 2013 C CA . ASP A 1 316 ? 77.782 94.883 41.399 1.00 55.89 316 ASP X CA 1
ATOM 2014 C C . ASP A 1 316 ? 78.636 94.261 42.496 1.00 56.32 316 ASP X C 1
ATOM 2015 O O . ASP A 1 316 ? 78.265 94.299 43.671 1.00 56.51 316 ASP X O 1
ATOM 2020 N N . ILE A 1 317 ? 79.770 93.686 42.102 1.00 56.70 317 ILE X N 1
ATOM 2021 C CA . ILE A 1 317 ? 80.717 93.099 43.037 1.00 57.41 317 ILE X CA 1
ATOM 2022 C C . ILE A 1 317 ? 81.223 94.169 43.992 1.00 57.68 317 ILE X C 1
ATOM 2023 O O . ILE A 1 317 ? 81.348 93.922 45.184 1.00 57.89 317 ILE X O 1
ATOM 2028 N N . GLY A 1 318 ? 81.489 95.361 43.463 1.00 58.12 318 GLY X N 1
ATOM 2029 C CA . GLY A 1 318 ? 81.917 96.499 44.278 1.00 58.65 318 GLY X CA 1
ATOM 2030 C C . GLY A 1 318 ? 80.934 96.906 45.366 1.00 59.04 318 GLY X C 1
ATOM 2031 O O . GLY A 1 318 ? 81.340 97.418 46.406 1.00 59.22 318 GLY X O 1
ATOM 2032 N N . ASN A 1 319 ? 79.644 96.684 45.124 1.00 59.32 319 ASN X N 1
ATOM 2033 C CA . ASN A 1 319 ? 78.614 96.928 46.126 1.00 59.77 319 ASN X CA 1
ATOM 2034 C C . ASN A 1 319 ? 78.490 95.774 47.113 1.00 60.03 319 ASN X C 1
ATOM 2035 O O . ASN A 1 319 ? 78.439 95.997 48.327 1.00 60.27 319 ASN X O 1
ATOM 2040 N N . LYS A 1 320 ? 78.455 94.549 46.586 1.00 60.07 320 LYS X N 1
ATOM 2041 C CA . LYS A 1 320 ? 78.462 93.337 47.401 1.00 60.07 320 LYS X CA 1
ATOM 2042 C C . LYS A 1 320 ? 79.620 93.349 48.396 1.00 59.94 320 LYS X C 1
ATOM 2043 O O . LYS A 1 320 ? 79.413 93.335 49.606 1.00 60.09 320 LYS X O 1
ATOM 2049 N N . VAL A 1 321 ? 80.837 93.386 47.877 1.00 59.77 321 VAL X N 1
ATOM 2050 C CA . VAL A 1 321 ? 82.020 93.254 48.708 1.00 59.74 321 VAL X CA 1
ATOM 2051 C C . VAL A 1 321 ? 82.312 94.533 49.495 1.00 59.71 321 VAL X C 1
ATOM 2052 O O . VAL A 1 321 ? 82.790 94.466 50.627 1.00 59.73 321 VAL X O 1
ATOM 2056 N N . GLY A 1 322 ? 81.991 95.684 48.907 1.00 59.65 322 GLY X N 1
ATOM 2057 C CA . GLY A 1 322 ? 82.168 96.984 49.561 1.00 59.79 322 GLY X CA 1
ATOM 2058 C C . GLY A 1 322 ? 81.464 97.116 50.905 1.00 59.92 322 GLY X C 1
ATOM 2059 O O . GLY A 1 322 ? 81.975 97.769 51.822 1.00 59.89 322 GLY X O 1
ATOM 2060 N N . ASP A 1 323 ? 80.295 96.486 51.019 1.00 59.91 323 ASP X N 1
ATOM 2061 C CA . ASP A 1 323 ? 79.549 96.427 52.278 1.00 59.91 323 ASP X CA 1
ATOM 2062 C C . ASP A 1 323 ? 80.300 95.693 53.386 1.00 59.76 323 ASP X C 1
ATOM 2063 O O . ASP A 1 323 ? 80.187 96.069 54.554 1.00 59.94 323 ASP X O 1
ATOM 2068 N N . TYR A 1 324 ? 81.057 94.655 53.021 1.00 59.39 324 TYR X N 1
ATOM 2069 C CA . TYR A 1 324 ? 81.831 93.875 53.991 1.00 59.02 324 TYR X CA 1
ATOM 2070 C C . TYR A 1 324 ? 83.272 94.341 54.083 1.00 58.78 324 TYR X C 1
ATOM 2071 O O . TYR A 1 324 ? 84.062 93.755 54.830 1.00 59.09 324 TYR X O 1
ATOM 2080 N N . LEU A 1 325 ? 83.632 95.381 53.331 1.00 58.24 325 LEU X N 1
ATOM 2081 C CA . LEU A 1 325 ? 85.053 95.709 53.176 1.00 57.55 325 LEU X CA 1
ATOM 2082 C C . LEU A 1 325 ? 85.369 97.202 53.007 1.00 56.96 325 LEU X C 1
ATOM 2083 O O . LEU A 1 325 ? 86.529 97.585 52.854 1.00 56.79 325 LEU X O 1
ATOM 2088 N N . GLY A 1 326 ? 84.339 98.040 53.038 1.00 56.45 326 GLY X N 1
ATOM 2089 C CA . GLY A 1 326 ? 84.537 99.489 53.058 1.00 55.99 326 GLY X CA 1
ATOM 2090 C C . GLY A 1 326 ? 84.464 100.138 51.693 1.00 55.66 326 GLY X C 1
ATOM 2091 O O . GLY A 1 326 ? 84.471 99.450 50.670 1.00 55.71 326 GLY X O 1
ATOM 2092 N N . ASP A 1 327 ? 84.406 101.468 51.672 1.00 55.22 327 ASP X N 1
ATOM 2093 C CA . ASP A 1 327 ? 84.279 102.191 50.404 1.00 54.86 327 ASP X CA 1
ATOM 2094 C C . ASP A 1 327 ? 85.622 102.443 49.695 1.00 54.42 327 ASP X C 1
ATOM 2095 O O . ASP A 1 327 ? 85.670 103.131 48.672 1.00 54.44 327 ASP X O 1
ATOM 2100 N N . ALA A 1 328 ? 86.702 101.888 50.244 1.00 53.69 328 ALA X N 1
ATOM 2101 C CA . ALA A 1 328 ? 87.996 101.896 49.572 1.00 53.24 328 ALA X CA 1
ATOM 2102 C C . ALA A 1 328 ? 87.986 100.843 48.467 1.00 52.99 328 ALA X C 1
ATOM 2103 O O . ALA A 1 328 ? 88.553 101.051 47.395 1.00 52.85 328 ALA X O 1
ATOM 2105 N N . TYR A 1 329 ? 87.335 99.719 48.747 1.00 52.55 329 TYR X N 1
ATOM 2106 C CA . TYR A 1 329 ? 87.142 98.674 47.765 1.00 52.38 329 TYR X CA 1
ATOM 2107 C C . TYR A 1 329 ? 86.054 99.061 46.765 1.00 52.72 329 TYR X C 1
ATOM 2108 O O . TYR A 1 329 ? 86.179 98.773 45.582 1.00 52.86 329 TYR X O 1
ATOM 2117 N N . LYS A 1 330 ? 84.986 99.697 47.240 1.00 52.89 330 LYS X N 1
ATOM 2118 C CA . LYS A 1 330 ? 83.972 100.245 46.348 1.00 53.23 330 LYS X CA 1
ATOM 2119 C C . LYS A 1 330 ? 84.653 101.134 45.314 1.00 53.10 330 LYS X C 1
ATOM 2120 O O . LYS A 1 330 ? 84.382 101.029 44.123 1.00 53.19 330 LYS X O 1
ATOM 2126 N N . SER A 1 331 ? 85.540 102.003 45.793 1.00 52.85 331 SER X N 1
ATOM 2127 C CA . SER A 1 331 ? 86.281 102.924 44.950 1.00 52.68 331 SER X CA 1
ATOM 2128 C C . SER A 1 331 ? 87.125 102.165 43.913 1.00 52.55 331 SER X C 1
ATOM 2129 O O . SER A 1 331 ? 87.051 102.447 42.714 1.00 52.49 331 SER X O 1
ATOM 2132 N N . LEU A 1 332 ? 87.908 101.202 44.388 1.00 52.09 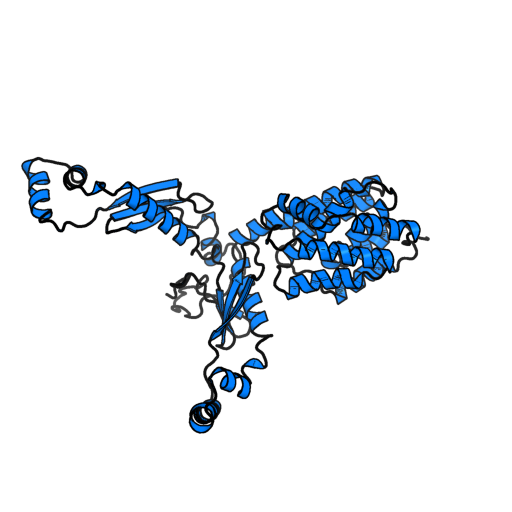332 LEU X N 1
ATOM 2133 C CA . LEU A 1 332 ? 88.768 100.391 43.540 1.00 51.99 332 LEU X CA 1
ATOM 2134 C C . LEU A 1 332 ? 87.975 99.622 42.485 1.00 52.13 332 LEU X C 1
ATOM 2135 O O . LEU A 1 332 ? 88.369 99.570 41.317 1.00 52.27 332 LEU X O 1
ATOM 2140 N N . ALA A 1 333 ? 86.865 99.027 42.907 1.00 52.01 333 ALA X N 1
ATOM 2141 C CA . ALA A 1 333 ? 86.002 98.268 42.022 1.00 52.05 333 ALA X CA 1
ATOM 2142 C C . ALA A 1 333 ? 85.503 99.150 40.891 1.00 52.22 333 ALA X C 1
ATOM 2143 O O . ALA A 1 333 ? 85.269 98.679 39.782 1.00 52.01 333 ALA X O 1
ATOM 2145 N N . ARG A 1 334 ? 85.346 100.435 41.179 1.00 52.63 334 ARG X N 1
ATOM 2146 C CA . ARG A 1 334 ? 84.882 101.371 40.170 1.00 53.09 334 ARG X CA 1
ATOM 2147 C C . ARG A 1 334 ? 85.973 101.857 39.224 1.00 52.84 334 ARG X C 1
ATOM 2148 O O . ARG A 1 334 ? 85.666 102.316 38.130 1.00 52.55 334 ARG X O 1
ATOM 2156 N N . GLU A 1 335 ? 87.231 101.774 39.653 1.00 52.53 335 GLU X N 1
ATOM 2157 C CA . GLU A 1 335 ? 88.344 102.092 38.777 1.00 52.64 335 GLU X CA 1
ATOM 2158 C C . GLU A 1 335 ? 88.476 100.970 37.750 1.00 52.11 335 GLU X C 1
ATOM 2159 O O . GLU A 1 335 ? 88.679 101.232 36.566 1.00 52.07 335 GLU X O 1
ATOM 2165 N N . ILE A 1 336 ? 88.331 99.729 38.218 1.00 51.52 336 ILE X N 1
ATOM 2166 C CA . ILE A 1 336 ? 88.435 98.548 37.377 1.00 50.83 336 ILE X CA 1
ATOM 2167 C C . ILE A 1 336 ? 87.303 98.507 36.363 1.00 50.88 336 ILE X C 1
ATOM 2168 O O . ILE A 1 336 ? 87.544 98.326 35.175 1.00 51.04 336 ILE X O 1
ATOM 2173 N N . ALA A 1 337 ? 86.075 98.675 36.836 1.00 50.76 337 ALA X N 1
ATOM 2174 C CA . ALA A 1 337 ? 84.913 98.697 35.966 1.00 50.66 337 ALA X CA 1
ATOM 2175 C C . ALA A 1 337 ? 85.059 99.759 34.878 1.00 50.61 337 ALA X C 1
ATOM 2176 O O . ALA A 1 337 ? 84.767 99.488 33.716 1.00 50.40 337 ALA X O 1
ATOM 2178 N N . ASP A 1 338 ? 85.506 100.954 35.269 1.00 50.61 338 ASP X N 1
ATOM 2179 C CA . ASP A 1 338 ? 85.717 102.063 34.347 1.00 51.02 338 ASP X CA 1
ATOM 2180 C C . ASP A 1 338 ? 86.725 101.715 33.258 1.00 50.51 338 ASP X C 1
ATOM 2181 O O . ASP A 1 338 ? 86.497 102.008 32.082 1.00 50.56 338 ASP X O 1
ATOM 2186 N N . ASP A 1 339 ? 87.830 101.096 33.661 1.00 49.88 339 ASP X N 1
ATOM 2187 C CA . ASP A 1 339 ? 88.878 100.675 32.738 1.00 49.51 339 ASP X CA 1
ATOM 2188 C C . ASP A 1 339 ? 88.443 99.517 31.846 1.00 49.51 339 ASP X C 1
ATOM 2189 O O . ASP A 1 339 ? 88.919 99.394 30.710 1.00 49.65 339 ASP X O 1
ATOM 2194 N N . VAL A 1 340 ? 87.544 98.675 32.354 1.00 48.96 340 VAL X N 1
ATOM 2195 C CA . VAL A 1 340 ? 86.971 97.606 31.543 1.00 48.67 340 VAL X CA 1
ATOM 2196 C C . VAL A 1 340 ? 86.076 98.223 30.454 1.00 49.09 340 VAL X C 1
ATOM 2197 O O . VAL A 1 340 ? 86.172 97.854 29.274 1.00 49.18 340 VAL X O 1
ATOM 2201 N N . LYS A 1 341 ? 85.257 99.190 30.857 1.00 48.63 341 LYS X N 1
ATOM 2202 C CA . LYS A 1 341 ? 84.364 99.896 29.961 1.00 48.93 341 LYS X CA 1
ATOM 2203 C C . LYS A 1 341 ? 85.085 100.698 28.866 1.00 48.73 341 LYS X C 1
ATOM 2204 O O . LYS A 1 341 ? 84.547 100.881 27.776 1.00 48.43 341 LYS X O 1
ATOM 2210 N N . ASN A 1 342 ? 86.276 101.201 29.173 1.00 48.38 342 ASN X N 1
ATOM 2211 C CA . ASN A 1 342 ? 87.031 102.002 28.224 1.00 47.90 342 ASN X CA 1
ATOM 2212 C C . ASN A 1 342 ? 88.182 101.186 27.648 1.00 47.42 342 ASN X C 1
ATOM 2213 O O . ASN A 1 342 ? 89.220 101.738 27.282 1.00 46.73 342 ASN X O 1
ATOM 2218 N N . PHE A 1 343 ? 87.982 99.873 27.570 1.00 47.31 343 PHE X N 1
ATOM 2219 C CA . PHE A 1 343 ? 89.047 98.952 27.167 1.00 47.81 343 PHE X CA 1
ATOM 2220 C C . PHE A 1 343 ? 89.408 99.067 25.686 1.00 48.64 343 PHE X C 1
ATOM 2221 O O . PHE A 1 343 ? 90.541 98.785 25.316 1.00 48.96 343 PHE X O 1
ATOM 2229 N N . GLN A 1 344 ? 88.442 99.465 24.854 1.00 49.49 344 GLN X N 1
ATOM 2230 C CA . GLN A 1 344 ? 88.720 99.936 23.494 1.00 50.40 344 GLN X CA 1
ATOM 2231 C C . GLN A 1 344 ? 89.495 98.941 22.632 1.00 49.99 344 GLN X C 1
ATOM 2232 O O . GLN A 1 344 ? 89.048 97.815 22.420 1.00 50.64 344 GLN X O 1
ATOM 2238 N N . GLY A 1 345 ? 90.648 99.363 22.129 1.00 49.46 345 GLY X N 1
ATOM 2239 C CA . GLY A 1 345 ? 91.462 98.504 21.279 1.00 49.26 345 GLY X CA 1
ATOM 2240 C C . GLY A 1 345 ? 92.647 97.937 22.026 1.00 48.97 345 GLY X C 1
ATOM 2241 O O . GLY A 1 345 ? 93.683 97.630 21.433 1.00 49.28 345 GLY X O 1
ATOM 2242 N N . LYS A 1 346 ? 92.507 97.793 23.336 1.00 48.17 346 LYS X N 1
ATOM 2243 C CA . LYS A 1 346 ? 93.613 97.303 24.145 1.00 47.66 346 LYS X CA 1
ATOM 2244 C C . LYS A 1 346 ? 93.631 95.770 24.153 1.00 47.02 346 LYS X C 1
ATOM 2245 O O . LYS A 1 346 ? 92.608 95.126 23.906 1.00 46.47 346 LYS X O 1
ATOM 2251 N N . THR A 1 347 ? 94.793 95.179 24.405 1.00 46.36 347 THR X N 1
ATOM 2252 C CA . THR A 1 347 ? 94.840 93.739 24.557 1.00 46.49 347 THR X CA 1
ATOM 2253 C C . THR A 1 347 ? 95.192 93.410 26.011 1.00 46.79 347 THR X C 1
ATOM 2254 O O . THR A 1 347 ? 95.981 94.118 26.630 1.00 46.76 347 THR X O 1
ATOM 2258 N N . ILE A 1 348 ? 94.591 92.356 26.560 1.00 46.79 348 ILE X N 1
ATOM 2259 C CA . ILE A 1 348 ? 94.910 91.939 27.914 1.00 47.20 348 ILE X CA 1
ATOM 2260 C C . ILE A 1 348 ? 96.407 91.725 28.080 1.00 47.02 348 ILE X C 1
ATOM 2261 O O . ILE A 1 348 ? 97.083 91.288 27.150 1.00 47.47 348 ILE X O 1
ATOM 2266 N N . ARG A 1 349 ? 96.913 92.079 29.254 1.00 46.66 349 ARG X N 1
ATOM 2267 C CA . ARG A 1 349 ? 98.321 91.931 29.599 1.00 46.65 349 ARG X CA 1
ATOM 2268 C C . ARG A 1 349 ? 98.768 90.469 29.519 1.00 46.62 349 ARG X C 1
ATOM 2269 O O . ARG A 1 349 ? 97.956 89.561 29.617 1.00 45.55 349 ARG X O 1
ATOM 2277 N N . SER A 1 350 ? 100.063 90.247 29.328 1.00 47.61 350 SER X N 1
ATOM 2278 C CA . SER A 1 350 ? 100.582 88.879 29.210 1.00 49.01 350 SER X CA 1
ATOM 2279 C C . SER A 1 350 ? 100.460 88.073 30.503 1.00 49.87 350 SER X C 1
ATOM 2280 O O . SER A 1 350 ? 100.404 88.641 31.594 1.00 49.93 350 SER X O 1
ATOM 2283 N N . TYR A 1 351 ? 100.423 86.748 30.361 1.00 50.92 351 TYR X N 1
ATOM 2284 C CA . TYR A 1 351 ? 100.531 85.827 31.490 1.00 51.71 351 TYR X CA 1
ATOM 2285 C C . TYR A 1 351 ? 101.686 86.195 32.442 1.00 51.75 351 TYR X C 1
ATOM 2286 O O . TYR A 1 351 ? 101.476 86.335 33.646 1.00 51.64 351 TYR X O 1
ATOM 2295 N N . ASP A 1 352 ? 102.891 86.350 31.897 1.00 52.05 352 ASP X N 1
ATOM 2296 C CA . ASP A 1 352 ? 104.066 86.713 32.698 1.00 52.22 352 ASP X CA 1
ATOM 2297 C C . ASP A 1 352 ? 103.856 88.024 33.455 1.00 52.00 352 ASP X C 1
ATOM 2298 O O . ASP A 1 352 ? 104.209 88.115 34.631 1.00 52.00 352 ASP X O 1
ATOM 2303 N N . ASP A 1 353 ? 103.265 89.023 32.797 1.00 51.54 353 ASP X N 1
ATOM 2304 C CA . ASP A 1 353 ? 103.003 90.306 33.447 1.00 51.24 353 ASP X CA 1
ATOM 2305 C C . ASP A 1 353 ? 101.857 90.215 34.440 1.00 51.47 353 ASP X C 1
ATOM 2306 O O . ASP A 1 353 ? 101.914 90.794 35.520 1.00 51.80 353 ASP X O 1
ATOM 2311 N N . ALA A 1 354 ? 100.811 89.496 34.066 1.00 51.56 354 ALA X N 1
ATOM 2312 C CA . ALA A 1 354 ? 99.659 89.351 34.926 1.00 51.69 354 ALA X CA 1
ATOM 2313 C C . ALA A 1 354 ? 100.058 88.602 36.207 1.00 51.77 354 ALA X C 1
ATOM 2314 O O . ALA A 1 354 ? 99.727 89.043 37.302 1.00 51.66 354 ALA X O 1
ATOM 2316 N N . MET A 1 355 ? 100.795 87.502 36.062 1.00 51.71 355 MET X N 1
ATOM 2317 C CA . MET A 1 355 ? 101.279 86.730 37.206 1.00 51.82 355 MET X CA 1
ATOM 2318 C C . MET A 1 355 ? 102.076 87.584 38.194 1.00 51.78 355 MET X C 1
ATOM 2319 O O . MET A 1 355 ? 101.856 87.485 39.397 1.00 51.86 355 MET X O 1
ATOM 2324 N N . ALA A 1 356 ? 102.984 88.422 37.687 1.00 51.47 356 ALA X N 1
ATOM 2325 C CA . ALA A 1 356 ? 103.813 89.283 38.542 1.00 51.53 356 ALA X CA 1
ATOM 2326 C C . ALA A 1 356 ? 102.983 90.271 39.361 1.00 51.84 356 ALA X C 1
ATOM 2327 O O . ALA A 1 356 ? 103.319 90.556 40.507 1.00 52.67 356 ALA X O 1
ATOM 2329 N N . SER A 1 357 ? 101.911 90.788 38.765 1.00 51.48 357 SER X N 1
ATOM 2330 C CA . SER A 1 357 ? 100.992 91.686 39.445 1.00 51.40 357 SER X CA 1
ATOM 2331 C C . SER A 1 357 ? 100.143 90.923 40.461 1.00 51.54 357 SER X C 1
ATOM 2332 O O . SER A 1 357 ? 99.777 91.465 41.501 1.00 51.56 357 SER X O 1
ATOM 2335 N N . LEU A 1 358 ? 99.801 89.678 40.137 1.00 51.51 358 LEU X N 1
ATOM 2336 C CA . LEU A 1 358 ? 99.011 88.854 41.030 1.00 51.59 358 LEU X CA 1
ATOM 2337 C C . LEU A 1 358 ? 99.869 88.458 42.233 1.00 51.72 358 LEU X C 1
ATOM 2338 O O . LEU A 1 358 ? 99.405 88.511 43.371 1.00 51.71 358 LEU X O 1
ATOM 2343 N N . ASN A 1 359 ? 101.117 88.069 41.961 1.00 51.63 359 ASN X N 1
ATOM 2344 C CA . ASN A 1 359 ? 102.063 87.673 42.996 1.00 51.74 359 ASN X CA 1
ATOM 2345 C C . ASN A 1 359 ? 102.375 88.804 43.968 1.00 51.59 359 ASN X C 1
ATOM 2346 O O . ASN A 1 359 ? 102.727 88.546 45.108 1.00 51.88 359 ASN X O 1
ATOM 2351 N N . LYS A 1 360 ? 102.246 90.049 43.520 1.00 51.43 360 LYS X N 1
ATOM 2352 C CA . LYS A 1 360 ? 102.454 91.209 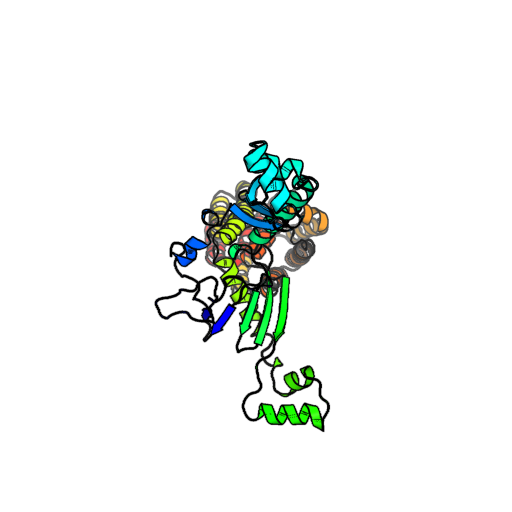44.396 1.00 51.30 360 LYS X CA 1
ATOM 2353 C C . LYS A 1 360 ? 101.369 91.305 45.459 1.00 51.37 360 LYS X C 1
ATOM 2354 O O . LYS A 1 360 ? 101.612 91.757 46.583 1.00 51.36 360 LYS X O 1
ATOM 2360 N N . VAL A 1 361 ? 100.177 90.855 45.095 1.00 51.25 361 VAL X N 1
ATOM 2361 C CA . VAL A 1 361 ? 99.059 90.821 46.013 1.00 51.50 361 VAL X CA 1
ATOM 2362 C C . VAL A 1 361 ? 99.130 89.592 46.915 1.00 51.91 361 VAL X C 1
ATOM 2363 O O . VAL A 1 361 ? 98.941 89.707 48.124 1.00 52.19 361 VAL X O 1
ATOM 2367 N N . LEU A 1 362 ? 99.420 88.433 46.327 1.00 52.17 362 LEU X N 1
ATOM 2368 C CA . LEU A 1 362 ? 99.462 87.173 47.061 1.00 52.76 362 LEU X CA 1
ATOM 2369 C C . LEU A 1 362 ? 100.626 87.079 48.052 1.00 52.87 362 LEU X C 1
ATOM 2370 O O . LEU A 1 362 ? 100.573 86.296 48.998 1.00 53.16 362 LEU X O 1
ATOM 2375 N N . SER A 1 363 ? 101.667 87.874 47.835 1.00 52.87 363 SER X N 1
ATOM 2376 C CA . SER A 1 363 ? 102.836 87.858 48.705 1.00 52.98 363 SER X CA 1
ATOM 2377 C C . SER A 1 363 ? 102.722 88.846 49.855 1.00 53.17 363 SER X C 1
ATOM 2378 O O . SER A 1 363 ? 103.630 88.937 50.677 1.00 53.41 363 SER X O 1
ATOM 2381 N N . ASN A 1 364 ? 101.633 89.607 49.899 1.00 53.40 364 ASN X N 1
ATOM 2382 C CA . ASN A 1 364 ? 101.381 90.480 51.038 1.00 53.95 364 ASN X CA 1
ATOM 2383 C C . ASN A 1 364 ? 101.114 89.644 52.305 1.00 54.45 364 ASN X C 1
ATOM 2384 O O . ASN A 1 364 ? 100.194 88.826 52.320 1.00 54.16 364 ASN X O 1
ATOM 2389 N N . PRO A 1 365 ? 101.933 89.832 53.362 1.00 55.31 365 PRO X N 1
ATOM 2390 C CA . PRO A 1 365 ? 101.727 89.052 54.588 1.00 56.21 365 PRO X CA 1
ATOM 2391 C C . PRO A 1 365 ? 100.346 89.292 55.192 1.00 57.11 365 PRO X C 1
ATOM 2392 O O . PRO A 1 365 ? 99.733 88.357 55.694 1.00 57.29 365 PRO X O 1
ATOM 2396 N N . GLY A 1 366 ? 99.859 90.531 55.109 1.00 58.40 366 GLY X N 1
ATOM 2397 C CA . GLY A 1 366 ? 98.525 90.900 55.583 1.00 59.99 366 GLY X CA 1
ATOM 2398 C C . GLY A 1 366 ? 97.383 90.220 54.848 1.00 61.37 366 GLY X C 1
ATOM 2399 O O . GLY A 1 366 ? 96.227 90.314 55.270 1.00 61.30 366 GLY X O 1
ATOM 2400 N N . PHE A 1 367 ? 97.698 89.540 53.746 1.00 62.83 367 PHE X N 1
ATOM 2401 C CA . PHE A 1 367 ? 96.694 88.787 53.004 1.00 64.51 367 PHE X CA 1
ATOM 2402 C C . PHE A 1 367 ? 96.932 87.282 53.081 1.00 65.67 367 PHE X C 1
ATOM 2403 O O . PHE A 1 367 ? 97.529 86.672 52.195 1.00 65.93 367 PHE X O 1
ATOM 2411 N N . LYS A 1 368 ? 96.473 86.697 54.177 1.00 67.35 368 LYS X N 1
ATOM 2412 C CA . LYS A 1 368 ? 96.403 85.249 54.304 1.00 68.74 368 LYS X CA 1
ATOM 2413 C C . LYS A 1 368 ? 95.001 84.892 54.758 1.00 69.22 368 LYS X C 1
ATOM 2414 O O . LYS A 1 368 ? 94.417 85.583 55.593 1.00 69.43 368 LYS X O 1
ATOM 2420 N N . PHE A 1 369 ? 94.452 83.835 54.177 1.00 69.87 369 PHE X N 1
ATOM 2421 C CA . PHE A 1 369 ? 93.159 83.335 54.606 1.00 70.63 369 PHE X CA 1
ATOM 2422 C C . PHE A 1 369 ? 93.300 81.933 55.162 1.00 70.86 369 PHE X C 1
ATOM 2423 O O . PHE A 1 369 ? 94.199 81.190 54.758 1.00 71.02 369 PHE X O 1
ATOM 2431 N N . ASN A 1 370 ? 92.427 81.582 56.104 1.00 71.06 370 ASN X N 1
ATOM 2432 C CA . ASN A 1 370 ? 92.518 80.298 56.782 1.00 71.24 370 ASN X CA 1
ATOM 2433 C C . ASN A 1 370 ? 92.351 79.155 55.799 1.00 71.16 370 ASN X C 1
ATOM 2434 O O . ASN A 1 370 ? 91.639 79.288 54.803 1.00 71.04 370 ASN X O 1
ATOM 2439 N N . ARG A 1 371 ? 93.027 78.042 56.073 1.00 71.12 371 ARG X N 1
ATOM 2440 C CA . ARG A 1 371 ? 92.848 76.821 55.294 1.00 71.08 371 ARG X CA 1
ATOM 2441 C C . ARG A 1 371 ? 91.367 76.433 55.250 1.00 70.56 371 ARG X C 1
ATOM 2442 O O . ARG A 1 371 ? 90.853 76.057 54.190 1.00 70.52 371 ARG X O 1
ATOM 2450 N N . ALA A 1 372 ? 90.689 76.552 56.394 1.00 69.79 372 ALA X N 1
ATOM 2451 C CA . ALA A 1 372 ? 89.245 76.300 56.476 1.00 69.06 372 ALA X CA 1
ATOM 2452 C C . ALA A 1 372 ? 88.449 77.196 55.525 1.00 68.48 372 ALA X C 1
ATOM 2453 O O . ALA A 1 372 ? 87.556 76.720 54.825 1.00 68.44 372 ALA X O 1
ATOM 2455 N N . ASP A 1 373 ? 88.778 78.486 55.507 1.00 67.79 373 ASP X N 1
ATOM 2456 C CA . ASP A 1 373 ? 88.136 79.437 54.602 1.00 67.28 373 ASP X CA 1
ATOM 2457 C C . ASP A 1 373 ? 88.340 79.073 53.125 1.00 66.70 373 ASP X C 1
ATOM 2458 O O . ASP A 1 373 ? 87.372 78.992 52.358 1.00 66.20 373 ASP X O 1
ATOM 2463 N N . SER A 1 374 ? 89.600 78.829 52.758 1.00 66.04 374 SER X N 1
ATOM 2464 C CA . SER A 1 374 ? 89.990 78.561 51.378 1.00 65.41 374 SER X CA 1
ATOM 2465 C C . SER A 1 374 ? 89.301 77.331 50.792 1.00 65.21 374 SER X C 1
ATOM 2466 O O . SER A 1 374 ? 88.623 77.434 49.776 1.00 65.37 374 SER X O 1
ATOM 2469 N N . ASP A 1 375 ? 89.447 76.173 51.429 1.00 64.94 375 ASP X N 1
ATOM 2470 C CA . ASP A 1 375 ? 88.848 74.950 50.874 1.00 64.69 375 ASP X CA 1
ATOM 2471 C C . ASP A 1 375 ? 87.314 74.860 51.017 1.00 63.82 375 ASP X C 1
ATOM 2472 O O . ASP A 1 375 ? 86.686 73.995 50.403 1.00 63.53 375 ASP X O 1
ATOM 2477 N N . ALA A 1 376 ? 86.724 75.754 51.813 1.00 63.08 376 ALA X N 1
ATOM 2478 C CA . ALA A 1 376 ? 85.265 75.935 51.844 1.00 62.38 376 ALA X CA 1
ATOM 2479 C C . ALA A 1 376 ? 84.804 76.762 50.643 1.00 62.01 376 ALA X C 1
ATOM 2480 O O . ALA A 1 376 ? 83.732 76.521 50.087 1.00 61.94 376 ALA X O 1
ATOM 2482 N N . LEU A 1 377 ? 85.620 77.744 50.260 1.00 61.58 377 LEU X N 1
ATOM 2483 C CA . LEU A 1 377 ? 85.429 78.500 49.019 1.00 61.02 377 LEU X CA 1
ATOM 2484 C C . LEU A 1 377 ? 85.558 77.569 47.812 1.00 61.00 377 LEU X C 1
ATOM 2485 O O . LEU A 1 377 ? 84.793 77.672 46.854 1.00 60.90 377 LEU X O 1
ATOM 2490 N N . ALA A 1 378 ? 86.514 76.645 47.885 1.00 60.97 378 ALA X N 1
ATOM 2491 C CA . ALA A 1 378 ? 86.646 75.577 46.900 1.00 61.03 378 ALA X CA 1
ATOM 2492 C C . ALA A 1 378 ? 85.401 74.687 46.863 1.00 61.25 378 ALA X C 1
ATOM 2493 O O . ALA A 1 378 ? 84.929 74.334 45.775 1.00 61.18 378 ALA X O 1
ATOM 2495 N N . ASN A 1 379 ? 84.868 74.335 48.040 1.00 61.40 379 ASN X N 1
ATOM 2496 C CA . ASN A 1 379 ? 83.611 73.570 48.127 1.00 61.79 379 ASN X CA 1
ATOM 2497 C C . ASN A 1 379 ? 82.474 74.193 47.309 1.00 61.87 379 ASN X C 1
ATOM 2498 O O . ASN A 1 379 ? 81.785 73.488 46.565 1.00 61.86 379 ASN X O 1
ATOM 2503 N N . VAL A 1 380 ? 82.294 75.509 47.448 1.00 61.98 380 VAL X N 1
ATOM 2504 C CA . VAL A 1 380 ? 81.246 76.247 46.732 1.00 62.07 380 VAL X CA 1
ATOM 2505 C C . VAL A 1 380 ? 81.387 76.075 45.218 1.00 62.23 380 VAL X C 1
ATOM 2506 O O . VAL A 1 380 ? 80.397 75.846 44.520 1.00 62.20 380 VAL X O 1
ATOM 2510 N N . TRP A 1 381 ? 82.622 76.176 44.728 1.00 62.60 381 TRP X N 1
ATOM 2511 C CA . TRP A 1 381 ? 82.931 75.937 43.320 1.00 62.86 381 TRP X CA 1
ATOM 2512 C C . TRP A 1 381 ? 82.587 74.507 42.907 1.00 63.20 381 TRP X C 1
ATOM 2513 O O . TRP A 1 381 ? 82.015 74.284 41.843 1.00 63.30 381 TRP X O 1
ATOM 2524 N N . ARG A 1 382 ? 82.931 73.546 43.760 1.00 63.85 382 ARG X N 1
ATOM 2525 C CA . ARG A 1 382 ? 82.669 72.130 43.493 1.00 64.34 382 ARG X CA 1
ATOM 2526 C C . ARG A 1 382 ? 81.173 71.842 43.317 1.00 64.72 382 ARG X C 1
ATOM 2527 O O . ARG A 1 382 ? 80.789 70.996 42.502 1.00 64.81 382 ARG X O 1
ATOM 2535 N N . SER A 1 383 ? 80.342 72.560 44.072 1.00 65.09 383 SER X N 1
ATOM 2536 C CA . SER A 1 383 ? 78.890 72.380 44.037 1.00 65.38 383 SER X CA 1
ATOM 2537 C C . SER A 1 383 ? 78.251 73.094 42.852 1.00 65.44 383 SER X C 1
ATOM 2538 O O . SER A 1 383 ? 77.100 72.820 42.507 1.00 65.55 383 SER X O 1
ATOM 2541 N N . ILE A 1 384 ? 78.989 74.015 42.237 1.00 65.47 384 ILE X N 1
ATOM 2542 C CA . ILE A 1 384 ? 78.472 74.759 41.089 1.00 65.58 384 ILE X CA 1
ATOM 2543 C C . ILE A 1 384 ? 78.424 73.907 39.818 1.00 65.61 384 ILE X C 1
ATOM 2544 O O . ILE A 1 384 ? 79.417 73.285 39.425 1.00 65.71 384 ILE X O 1
ATOM 2549 N N . ASP A 1 385 ? 77.247 73.874 39.203 1.00 65.56 385 ASP X N 1
ATOM 2550 C CA . ASP A 1 385 ? 77.068 73.206 37.929 1.00 65.73 385 ASP X CA 1
ATOM 2551 C C . ASP A 1 385 ? 77.464 74.161 36.807 1.00 65.56 385 ASP X C 1
ATOM 2552 O O . ASP A 1 385 ? 76.921 75.262 36.696 1.00 65.48 385 ASP X O 1
ATOM 2557 N N . ALA A 1 386 ? 78.416 73.725 35.986 1.00 65.47 386 ALA X N 1
ATOM 2558 C CA . ALA A 1 386 ? 78.972 74.544 34.911 1.00 65.28 386 ALA X CA 1
ATOM 2559 C C . ALA A 1 386 ? 77.933 74.914 33.854 1.00 65.23 386 ALA X C 1
ATOM 2560 O O . ALA A 1 386 ? 77.909 76.050 33.372 1.00 65.00 386 ALA X O 1
ATOM 2562 N N . GLN A 1 387 ? 77.075 73.954 33.509 1.00 65.16 387 GLN X N 1
ATOM 2563 C CA . GLN A 1 387 ? 76.002 74.187 32.547 1.00 65.12 387 GLN X CA 1
ATOM 2564 C C . GLN A 1 387 ? 75.012 75.245 33.047 1.00 64.84 387 GLN X C 1
ATOM 2565 O O . GLN A 1 387 ? 74.582 76.109 32.273 1.00 65.10 387 GLN X O 1
ATOM 2571 N N . ASP A 1 388 ? 74.664 75.181 34.332 1.00 64.43 388 ASP X N 1
ATOM 2572 C CA . ASP A 1 388 ? 73.733 76.138 34.941 1.00 63.96 388 ASP X CA 1
ATOM 2573 C C . ASP A 1 388 ? 74.290 77.550 34.868 1.00 63.26 388 ASP X C 1
ATOM 2574 O O . ASP A 1 388 ? 73.594 78.480 34.463 1.00 63.08 388 ASP X O 1
ATOM 2579 N N . MET A 1 389 ? 75.557 77.693 35.246 1.00 62.43 389 MET X N 1
ATOM 2580 C CA . MET A 1 389 ? 76.213 78.994 35.284 1.00 61.73 389 MET X CA 1
ATOM 2581 C C . MET A 1 389 ? 76.341 79.602 33.888 1.00 61.17 389 MET X C 1
ATOM 2582 O O . MET A 1 389 ? 76.093 80.793 33.707 1.00 61.09 389 MET X O 1
ATOM 2587 N N . ALA A 1 390 ? 76.710 78.778 32.912 1.00 60.59 390 ALA X N 1
ATOM 2588 C CA . ALA A 1 390 ? 76.858 79.224 31.526 1.00 60.07 390 ALA X CA 1
ATOM 2589 C C . ALA A 1 390 ? 75.554 79.794 30.955 1.00 59.67 390 ALA X C 1
ATOM 2590 O O . ALA A 1 390 ? 75.560 80.839 30.308 1.00 59.51 390 ALA X O 1
ATOM 2592 N N . ASN A 1 391 ? 74.440 79.115 31.216 1.00 59.36 391 ASN X N 1
ATOM 2593 C CA . ASN A 1 391 ? 73.122 79.588 30.787 1.00 59.09 391 ASN X CA 1
ATOM 2594 C C . ASN A 1 391 ? 72.731 80.934 31.403 1.00 58.86 391 ASN X C 1
ATOM 2595 O O . ASN A 1 391 ? 72.022 81.724 30.778 1.00 58.88 391 ASN X O 1
ATOM 2600 N N . LYS A 1 392 ? 73.194 81.184 32.626 1.00 58.64 392 LYS X N 1
ATOM 2601 C CA . LYS A 1 392 ? 73.000 82.474 33.285 1.00 58.40 392 LYS X CA 1
ATOM 2602 C C . LYS A 1 392 ? 73.828 83.571 32.618 1.00 57.69 392 LYS X C 1
ATOM 2603 O O . LYS A 1 392 ? 73.359 84.701 32.484 1.00 57.60 392 LYS X O 1
ATOM 2609 N N . LEU A 1 393 ? 75.059 83.236 32.219 1.00 56.92 393 LEU X N 1
ATOM 2610 C CA . LEU A 1 393 ? 75.895 84.142 31.423 1.00 56.09 393 LEU X CA 1
ATOM 2611 C C . LEU A 1 393 ? 75.200 84.441 30.097 1.00 55.76 393 LEU X C 1
ATOM 2612 O O . LEU A 1 393 ? 75.178 85.584 29.643 1.00 55.52 393 LEU X O 1
ATOM 2617 N N . GLY A 1 394 ? 74.605 83.404 29.511 1.00 55.28 394 GLY X N 1
ATOM 2618 C CA . GLY A 1 394 ? 73.768 83.533 28.327 1.00 55.13 394 GLY X CA 1
ATOM 2619 C C . GLY A 1 394 ? 72.763 84.670 28.389 1.00 54.73 394 GLY X C 1
ATOM 2620 O O . GLY A 1 394 ? 72.412 85.248 27.365 1.00 54.84 394 GLY X O 1
ATOM 2621 N N . ASN A 1 395 ? 72.320 85.007 29.593 1.00 54.57 395 ASN X N 1
ATOM 2622 C CA . ASN A 1 395 ? 71.336 86.068 29.783 1.00 54.31 395 ASN X CA 1
ATOM 2623 C C . ASN A 1 395 ? 71.887 87.481 29.604 1.00 54.08 395 ASN X C 1
ATOM 2624 O O . ASN A 1 395 ? 71.130 88.419 29.398 1.00 54.38 395 ASN X O 1
ATOM 2629 N N . ILE A 1 396 ? 73.202 87.627 29.674 1.00 54.10 396 ILE X N 1
ATOM 2630 C CA . ILE A 1 396 ? 73.838 88.936 29.606 1.00 54.26 396 ILE X CA 1
ATOM 2631 C C . ILE A 1 396 ? 73.755 89.530 28.193 1.00 54.54 396 ILE X C 1
ATOM 2632 O O . ILE A 1 396 ? 73.196 90.610 28.004 1.00 54.62 396 ILE X O 1
ATOM 2637 N N . SER A 1 397 ? 74.312 88.819 27.214 1.00 54.76 397 SER X N 1
ATOM 2638 C CA . SER A 1 397 ? 74.241 89.216 25.806 1.00 55.14 397 SER X CA 1
ATOM 2639 C C . SER A 1 397 ? 74.505 88.018 24.900 1.00 55.67 397 SER X C 1
ATOM 2640 O O . SER A 1 397 ? 74.865 86.943 25.382 1.00 55.81 397 SER X O 1
ATOM 2643 N N . LYS A 1 398 ? 74.302 88.211 23.598 1.00 56.44 398 LYS X N 1
ATOM 2644 C CA . LYS A 1 398 ? 74.623 87.216 22.573 1.00 57.50 398 LYS X CA 1
ATOM 2645 C C . LYS A 1 398 ? 76.079 86.733 22.637 1.00 57.79 398 LYS X C 1
ATOM 2646 O O . LYS A 1 398 ? 76.366 85.589 22.299 1.00 57.75 398 LYS X O 1
ATOM 2652 N N . ALA A 1 399 ? 76.980 87.612 23.078 1.00 58.53 399 ALA X N 1
ATOM 2653 C CA . ALA A 1 399 ? 78.414 87.322 23.183 1.00 59.32 399 ALA X CA 1
ATOM 2654 C C . ALA A 1 399 ? 78.746 86.239 24.208 1.00 60.20 399 ALA X C 1
ATOM 2655 O O . ALA A 1 399 ? 79.818 85.642 24.156 1.00 59.84 399 ALA X O 1
ATOM 2657 N N . PHE A 1 400 ? 77.825 85.998 25.137 1.00 61.57 400 PHE X N 1
ATOM 2658 C CA . PHE A 1 400 ? 78.035 85.024 26.199 1.00 62.90 400 PHE X CA 1
ATOM 2659 C C . PHE A 1 400 ? 77.332 83.705 25.876 1.00 64.79 400 PHE X C 1
ATOM 2660 O O . PHE A 1 400 ? 76.946 82.939 26.766 1.00 65.11 400 PHE X O 1
ATOM 2668 N N . LYS A 1 401 ? 77.160 83.457 24.582 1.00 67.03 401 LYS X N 1
ATOM 2669 C CA . LYS A 1 401 ? 76.777 82.141 24.081 1.00 69.48 401 LYS X CA 1
ATOM 2670 C C . LYS A 1 401 ? 77.413 81.891 22.709 1.00 71.11 401 LYS X C 1
ATOM 2671 O O . LYS A 1 401 ? 76.719 81.914 21.689 1.00 71.62 401 LYS X O 1
ATOM 2677 N N . PHE A 1 402 ? 78.729 81.641 22.690 1.00 73.42 402 PHE X N 1
ATOM 2678 C CA . PHE A 1 402 ? 79.480 81.391 21.439 1.00 75.53 402 PHE X CA 1
ATOM 2679 C C . PHE A 1 402 ? 78.714 80.575 20.373 1.00 76.55 402 PHE X C 1
ATOM 2680 O O . PHE A 1 402 ? 78.657 80.990 19.207 1.00 76.89 402 PHE X O 1
ATOM 2688 N N . ALA A 1 403 ? 78.113 79.435 20.746 1.00 77.62 403 ALA X N 1
ATOM 2689 C CA . ALA A 1 403 ? 78.017 78.939 22.135 1.00 78.13 403 ALA X CA 1
ATOM 2690 C C . ALA A 1 403 ? 79.010 77.831 22.459 1.00 78.26 403 ALA X C 1
ATOM 2691 O O . ALA A 1 403 ? 78.772 76.661 22.142 1.00 78.54 403 ALA X O 1
ATOM 2693 N N . ASP A 1 404 ? 80.130 78.200 23.076 1.00 78.42 404 ASP X N 1
ATOM 2694 C CA . ASP A 1 404 ? 81.013 77.195 23.660 1.00 78.29 404 ASP X CA 1
ATOM 2695 C C . ASP A 1 404 ? 80.238 76.582 24.818 1.00 77.87 404 ASP X C 1
ATOM 2696 O O . ASP A 1 404 ? 79.737 75.465 24.659 1.00 77.95 404 ASP X O 1
ATOM 2701 N N . VAL A 1 405 ? 80.082 77.253 25.968 1.00 77.19 405 VAL X N 1
ATOM 2702 C CA . VAL A 1 405 ? 80.832 78.404 26.512 1.00 75.97 405 VAL X CA 1
ATOM 2703 C C . VAL A 1 405 ? 81.043 77.822 27.899 1.00 75.07 405 VAL X C 1
ATOM 2704 O O . VAL A 1 405 ? 81.753 78.358 28.751 1.00 74.76 405 VAL X O 1
ATOM 2708 N N . VAL A 1 406 ? 80.357 76.695 28.077 1.00 74.07 406 VAL X N 1
ATOM 2709 C CA . VAL A 1 406 ? 80.409 75.837 29.235 1.00 73.31 406 VAL X CA 1
ATOM 2710 C C . VAL A 1 406 ? 81.850 75.428 29.503 1.00 72.53 406 VAL X C 1
ATOM 2711 O O . VAL A 1 406 ? 82.274 75.399 30.651 1.00 72.58 406 VAL X O 1
ATOM 2715 N N . MET A 1 407 ? 82.593 75.143 28.434 1.00 71.76 407 MET X N 1
ATOM 2716 C CA . MET A 1 407 ? 83.997 74.736 28.525 1.00 71.09 407 MET X CA 1
ATOM 2717 C C . MET A 1 407 ? 84.878 75.773 29.220 1.00 70.11 407 MET X C 1
ATOM 2718 O O . MET A 1 407 ? 85.772 75.410 29.984 1.00 69.88 407 MET X O 1
ATOM 2723 N N . LYS A 1 408 ? 84.619 77.053 28.960 1.00 68.86 408 LYS X N 1
ATOM 2724 C CA . LYS A 1 408 ? 85.376 78.127 29.601 1.00 67.87 408 LYS X CA 1
ATOM 2725 C C . LYS A 1 408 ? 85.006 78.257 31.074 1.00 66.99 408 LYS X C 1
ATOM 2726 O O . LYS A 1 408 ? 85.881 78.472 31.918 1.00 66.67 408 LYS X O 1
ATOM 2732 N N . VAL A 1 409 ? 83.715 78.105 31.374 1.00 65.69 409 VAL X N 1
ATOM 2733 C CA . VAL A 1 409 ? 83.228 78.109 32.751 1.00 64.69 409 VAL X CA 1
ATOM 2734 C C . VAL A 1 409 ? 83.792 76.919 33.535 1.00 64.23 409 VAL X C 1
ATOM 2735 O O . VAL A 1 409 ? 84.301 77.083 34.644 1.00 63.99 409 VAL X O 1
ATOM 2739 N N . GLU A 1 410 ? 83.718 75.731 32.936 1.00 63.53 410 GLU X N 1
ATOM 2740 C CA . GLU A 1 410 ? 84.179 74.503 33.575 1.00 62.91 410 GLU X CA 1
ATOM 2741 C C . GLU A 1 410 ? 85.658 74.582 33.952 1.00 62.23 410 GLU X C 1
ATOM 2742 O O . GLU A 1 410 ? 86.058 74.056 34.980 1.00 62.31 410 GLU X O 1
ATOM 2744 N N . LYS A 1 411 ? 86.450 75.258 33.123 1.00 61.57 411 LYS X N 1
ATOM 2745 C CA . LYS A 1 411 ? 87.868 75.455 33.385 1.00 61.06 411 LYS X CA 1
ATOM 2746 C C . LYS A 1 411 ? 88.089 76.516 34.454 1.00 60.81 411 LYS X C 1
ATOM 2747 O O . LYS A 1 411 ? 88.986 76.385 35.282 1.00 60.67 411 LYS X O 1
ATOM 2753 N N . VAL A 1 412 ? 87.281 77.571 34.444 1.00 60.48 412 VAL X N 1
ATOM 2754 C CA . VAL A 1 412 ? 87.374 78.561 35.510 1.00 60.33 412 VAL X CA 1
ATOM 2755 C C . VAL A 1 412 ? 87.004 77.904 36.840 1.00 60.57 412 VAL X C 1
ATOM 2756 O O . VAL A 1 412 ? 87.689 78.112 37.844 1.00 60.62 412 VAL X O 1
ATOM 2760 N N . ARG A 1 413 ? 85.952 77.083 36.825 1.00 60.70 413 ARG X N 1
ATOM 2761 C CA . ARG A 1 413 ? 85.569 76.271 37.978 1.00 60.96 413 ARG X CA 1
ATOM 2762 C C . ARG A 1 413 ? 86.740 75.429 38.496 1.00 61.02 413 ARG X C 1
ATOM 2763 O O . ARG A 1 413 ? 87.142 75.572 39.651 1.00 61.22 413 ARG X O 1
ATOM 2771 N N . GLU A 1 414 ? 87.306 74.589 37.633 1.00 60.88 414 GLU X N 1
ATOM 2772 C CA . GLU A 1 414 ? 88.312 73.622 38.065 1.00 60.74 414 GLU X CA 1
ATOM 2773 C C . GLU A 1 414 ? 89.669 74.227 38.423 1.00 60.38 414 GLU X C 1
ATOM 2774 O O . GLU A 1 414 ? 90.428 73.632 39.180 1.00 60.37 414 GLU X O 1
ATOM 2780 N N . LYS A 1 415 ? 89.967 75.409 37.894 1.00 59.97 415 LYS X N 1
ATOM 2781 C CA . LYS A 1 415 ? 91.245 76.051 38.176 1.00 59.64 415 LYS X CA 1
ATOM 2782 C C . LYS A 1 415 ? 91.175 76.980 39.393 1.00 59.20 415 LYS X C 1
ATOM 2783 O O . LYS A 1 415 ? 92.188 77.226 40.047 1.00 59.06 415 LYS X O 1
ATOM 2789 N N . SER A 1 416 ? 89.983 77.488 39.692 1.00 58.90 416 SER X N 1
ATOM 2790 C CA . SER A 1 416 ? 89.734 78.174 40.958 1.00 58.70 416 SER X CA 1
ATOM 2791 C C . SER A 1 416 ? 89.784 77.175 42.124 1.00 58.73 416 SER X C 1
ATOM 2792 O O . SER A 1 416 ? 90.349 77.471 43.181 1.00 58.75 416 SER X O 1
ATOM 2795 N N . ILE A 1 417 ? 89.211 75.989 41.920 1.00 58.48 417 ILE X N 1
ATOM 2796 C CA . ILE A 1 417 ? 89.327 74.913 42.901 1.00 58.38 417 ILE X CA 1
ATOM 2797 C C . ILE A 1 417 ? 90.812 74.697 43.209 1.00 58.23 417 ILE X C 1
ATOM 2798 O O . ILE A 1 417 ? 91.225 74.746 44.371 1.00 58.42 417 ILE X O 1
ATOM 2803 N N . GLU A 1 418 ? 91.606 74.512 42.156 1.00 57.84 418 GLU X N 1
ATOM 2804 C CA . GLU A 1 418 ? 93.054 74.373 42.267 1.00 57.56 418 GLU X CA 1
ATOM 2805 C C . GLU A 1 418 ? 93.687 75.544 43.030 1.00 57.52 418 GLU X C 1
ATOM 2806 O O . GLU A 1 418 ? 94.522 75.334 43.928 1.00 57.38 418 GLU X O 1
ATOM 2812 N N . GLY A 1 419 ? 93.278 76.764 42.675 1.00 57.03 419 GLY X N 1
ATOM 2813 C CA . GLY A 1 419 ? 93.724 77.976 43.362 1.00 56.79 419 GLY X CA 1
ATOM 2814 C C . GLY A 1 419 ? 93.444 77.928 44.858 1.00 56.83 419 GLY X C 1
ATOM 2815 O O . GLY A 1 419 ? 94.352 78.076 45.675 1.00 56.20 419 GLY X O 1
ATOM 2816 N N . TYR A 1 420 ? 92.184 77.706 45.214 1.00 56.85 420 TYR X N 1
ATOM 2817 C CA . TYR A 1 420 ? 91.782 77.678 46.610 1.00 57.06 420 TYR X CA 1
ATOM 2818 C C . TYR A 1 420 ? 92.440 76.544 47.412 1.00 57.68 420 TYR X C 1
ATOM 2819 O O . TYR A 1 420 ? 92.854 76.747 48.561 1.00 57.66 420 TYR X O 1
ATOM 2828 N N . GLU A 1 421 ? 92.568 75.368 46.795 1.00 58.13 421 GLU X N 1
ATOM 2829 C CA . GLU A 1 421 ? 93.187 74.213 47.459 1.00 58.41 421 GLU X CA 1
ATOM 2830 C C . GLU A 1 421 ? 94.703 74.308 47.621 1.00 58.16 421 GLU X C 1
ATOM 2831 O O . GLU A 1 421 ? 95.248 73.888 48.648 1.00 58.58 421 GLU X O 1
ATOM 2837 N N . THR A 1 422 ? 95.383 74.841 46.612 1.00 57.83 422 THR X N 1
ATOM 2838 C CA . THR A 1 422 ? 96.849 74.763 46.556 1.00 57.65 422 THR X CA 1
ATOM 2839 C C . THR A 1 422 ? 97.560 76.119 46.649 1.00 57.45 422 THR X C 1
ATOM 2840 O O . THR A 1 422 ? 98.789 76.183 46.765 1.00 57.74 422 THR X O 1
ATOM 2844 N N . GLY A 1 423 ? 96.791 77.200 46.596 1.00 57.36 423 GLY X N 1
ATOM 2845 C CA . GLY A 1 423 ? 97.360 78.550 46.531 1.00 57.19 423 GLY X CA 1
ATOM 2846 C C . GLY A 1 423 ? 98.011 78.927 45.201 1.00 56.83 423 GLY X C 1
ATOM 2847 O O . GLY A 1 423 ? 98.473 80.058 45.045 1.00 57.21 423 GLY X O 1
ATOM 2848 N N . ASN A 1 424 ? 98.062 77.987 44.252 1.00 56.05 424 ASN X N 1
ATOM 2849 C CA . ASN A 1 424 ? 98.664 78.226 42.936 1.00 55.42 424 ASN X CA 1
ATOM 2850 C C . ASN A 1 424 ? 97.605 78.693 41.939 1.00 54.70 424 ASN X C 1
ATOM 2851 O O . ASN A 1 424 ? 96.758 77.907 41.493 1.00 54.43 424 ASN X O 1
ATOM 2856 N N . TRP A 1 425 ? 97.648 79.981 41.617 1.00 53.79 425 TRP X N 1
ATOM 2857 C CA . TRP A 1 425 ? 96.667 80.585 40.708 1.00 53.31 425 TRP X CA 1
ATOM 2858 C C . TRP A 1 425 ? 97.144 80.612 39.244 1.00 52.91 425 TRP X C 1
ATOM 2859 O O . TRP A 1 425 ? 96.382 80.948 38.347 1.00 52.64 425 TRP X O 1
ATOM 2870 N N . GLY A 1 426 ? 98.403 80.238 39.024 1.00 52.61 426 GLY X N 1
ATOM 2871 C CA . GLY A 1 426 ? 98.974 80.097 37.684 1.00 52.37 426 GLY X CA 1
ATOM 2872 C C . GLY A 1 426 ? 98.043 79.462 36.654 1.00 52.19 426 GLY X C 1
ATOM 2873 O O . GLY A 1 426 ? 97.730 80.090 35.634 1.00 52.22 426 GLY X O 1
ATOM 2874 N N . PRO A 1 427 ? 97.612 78.207 36.901 1.00 51.83 427 PRO X N 1
ATOM 2875 C CA . PRO A 1 427 ? 96.697 77.514 35.983 1.00 51.11 427 PRO X CA 1
ATOM 2876 C C . PRO A 1 427 ? 95.470 78.345 35.584 1.00 50.93 427 PRO X C 1
ATOM 2877 O O . PRO A 1 427 ? 95.017 78.266 34.425 1.00 50.81 427 PRO X O 1
ATOM 2881 N N . LE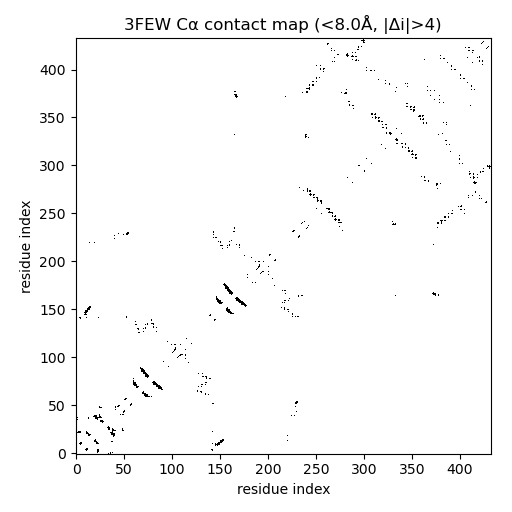U A 1 428 ? 94.942 79.137 36.518 1.00 50.25 428 LEU X N 1
ATOM 2882 C CA . LEU A 1 428 ? 93.761 79.943 36.239 1.00 49.66 428 LEU X CA 1
ATOM 2883 C C . LEU A 1 428 ? 94.084 81.037 35.226 1.00 49.69 428 LEU X C 1
ATOM 2884 O O . LEU A 1 428 ? 93.316 81.263 34.294 1.00 48.78 428 LEU X O 1
ATOM 2889 N N . MET A 1 429 ? 95.223 81.699 35.422 1.00 49.65 429 MET X N 1
ATOM 2890 C CA . MET A 1 429 ? 95.644 82.779 34.544 1.00 50.19 429 MET X CA 1
ATOM 2891 C C . MET A 1 429 ? 96.107 82.274 33.167 1.00 50.47 429 MET X C 1
ATOM 2892 O O . MET A 1 429 ? 95.858 82.916 32.145 1.00 50.54 429 MET X O 1
ATOM 2897 N N . LEU A 1 430 ? 96.764 81.122 33.154 1.00 50.62 430 LEU X N 1
ATOM 2898 C CA . LEU A 1 430 ? 97.178 80.471 31.917 1.00 51.07 430 LEU X CA 1
ATOM 2899 C C . LEU A 1 430 ? 95.971 80.156 31.036 1.00 51.02 430 LEU X C 1
ATOM 2900 O O . LEU A 1 430 ? 96.064 80.227 29.812 1.00 51.24 430 LEU X O 1
ATOM 2905 N N . GLU A 1 431 ? 94.845 79.818 31.665 1.00 50.58 431 GLU X N 1
ATOM 2906 C CA . GLU A 1 431 ? 93.649 79.415 30.944 1.00 49.93 431 GLU X CA 1
ATOM 2907 C C . GLU A 1 431 ? 93.069 80.592 30.152 1.00 49.61 431 GLU X C 1
ATOM 2908 O O . GLU A 1 431 ? 92.640 80.421 29.001 1.00 49.64 431 GLU X O 1
ATOM 2914 N N . VAL A 1 432 ? 93.084 81.777 30.761 1.00 48.59 432 VAL X N 1
ATOM 2915 C CA . VAL A 1 432 ? 92.672 82.992 30.077 1.00 47.87 432 VAL X CA 1
ATOM 2916 C C . VAL A 1 432 ? 93.633 83.369 28.953 1.00 47.62 432 VAL X C 1
ATOM 2917 O O . VAL A 1 432 ? 93.197 83.825 27.899 1.00 47.72 432 VAL X O 1
ATOM 2921 N N . GLU A 1 433 ? 94.934 83.196 29.173 1.00 47.48 433 GLU X N 1
ATOM 2922 C CA . GLU A 1 433 ? 95.895 83.405 28.094 1.00 47.56 433 GLU X CA 1
ATOM 2923 C C . GLU A 1 433 ? 95.531 82.513 26.906 1.00 46.94 433 GLU X C 1
ATOM 2924 O O . GLU A 1 433 ? 95.523 82.976 25.775 1.00 46.89 433 GLU X O 1
ATOM 2930 N N . SER A 1 434 ? 95.185 81.255 27.171 1.00 46.21 434 SER X N 1
ATOM 2931 C CA . SER A 1 434 ? 94.969 80.293 26.099 1.00 45.61 434 SER X CA 1
ATOM 2932 C C . SER A 1 434 ? 93.723 80.632 25.281 1.00 45.46 434 SER X C 1
ATOM 2933 O O . SER A 1 434 ? 93.645 80.273 24.100 1.00 45.13 434 SER X O 1
ATOM 2936 N N . TRP A 1 435 ? 92.757 81.315 25.893 1.00 45.07 435 TRP X N 1
ATOM 2937 C CA . TRP A 1 435 ? 91.594 81.767 25.134 1.00 45.21 435 TRP X CA 1
ATOM 2938 C C . TRP A 1 435 ? 92.050 82.723 24.033 1.00 45.26 435 TRP X C 1
ATOM 2939 O O . TRP A 1 435 ? 91.685 82.563 22.873 1.00 45.44 435 TRP X O 1
ATOM 2950 N N . VAL A 1 436 ? 92.874 83.694 24.411 1.00 45.25 436 VAL X N 1
ATOM 2951 C CA . VAL A 1 436 ? 93.343 84.723 23.498 1.00 45.31 436 VAL X CA 1
ATOM 2952 C C . VAL A 1 436 ? 94.288 84.163 22.428 1.00 45.42 436 VAL X C 1
ATOM 2953 O O . VAL A 1 436 ? 94.170 84.527 21.255 1.00 46.06 436 VAL X O 1
ATOM 2957 N N . LEU A 1 437 ? 95.186 83.256 22.808 1.00 45.53 437 LEU X N 1
ATOM 2958 C CA . LEU A 1 437 ? 96.009 82.542 21.832 1.00 45.67 437 LEU X CA 1
ATOM 2959 C C . LEU A 1 437 ? 95.157 81.760 20.819 1.00 45.53 437 LEU X C 1
ATOM 2960 O O . LEU A 1 437 ? 95.576 81.536 19.694 1.00 45.77 437 LEU X O 1
ATOM 2965 N N . SER A 1 438 ? 93.967 81.345 21.233 1.00 45.42 438 SER X N 1
ATOM 2966 C CA . SER A 1 438 ? 93.024 80.652 20.363 1.00 45.37 438 SER X CA 1
ATOM 2967 C C . SER A 1 438 ? 92.266 81.564 19.397 1.00 44.90 438 SER X C 1
ATOM 2968 O O . SER A 1 438 ? 91.639 81.072 18.464 1.00 45.34 438 SER X O 1
ATOM 2971 N N . GLY A 1 439 ? 92.301 82.875 19.626 1.00 43.69 439 GLY X N 1
ATOM 2972 C CA . GLY A 1 439 ? 91.700 83.821 18.692 1.00 42.49 439 GLY X CA 1
ATOM 2973 C C . GLY A 1 439 ? 90.489 84.512 19.279 1.00 41.98 439 GLY X C 1
ATOM 2974 O O . GLY A 1 439 ? 89.832 85.310 18.607 1.00 41.37 439 GLY X O 1
ATOM 2975 N N . ILE A 1 440 ? 90.182 84.191 20.534 1.00 41.62 440 ILE X N 1
ATOM 2976 C CA . ILE A 1 440 ? 89.149 84.912 21.279 1.00 41.27 440 ILE X CA 1
ATOM 2977 C C . ILE A 1 440 ? 89.647 86.342 21.478 1.00 40.56 440 ILE X C 1
ATOM 2978 O O . ILE A 1 440 ? 90.798 86.563 21.847 1.00 40.18 440 ILE X O 1
ATOM 2983 N N . ALA A 1 441 ? 88.802 87.308 21.185 1.00 40.30 441 ALA X N 1
ATOM 2984 C CA . ALA A 1 441 ? 89.185 88.702 21.356 1.00 40.80 441 ALA X CA 1
ATOM 2985 C C . ALA A 1 441 ? 89.431 89.037 22.840 1.00 41.01 441 ALA X C 1
ATOM 2986 O O . ALA A 1 441 ? 88.720 88.551 23.714 1.00 40.72 441 ALA X O 1
ATOM 2988 N N . SER A 1 442 ? 90.453 89.850 23.098 1.00 41.48 442 SER X N 1
ATOM 2989 C CA . SER A 1 442 ? 90.771 90.330 24.441 1.00 42.06 442 SER X CA 1
ATOM 2990 C C . SER A 1 442 ? 89.525 90.745 25.230 1.00 42.54 442 SER X C 1
ATOM 2991 O O . SER A 1 442 ? 89.340 90.312 26.385 1.00 42.34 442 SER X O 1
ATOM 2994 N N . ALA A 1 443 ? 88.678 91.557 24.593 1.00 42.09 443 ALA X N 1
ATOM 2995 C CA . ALA A 1 443 ? 87.466 92.072 25.223 1.00 42.70 443 ALA X CA 1
ATOM 2996 C C . ALA A 1 443 ? 86.560 90.952 25.706 1.00 43.17 443 ALA X C 1
ATOM 2997 O O . ALA A 1 443 ? 86.040 91.013 26.815 1.00 43.68 443 ALA X O 1
ATOM 2999 N N . VAL A 1 444 ? 86.355 89.954 24.852 1.00 43.66 444 VAL X N 1
ATOM 3000 C CA . VAL A 1 444 ? 85.489 88.824 25.159 1.00 43.70 444 VAL X CA 1
ATOM 3001 C C . VAL A 1 444 ? 86.094 87.957 26.282 1.00 44.36 444 VAL X C 1
ATOM 3002 O O . VAL A 1 444 ? 85.369 87.485 27.157 1.00 44.70 444 VAL X O 1
ATOM 3006 N N . ALA A 1 445 ? 87.410 87.759 26.257 1.00 44.38 445 ALA X N 1
ATOM 3007 C CA . ALA A 1 445 ? 88.089 86.968 27.276 1.00 45.24 445 ALA X CA 1
ATOM 3008 C C . ALA A 1 445 ? 87.905 87.611 28.646 1.00 45.95 445 ALA X C 1
ATOM 3009 O O . ALA A 1 445 ? 87.521 86.951 29.613 1.00 46.23 445 ALA X O 1
ATOM 3011 N N . LEU A 1 446 ? 88.191 88.907 28.695 1.00 46.57 446 LEU X N 1
ATOM 3012 C CA . LEU A 1 446 ? 88.029 89.722 29.866 1.00 46.90 446 LEU X CA 1
ATOM 3013 C C . LEU A 1 446 ? 86.576 89.700 30.309 1.00 47.44 446 LEU X C 1
ATOM 3014 O O . LEU A 1 446 ? 86.293 89.619 31.508 1.00 47.60 446 LEU X O 1
ATOM 3019 N N . GLY A 1 447 ? 85.666 89.761 29.338 1.00 47.56 447 GLY X N 1
ATOM 3020 C CA . GLY A 1 447 ? 84.226 89.763 29.595 1.00 47.26 447 GLY X CA 1
ATOM 3021 C C . GLY A 1 447 ? 83.730 88.478 30.225 1.00 47.41 447 GLY X C 1
ATOM 3022 O O . GLY A 1 447 ? 82.961 88.511 31.176 1.00 48.01 447 GLY X O 1
ATOM 3023 N N . VAL A 1 448 ? 84.182 87.346 29.701 1.00 47.45 448 VAL X N 1
ATOM 3024 C CA . VAL A 1 448 ? 83.777 86.030 30.190 1.00 47.53 448 VAL X CA 1
ATOM 3025 C C . VAL A 1 448 ? 84.437 85.690 31.545 1.00 48.02 448 VAL X C 1
ATOM 3026 O O . VAL A 1 448 ? 83.784 85.138 32.440 1.00 47.99 448 VAL X O 1
ATOM 3030 N N . PHE A 1 449 ? 85.720 86.030 31.683 1.00 47.98 449 PHE X N 1
ATOM 3031 C CA . PHE A 1 449 ? 86.456 85.880 32.935 1.00 47.96 449 PHE X CA 1
ATOM 3032 C C . PHE A 1 449 ? 85.800 86.667 34.069 1.00 48.04 449 PHE X C 1
ATOM 3033 O O . PHE A 1 449 ? 85.441 86.096 35.096 1.00 48.02 449 PHE X O 1
ATOM 3041 N N . SER A 1 450 ? 85.643 87.974 33.865 1.00 47.82 450 SER X N 1
ATOM 3042 C CA . SER A 1 450 ? 84.923 88.841 34.787 1.00 47.55 450 SER X CA 1
ATOM 3043 C C . SER A 1 450 ? 83.561 88.302 35.174 1.00 47.87 450 SER X C 1
ATOM 3044 O O . SER A 1 450 ? 83.259 88.175 36.360 1.00 48.34 450 SER X O 1
ATOM 3047 N N . ALA A 1 451 ? 82.734 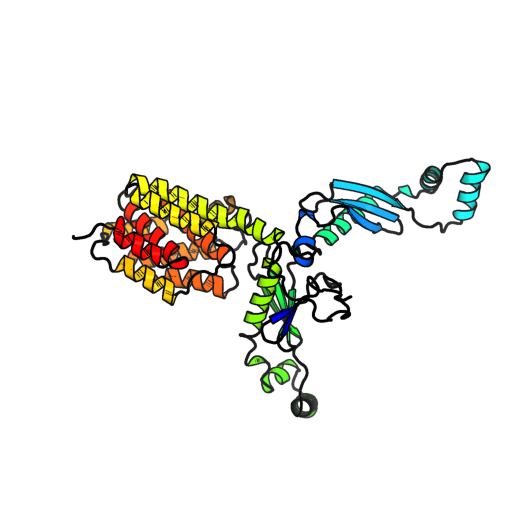87.998 34.179 1.00 47.65 451 ALA X N 1
ATOM 3048 C CA . ALA A 1 451 ? 81.339 87.645 34.442 1.00 47.26 451 ALA X CA 1
ATOM 3049 C C . ALA A 1 451 ? 81.188 86.293 35.147 1.00 47.17 451 ALA X C 1
ATOM 3050 O O . ALA A 1 451 ? 80.247 86.090 35.901 1.00 47.12 451 ALA X O 1
ATOM 3052 N N . THR A 1 452 ? 82.105 85.370 34.887 1.00 47.51 452 THR X N 1
ATOM 3053 C CA . THR A 1 452 ? 82.086 84.066 35.542 1.00 48.17 452 THR X CA 1
ATOM 3054 C C . THR A 1 452 ? 82.479 84.193 37.026 1.00 48.39 452 THR X C 1
ATOM 3055 O O . THR A 1 452 ? 81.771 83.718 37.916 1.00 48.15 452 THR X O 1
ATOM 3059 N N . LEU A 1 453 ? 83.606 84.850 37.270 1.00 48.92 453 LEU X N 1
ATOM 3060 C CA . LEU A 1 453 ? 84.050 85.200 38.609 1.00 49.39 453 LEU X CA 1
ATOM 3061 C C . LEU A 1 453 ? 82.986 85.988 39.362 1.00 49.84 453 LEU X C 1
ATOM 3062 O O . LEU A 1 453 ? 82.714 85.707 40.527 1.00 49.98 453 LEU X O 1
ATOM 3067 N N . GLY A 1 454 ? 82.379 86.958 38.685 1.00 50.30 454 GLY X N 1
ATOM 3068 C CA . GLY A 1 454 ? 81.296 87.751 39.253 1.00 50.54 454 GLY X CA 1
ATOM 3069 C C . GLY A 1 454 ? 80.123 86.906 39.702 1.00 51.05 454 GLY X C 1
ATOM 3070 O O . GLY A 1 454 ? 79.647 87.063 40.823 1.00 51.49 454 GLY X O 1
ATOM 3071 N N . ALA A 1 455 ? 79.662 86.004 38.833 1.00 51.23 455 ALA X N 1
ATOM 3072 C CA . ALA A 1 455 ? 78.519 85.126 39.136 1.00 51.47 455 ALA X CA 1
ATOM 3073 C C . ALA A 1 455 ? 78.751 84.287 40.400 1.00 51.83 455 ALA X C 1
ATOM 3074 O O . ALA A 1 455 ? 77.822 84.020 41.167 1.00 52.14 455 ALA X O 1
ATOM 3076 N N . TYR A 1 456 ? 79.995 83.881 40.609 1.00 52.31 456 TYR X N 1
ATOM 3077 C CA . TYR A 1 456 ? 80.393 83.172 41.817 1.00 52.73 456 TYR X CA 1
ATOM 3078 C C . TYR A 1 456 ? 80.308 84.098 43.027 1.00 53.01 456 TYR X C 1
ATOM 3079 O O . TYR A 1 456 ? 79.668 83.766 44.031 1.00 52.97 456 TYR X O 1
ATOM 3088 N N . ALA A 1 457 ? 80.942 85.261 42.912 1.00 53.13 457 ALA X N 1
ATOM 3089 C CA . ALA A 1 457 ? 80.969 86.246 43.986 1.00 53.61 457 ALA X CA 1
ATOM 3090 C C . ALA A 1 457 ? 79.573 86.698 44.453 1.00 54.02 457 ALA X C 1
ATOM 3091 O O . ALA A 1 457 ? 79.374 86.968 45.636 1.00 54.14 457 ALA X O 1
ATOM 3093 N N . LEU A 1 458 ? 78.616 86.767 43.532 1.00 54.65 458 LEU X N 1
ATOM 3094 C CA . LEU A 1 458 ? 77.265 87.216 43.867 1.00 55.64 458 LEU X CA 1
ATOM 3095 C C . LEU A 1 458 ? 76.367 86.111 44.418 1.00 56.28 458 LEU X C 1
ATOM 3096 O O . LEU A 1 458 ? 75.338 86.397 45.030 1.00 56.30 458 LEU X O 1
ATOM 3101 N N . SER A 1 459 ? 76.758 84.858 44.202 1.00 57.23 459 SER X N 1
ATOM 3102 C CA . SER A 1 459 ? 76.024 83.713 44.744 1.00 58.31 459 SER X CA 1
ATOM 3103 C C . SER A 1 459 ? 76.357 83.424 46.223 1.00 59.02 459 SER X C 1
ATOM 3104 O O . SER A 1 459 ? 75.673 82.626 46.868 1.00 59.24 459 SER X O 1
ATOM 3107 N N . LEU A 1 460 ? 77.394 84.079 46.749 1.00 59.78 460 LEU X N 1
ATOM 3108 C CA . LEU A 1 460 ? 77.828 83.910 48.142 1.00 60.80 460 LEU X CA 1
ATOM 3109 C C . LEU A 1 460 ? 77.040 84.757 49.165 1.00 61.64 460 LEU X C 1
ATOM 3110 O O . LEU A 1 460 ? 77.039 85.981 49.061 1.00 62.01 460 LEU X O 1
ATOM 3115 N N . GLY A 1 461 ? 76.369 84.147 50.150 1.00 62.44 461 GLY X N 1
ATOM 3116 C CA . GLY A 1 461 ? 76.146 82.701 50.272 1.00 63.21 461 GLY X CA 1
ATOM 3117 C C . GLY A 1 461 ? 77.315 81.814 50.680 1.00 63.73 461 GLY X C 1
ATOM 3118 O O . GLY A 1 461 ? 77.787 81.034 49.850 1.00 63.76 461 GLY X O 1
ATOM 3119 N N . ALA A 1 462 ? 77.793 81.879 51.931 1.00 64.15 462 ALA X N 1
ATOM 3120 C CA . ALA A 1 462 ? 77.339 82.775 53.011 1.00 64.66 462 ALA X CA 1
ATOM 3121 C C . ALA A 1 462 ? 78.407 82.802 54.133 1.00 64.99 462 ALA X C 1
ATOM 3122 O O . ALA A 1 462 ? 78.082 82.590 55.313 1.00 65.11 462 ALA X O 1
ATOM 3124 N N . PRO A 1 463 ? 79.682 83.061 53.766 1.00 65.03 463 PRO X N 1
ATOM 3125 C CA . PRO A 1 463 ? 80.886 82.895 54.613 1.00 65.19 463 PRO X CA 1
ATOM 3126 C C . PRO A 1 463 ? 80.885 83.444 56.068 1.00 65.11 463 PRO X C 1
ATOM 3127 O O . PRO A 1 463 ? 80.924 82.625 56.986 1.00 65.24 463 PRO X O 1
ATOM 3131 N N . ALA A 1 464 ? 80.863 84.762 56.317 1.00 64.88 464 ALA X N 1
ATOM 3132 C CA . ALA A 1 464 ? 80.849 85.828 55.309 1.00 64.66 464 ALA X CA 1
ATOM 3133 C C . ALA A 1 464 ? 81.898 86.928 55.586 1.00 64.30 464 ALA X C 1
ATOM 3134 O O . ALA A 1 464 ? 81.565 88.112 55.728 1.00 64.33 464 ALA X O 1
ATOM 3136 N N . ILE A 1 465 ? 83.158 86.511 55.702 1.00 63.67 465 ILE X N 1
ATOM 3137 C CA . ILE A 1 465 ? 84.308 87.409 55.559 1.00 62.87 465 ILE X CA 1
ATOM 3138 C C . ILE A 1 465 ? 85.219 86.780 54.518 1.00 62.15 465 ILE X C 1
ATOM 3139 O O . ILE A 1 465 ? 86.230 87.362 54.112 1.00 62.06 465 ILE X O 1
ATOM 3144 N N . ALA A 1 466 ? 84.856 85.567 54.107 1.00 61.18 466 ALA X N 1
ATOM 3145 C CA . ALA A 1 466 ? 85.496 84.914 52.979 1.00 60.24 466 ALA X CA 1
ATOM 3146 C C . ALA A 1 466 ? 85.056 85.629 51.702 1.00 59.46 466 ALA X C 1
ATOM 3147 O O . ALA A 1 466 ? 85.750 85.588 50.690 1.00 59.28 466 ALA X O 1
ATOM 3149 N N . VAL A 1 467 ? 83.904 86.294 51.780 1.00 58.54 467 VAL X N 1
ATOM 3150 C CA . VAL A 1 467 ? 83.449 87.219 50.755 1.00 57.84 467 VAL X CA 1
ATOM 3151 C C . VAL A 1 467 ? 84.528 88.271 50.485 1.00 57.45 467 VAL X C 1
ATOM 3152 O O . VAL A 1 467 ? 84.837 88.564 49.335 1.00 57.40 467 VAL X O 1
ATOM 3156 N N . GLY A 1 468 ? 85.112 88.817 51.547 1.00 56.79 468 GLY X N 1
ATOM 3157 C CA . GLY A 1 468 ? 86.207 89.773 51.419 1.00 55.95 468 GLY X CA 1
ATOM 3158 C C . GLY A 1 468 ? 87.416 89.163 50.737 1.00 55.55 468 GLY X C 1
ATOM 3159 O O . GLY A 1 468 ? 88.104 89.837 49.968 1.00 55.32 468 GLY X O 1
ATOM 3160 N N . ILE A 1 469 ? 87.665 87.885 51.017 1.00 54.91 469 ILE X N 1
ATOM 3161 C CA . ILE A 1 469 ? 88.767 87.153 50.406 1.00 54.59 469 ILE X CA 1
ATOM 3162 C C . ILE A 1 469 ? 88.588 87.020 48.890 1.00 54.11 469 ILE X C 1
ATOM 3163 O O . ILE A 1 469 ? 89.531 87.272 48.140 1.00 53.91 469 ILE X O 1
ATOM 3168 N N . VAL A 1 470 ? 87.388 86.649 48.440 1.00 53.67 470 VAL X N 1
ATOM 3169 C CA . VAL A 1 470 ? 87.144 86.523 46.997 1.00 53.18 470 VAL X CA 1
ATOM 3170 C C . VAL A 1 470 ? 87.101 87.897 46.344 1.00 52.51 470 VAL X C 1
ATOM 3171 O O . VAL A 1 470 ? 87.506 88.049 45.201 1.00 52.67 470 VAL X O 1
ATOM 3175 N N . GLY A 1 471 ? 86.628 88.885 47.099 1.00 51.81 471 GLY X N 1
ATOM 3176 C CA . GLY A 1 471 ? 86.623 90.278 46.683 1.00 51.46 471 GLY X CA 1
ATOM 3177 C C . GLY A 1 471 ? 88.012 90.800 46.382 1.00 51.47 471 GLY X C 1
ATOM 3178 O O . GLY A 1 471 ? 88.208 91.482 45.377 1.00 51.51 471 GLY X O 1
ATOM 3179 N N . ILE A 1 472 ? 88.976 90.471 47.246 1.00 51.36 472 ILE X N 1
ATOM 3180 C CA . ILE A 1 472 ? 90.385 90.809 47.016 1.00 51.25 472 ILE X CA 1
ATOM 3181 C C . ILE A 1 472 ? 90.939 90.056 45.809 1.00 50.88 472 ILE X C 1
ATOM 3182 O O . ILE A 1 472 ? 91.688 90.620 45.014 1.00 50.58 472 ILE X O 1
ATOM 3187 N N . LEU A 1 473 ? 90.574 88.784 45.704 1.00 50.65 473 LEU X N 1
ATOM 3188 C CA . LEU A 1 473 ? 91.140 87.868 44.720 1.00 50.93 473 LEU X CA 1
ATOM 3189 C C . LEU A 1 473 ? 90.669 88.203 43.298 1.00 50.93 473 LEU X C 1
ATOM 3190 O O . LEU A 1 473 ? 91.461 88.177 42.341 1.00 50.88 473 LEU X O 1
ATOM 3195 N N . LEU A 1 474 ? 89.382 88.529 43.183 1.00 50.12 474 LEU X N 1
ATOM 3196 C C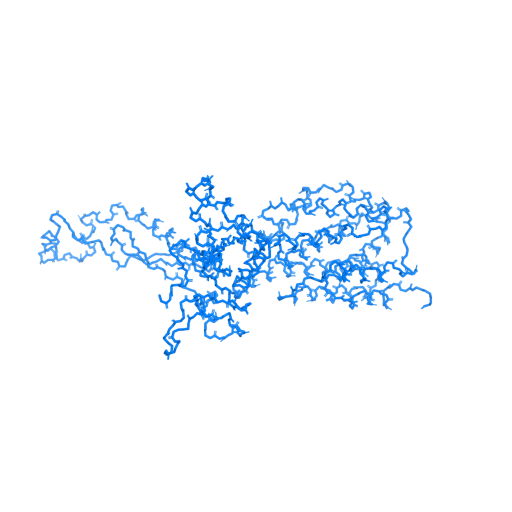A . LEU A 1 474 ? 88.778 88.908 41.925 1.00 50.10 474 LEU X CA 1
ATOM 3197 C C . LEU A 1 474 ? 89.390 90.207 41.413 1.00 49.65 474 LEU X C 1
ATOM 3198 O O . LEU A 1 474 ? 89.807 90.285 40.246 1.00 49.18 474 LEU X O 1
ATOM 3203 N N . ALA A 1 475 ? 89.453 91.214 42.288 1.00 48.69 475 ALA X N 1
ATOM 3204 C CA . ALA A 1 475 ? 90.096 92.476 41.942 1.00 47.99 475 ALA X CA 1
ATOM 3205 C C . ALA A 1 475 ? 91.540 92.242 41.521 1.00 47.75 475 ALA X C 1
ATOM 3206 O O . ALA A 1 475 ? 92.035 92.918 40.611 1.00 47.88 475 ALA X O 1
ATOM 3208 N N . ALA A 1 476 ? 92.191 91.263 42.155 1.00 46.92 476 ALA X N 1
ATOM 3209 C CA . ALA A 1 476 ? 93.583 90.928 41.856 1.00 46.65 476 ALA X CA 1
ATOM 3210 C C . ALA A 1 476 ? 93.801 90.245 40.498 1.00 46.35 476 ALA X C 1
ATOM 3211 O O . ALA A 1 476 ? 94.748 90.585 39.796 1.00 45.93 476 ALA X O 1
ATOM 3213 N N . VAL A 1 477 ? 92.964 89.258 40.164 1.00 45.96 477 VAL X N 1
ATOM 3214 C CA . VAL A 1 477 ? 93.152 88.497 38.931 1.00 45.54 477 VAL X CA 1
ATOM 3215 C C . VAL A 1 477 ? 92.647 89.291 37.727 1.00 45.34 477 VAL X C 1
ATOM 3216 O O . VAL A 1 477 ? 93.245 89.244 36.661 1.00 45.50 477 VAL X O 1
ATOM 3220 N N . VAL A 1 478 ? 91.555 90.023 37.917 1.00 45.05 478 VAL X N 1
ATOM 3221 C CA . VAL A 1 478 ? 90.966 90.832 36.860 1.00 44.45 478 VAL X CA 1
ATOM 3222 C C . VAL A 1 478 ? 91.860 92.030 36.600 1.00 44.69 478 VAL X C 1
ATOM 3223 O O . VAL A 1 478 ? 92.286 92.246 35.465 1.00 44.81 478 VAL X O 1
ATOM 3227 N N . GLY A 1 479 ? 92.176 92.783 37.651 1.00 44.60 479 GLY X N 1
ATOM 3228 C CA . GLY A 1 479 ? 93.074 93.934 37.536 1.00 43.98 479 GLY X CA 1
ATOM 3229 C C . GLY A 1 479 ? 94.447 93.566 36.997 1.00 43.57 479 GLY X C 1
ATOM 3230 O O . GLY A 1 479 ? 95.135 94.393 36.392 1.00 43.93 479 GLY X O 1
ATOM 3231 N N . ALA A 1 480 ? 94.843 92.320 37.192 1.00 43.02 480 ALA X N 1
ATOM 3232 C CA . ALA A 1 480 ? 96.147 91.867 36.725 1.00 42.93 480 ALA X CA 1
ATOM 3233 C C . ALA A 1 480 ? 96.197 91.845 35.187 1.00 43.11 480 ALA X C 1
ATOM 3234 O O . ALA A 1 480 ? 97.258 92.025 34.592 1.00 42.87 480 ALA X O 1
ATOM 3236 N N . LEU A 1 481 ? 95.036 91.619 34.575 1.00 43.23 481 LEU X N 1
ATOM 3237 C CA . LEU A 1 481 ? 94.891 91.544 33.125 1.00 43.72 481 LEU X CA 1
ATOM 3238 C C . LEU A 1 481 ? 94.867 92.922 32.477 1.00 44.13 481 LEU X C 1
ATOM 3239 O O . LEU A 1 481 ? 95.181 93.050 31.293 1.00 44.89 481 LEU X O 1
ATOM 3244 N N . LEU A 1 482 ? 94.500 93.939 33.264 1.00 44.36 482 LEU X N 1
ATOM 3245 C CA . LEU A 1 482 ? 94.327 95.318 32.801 1.00 44.05 482 LEU X CA 1
ATOM 3246 C C . LEU A 1 482 ? 95.524 96.205 33.070 1.00 43.70 482 LEU X C 1
ATOM 3247 O O . LEU A 1 482 ? 95.992 96.884 32.169 1.00 43.63 482 LEU X O 1
ATOM 3252 N N . ASP A 1 483 ? 95.991 96.234 34.321 1.00 43.56 483 ASP X N 1
ATOM 3253 C CA . ASP A 1 483 ? 96.925 97.280 34.769 1.00 43.33 483 ASP X CA 1
ATOM 3254 C C . ASP A 1 483 ? 97.543 96.978 36.132 1.00 43.50 483 ASP X C 1
ATOM 3255 O O . ASP A 1 483 ? 96.827 96.709 37.107 1.00 43.63 483 ASP X O 1
ATOM 3260 N N . ASP A 1 484 ? 98.870 97.073 36.199 1.00 43.40 484 ASP X N 1
ATOM 3261 C CA . ASP A 1 484 ? 99.619 96.814 37.424 1.00 43.42 484 ASP X CA 1
ATOM 3262 C C . ASP A 1 484 ? 99.243 97.746 38.576 1.00 43.46 484 ASP X C 1
ATOM 3263 O O . ASP A 1 484 ? 99.550 97.448 39.727 1.00 43.50 484 ASP X O 1
ATOM 3268 N N . LYS A 1 485 ? 98.601 98.871 38.271 1.00 43.11 485 LYS X N 1
ATOM 3269 C CA . LYS A 1 485 ? 98.252 99.833 39.304 1.00 43.30 485 LYS X CA 1
ATOM 3270 C C . LYS A 1 485 ? 97.200 99.282 40.286 1.00 43.56 485 LYS X C 1
ATOM 3271 O O . LYS A 1 485 ? 97.029 99.817 41.393 1.00 43.98 485 LYS X O 1
ATOM 3277 N N . PHE A 1 486 ? 96.510 98.217 39.882 1.00 43.18 486 PHE X N 1
ATOM 3278 C CA . PHE A 1 486 ? 95.456 97.646 40.690 1.00 43.01 486 PHE X CA 1
ATOM 3279 C C . PHE A 1 486 ? 96.022 96.772 41.804 1.00 43.26 486 PHE X C 1
ATOM 3280 O O . PHE A 1 486 ? 95.483 96.747 42.908 1.00 43.23 486 PHE X O 1
ATOM 3288 N N . ALA A 1 487 ? 97.113 96.075 41.506 1.00 43.31 487 ALA X N 1
ATOM 3289 C CA . ALA A 1 487 ? 97.873 95.341 42.511 1.00 43.18 487 ALA X CA 1
ATOM 3290 C C . ALA A 1 487 ? 98.353 96.320 43.583 1.00 43.62 487 ALA X C 1
ATOM 3291 O O . ALA A 1 487 ? 98.194 96.066 44.789 1.00 43.16 487 ALA X O 1
ATOM 3293 N N . ASP A 1 488 ? 98.932 97.434 43.127 1.00 43.78 488 ASP X N 1
ATOM 3294 C CA . ASP A 1 488 ? 99.381 98.506 44.009 1.00 44.23 488 ASP X CA 1
ATOM 3295 C C . ASP A 1 488 ? 98.233 99.036 44.846 1.00 44.74 488 ASP X C 1
ATOM 3296 O O . ASP A 1 488 ? 98.379 99.238 46.052 1.00 44.75 488 ASP X O 1
ATOM 3301 N N . ALA A 1 489 ? 97.092 99.253 44.200 1.00 45.41 489 ALA X N 1
ATOM 3302 C CA . ALA A 1 489 ? 95.922 99.760 44.888 1.00 46.12 489 ALA X CA 1
ATOM 3303 C C . ALA A 1 489 ? 95.485 98.804 46.003 1.00 46.82 489 ALA X C 1
ATOM 3304 O O . ALA A 1 489 ? 95.183 99.241 47.113 1.00 46.91 489 ALA X O 1
ATOM 3306 N N . LEU A 1 490 ? 95.474 97.509 45.703 1.00 47.74 490 LEU X N 1
ATOM 3307 C CA . LEU A 1 490 ? 95.103 96.493 46.667 1.00 49.17 490 LEU X CA 1
ATOM 3308 C C . LEU A 1 490 ? 96.042 96.496 47.877 1.00 50.21 490 LEU X C 1
ATOM 3309 O O . LEU A 1 490 ? 95.595 96.421 49.028 1.00 50.25 490 LEU X O 1
ATOM 3314 N N . ASN A 1 491 ? 97.339 96.602 47.613 1.00 51.24 491 ASN X N 1
ATOM 3315 C CA . ASN A 1 491 ? 98.315 96.617 48.683 1.00 52.63 491 ASN X CA 1
ATOM 3316 C C . ASN A 1 491 ? 98.288 97.924 49.479 1.00 53.91 491 ASN X C 1
ATOM 3317 O O . ASN A 1 491 ? 98.483 97.920 50.691 1.00 54.10 491 ASN X O 1
ATOM 3322 N N . LYS A 1 492 ? 98.021 99.031 48.794 1.00 55.49 492 LYS X N 1
ATOM 3323 C CA . LYS A 1 492 ? 98.138 100.365 49.382 1.00 57.12 492 LYS X CA 1
ATOM 3324 C C . LYS A 1 492 ? 96.980 100.728 50.311 1.00 58.39 492 LYS X C 1
ATOM 3325 O O . LYS A 1 492 ? 97.195 101.294 51.384 1.00 58.42 492 LYS X O 1
ATOM 3331 N N . GLU A 1 493 ? 95.759 100.398 49.902 1.00 60.19 493 GLU X N 1
ATOM 3332 C CA . GLU A 1 493 ? 94.583 101.021 50.497 1.00 62.19 493 GLU X CA 1
ATOM 3333 C C . GLU A 1 493 ? 93.492 100.084 50.998 1.00 63.39 493 GLU X C 1
ATOM 3334 O O . GLU A 1 493 ? 92.603 100.519 51.730 1.00 63.52 493 GLU X O 1
ATOM 3340 N N . ILE A 1 494 ? 93.543 98.808 50.631 1.00 65.13 494 ILE X N 1
ATOM 3341 C CA . ILE A 1 494 ? 92.500 97.894 51.102 1.00 67.13 494 ILE X CA 1
ATOM 3342 C C . ILE A 1 494 ? 92.999 96.744 51.988 1.00 68.58 494 ILE X C 1
ATOM 3343 O O . ILE A 1 494 ? 92.266 96.276 52.864 1.00 68.93 494 ILE X O 1
ATOM 3348 N N . ILE A 1 495 ? 94.237 96.304 51.780 1.00 70.34 495 ILE X N 1
ATOM 3349 C CA . ILE A 1 495 ? 94.758 95.153 52.516 1.00 72.23 495 ILE X CA 1
ATOM 3350 C C . ILE A 1 495 ? 94.941 95.403 54.022 1.00 73.76 495 ILE X C 1
ATOM 3351 O O . ILE A 1 495 ? 94.558 94.558 54.835 1.00 74.17 495 ILE X O 1
ATOM 3356 N N . LYS A 1 496 ? 95.508 96.561 54.379 1.00 75.45 496 LYS X N 1
ATOM 3357 C CA . LYS A 1 496 ? 95.793 96.933 55.783 1.00 77.21 496 LYS X CA 1
ATOM 3358 C C . LYS A 1 496 ? 96.566 95.849 56.550 1.00 78.31 496 LYS X C 1
ATOM 3359 O O . LYS A 1 496 ? 95.959 94.976 57.179 1.00 78.22 496 LYS X O 1
ATOM 3365 N N . PRO A 1 497 ? 97.911 95.903 56.489 1.00 79.60 497 PRO X N 1
ATOM 3366 C CA . PRO A 1 497 ? 98.784 94.890 57.066 1.00 80.62 497 PRO X CA 1
ATOM 3367 C C . PRO A 1 497 ? 99.316 95.342 58.426 1.00 81.46 497 PRO X C 1
ATOM 3368 O O . PRO A 1 497 ? 98.541 95.828 59.255 1.00 81.61 497 PRO X O 1
ATOM 3372 N N . ALA A 1 498 ? 100.621 95.175 58.645 1.00 82.44 498 ALA X N 1
ATOM 3373 C CA . ALA A 1 498 ? 101.314 95.756 59.799 1.00 83.40 498 ALA X CA 1
ATOM 3374 C C . ALA A 1 498 ? 102.689 96.314 59.373 1.00 83.99 498 ALA X C 1
ATOM 3375 O O . ALA A 1 498 ? 103.555 95.551 58.927 1.00 84.00 498 ALA X O 1
ATOM 3377 N N . HIS A 1 499 ? 102.889 97.634 59.476 1.00 84.66 499 HIS X N 1
ATOM 3378 C CA . HIS A 1 499 ? 101.866 98.595 59.924 1.00 85.28 499 HIS X CA 1
ATOM 3379 C C . HIS A 1 499 ? 101.149 99.292 58.758 1.00 85.38 499 HIS X C 1
ATOM 3380 O O . HIS A 1 499 ? 101.754 99.621 57.732 1.00 85.48 499 HIS X O 1
#

Solvent-accessible surface area: 22328 Å² total; per-residue (Å²): 146,28,65,88,27,24,158,101,15,27,0,86,2,22,21,56,140,64,98,24,31,0,4,0,2,18,68,96,36,100,66,78,113,50,59,120,57,2,3,120,53,29,175,64,84,100,56,142,32,14,107,71,19,34,72,126,83,7,60,55,100,21,95,12,55,14,104,31,3,107,1,84,0,49,3,44,87,122,5,167,18,117,22,50,104,64,77,24,40,62,102,66,117,54,87,20,156,67,108,5,23,102,42,93,149,113,80,149,99,69,79,95,82,5,39,110,67,30,19,1,43,180,91,34,97,51,16,51,114,119,0,61,96,79,0,44,54,22,8,84,105,27,3,0,21,4,42,98,0,29,0,25,2,103,106,3,60,0,41,0,27,3,30,66,15,2,4,25,118,48,36,74,66,87,27,38,57,80,64,103,50,83,31,132,64,114,6,37,100,26,62,158,101,76,147,84,64,76,123,83,8,44,107,68,32,24,3,47,118,88,24,83,100,11,44,82,68,0,41,133,3,0,58,44,0,0,43,23,4,29,23,1,70,90,55,5,56,60,32,1,5,48,60,1,8,97,23,2,26,72,1,1,70,61,0,3,112,122,60,38,112,42,2,79,70,12,4,110,90,2,5,67,47,0,83,85,7,111,54,118,106,17,62,57,59,110,71,0,28,59,2,0,72,86,0,48,86,18,104,40,16,173,50,101,170,64,42,10,40,49,4,0,90,42,2,114,94,30,72,19,93,94,18,2,92,146,3,10,125,46,16,163,6,2,111,59,82,73,8,34,136,19,0,35,79,0,61,75,38,3,24,60,1,14,76,92,50,75,10,4,27,3,3,88,27,0,52,44,7,48,130,76,12,22,10,16,9,1,0,0,0,2,0,0,2,0,14,0,30,6,0,69,67,4,49,90,62,41,134,3,2,7,15,6,0,8,6,9,2,4,5,0,0,2,6,23,48,47,95,3,5,65,22,0,41,170,111,15,19,168,69,108,214